Protein AF-A0A954EG03-F1 (afdb_monomer)

Nearest PDB structures (foldseek):
  2dzn-assembly3_F  TM=8.117E-01  e=3.369E+00  Saccharomyces cerevisiae
  2dwz-assembly1_B  TM=6.314E-01  e=3.996E+00  Rattus norvegicus
  6fvt-assembly1_H  TM=1.807E-01  e=1.079E+00  Saccharomyces cerevisiae S288C
  3idd-assembly1_B  TM=3.062E-01  e=5.019E+00  Thermoplasma acidophilum
  2zrm-assembly1_A  TM=2.159E-01  e=9.939E+00  Mycolicibacterium smegmatis MC2 155

pLDDT: mean 91.14, std 9.98, range [44.91, 98.81]

Structure (mmCIF, N/CA/C/O backbone):
data_AF-A0A954EG03-F1
#
_entry.id   AF-A0A954EG03-F1
#
loop_
_atom_site.group_PDB
_atom_site.id
_atom_site.type_symbol
_atom_site.label_atom_id
_atom_site.label_alt_id
_atom_site.label_comp_id
_atom_site.label_asym_id
_atom_site.label_entity_id
_atom_site.label_seq_id
_atom_site.pdbx_PDB_ins_code
_atom_site.Cartn_x
_atom_site.Cartn_y
_atom_site.Cartn_z
_atom_site.occupancy
_atom_site.B_iso_or_equiv
_atom_site.auth_seq_id
_atom_site.auth_comp_id
_atom_site.auth_asym_id
_atom_site.auth_atom_id
_atom_site.pdbx_PDB_model_num
ATOM 1 N N . MET A 1 1 ? -6.008 -29.448 15.956 1.00 49.59 1 MET A N 1
ATOM 2 C CA . MET A 1 1 ? -6.339 -28.066 15.542 1.00 49.59 1 MET A CA 1
ATOM 3 C C . MET A 1 1 ? -5.333 -27.648 14.489 1.00 49.59 1 MET A C 1
ATOM 5 O O . MET A 1 1 ? -4.152 -27.888 14.694 1.00 49.59 1 MET A O 1
ATOM 9 N N . ASN A 1 2 ? -5.797 -27.139 13.348 1.00 63.84 2 ASN A N 1
ATOM 10 C CA . ASN A 1 2 ? -4.951 -26.809 12.201 1.00 63.84 2 ASN A CA 1
ATOM 11 C C . ASN A 1 2 ? -3.993 -25.659 12.578 1.00 63.84 2 ASN A C 1
ATOM 13 O O . ASN A 1 2 ? -4.461 -24.622 13.048 1.00 63.84 2 ASN A O 1
ATOM 17 N N . THR A 1 3 ? -2.676 -25.839 12.423 1.00 67.62 3 THR A N 1
ATOM 18 C CA . THR A 1 3 ? -1.636 -24.864 12.828 1.00 67.62 3 THR A CA 1
ATOM 19 C C . THR A 1 3 ? -1.870 -23.476 12.226 1.00 67.62 3 THR A C 1
ATOM 21 O O . THR A 1 3 ? -1.547 -22.459 12.828 1.00 67.62 3 THR A O 1
ATOM 24 N N . GLU A 1 4 ? -2.497 -23.423 11.056 1.00 65.81 4 GLU A N 1
ATOM 25 C CA . GLU A 1 4 ? -2.846 -22.187 10.362 1.00 65.81 4 GLU A CA 1
ATOM 26 C C . GLU A 1 4 ? -3.969 -21.401 11.055 1.00 65.81 4 GLU A C 1
ATOM 28 O O . GLU A 1 4 ? -3.849 -20.192 11.229 1.00 65.81 4 GLU A O 1
ATOM 33 N N . ALA A 1 5 ? -5.005 -22.080 11.560 1.00 71.44 5 ALA A N 1
ATOM 34 C CA . ALA A 1 5 ? -6.067 -21.443 12.344 1.00 71.44 5 ALA A CA 1
ATOM 35 C C . ALA A 1 5 ? -5.538 -20.909 13.687 1.00 71.44 5 ALA A C 1
ATOM 37 O O . ALA A 1 5 ? -5.972 -19.861 14.159 1.00 71.44 5 ALA A O 1
ATOM 38 N N . GLN A 1 6 ? -4.561 -21.602 14.283 1.00 72.56 6 GLN A N 1
ATOM 39 C CA . GLN A 1 6 ? -3.869 -21.116 15.478 1.00 72.56 6 GLN A CA 1
ATOM 40 C C . GLN A 1 6 ? -3.041 -19.866 15.177 1.00 72.56 6 GLN A C 1
ATOM 42 O O . GLN A 1 6 ? -3.080 -18.919 15.953 1.00 72.56 6 GLN A O 1
ATOM 47 N N . LEU A 1 7 ? -2.333 -19.816 14.048 1.00 78.62 7 LEU A N 1
ATOM 48 C CA . LEU A 1 7 ? -1.570 -18.625 13.678 1.00 78.62 7 LEU A CA 1
ATOM 49 C C . LEU A 1 7 ? -2.474 -17.459 13.265 1.00 78.62 7 LEU A C 1
ATOM 51 O O . LEU A 1 7 ? -2.134 -16.316 13.546 1.00 78.62 7 LEU A O 1
ATOM 55 N N . PHE A 1 8 ? -3.640 -17.710 12.665 1.00 86.06 8 PHE A N 1
ATOM 56 C CA . PHE A 1 8 ? -4.590 -16.640 12.339 1.00 86.06 8 PHE A CA 1
ATOM 57 C C . PHE A 1 8 ? -5.108 -15.909 13.592 1.00 86.06 8 PHE A C 1
ATOM 59 O O . PHE A 1 8 ? -5.416 -14.720 13.530 1.00 86.06 8 PHE A O 1
ATOM 66 N N . SER A 1 9 ? -5.096 -16.569 14.759 1.00 89.06 9 SER A N 1
ATOM 67 C CA . SER A 1 9 ? -5.410 -15.920 16.041 1.00 89.06 9 SER A CA 1
ATOM 68 C C . SER A 1 9 ? -4.457 -14.774 16.406 1.00 89.06 9 SER A C 1
ATOM 70 O O . SER A 1 9 ? -4.802 -13.928 17.229 1.00 89.06 9 SER A O 1
ATOM 72 N N . LEU A 1 10 ? -3.288 -14.678 15.751 1.00 93.00 10 LEU A N 1
ATOM 73 C CA . LEU A 1 10 ? -2.401 -13.521 15.876 1.00 93.00 10 LEU A CA 1
ATOM 74 C C . LEU A 1 10 ? -3.103 -12.220 15.488 1.00 93.00 10 LEU A C 1
ATOM 76 O O . LEU A 1 10 ? -2.768 -11.184 16.053 1.00 93.00 10 LEU A O 1
ATOM 80 N N . PHE A 1 11 ? -4.067 -12.257 14.572 1.00 96.12 11 PHE A N 1
ATOM 81 C CA . PHE A 1 11 ? -4.820 -11.079 14.139 1.00 96.12 11 PHE A CA 1
ATOM 82 C C . PHE A 1 11 ? -6.041 -10.797 15.012 1.00 96.12 11 PHE A C 1
ATOM 84 O O . PHE A 1 11 ? -6.673 -9.757 14.879 1.00 96.12 11 PHE A O 1
ATOM 91 N N . THR A 1 12 ? -6.402 -11.699 15.921 1.00 95.94 12 THR A N 1
ATOM 92 C CA . THR A 1 12 ? -7.582 -11.532 16.767 1.00 95.94 12 THR A CA 1
ATOM 93 C C . THR A 1 12 ? -7.336 -10.448 17.814 1.00 95.94 12 THR A C 1
ATOM 95 O O . THR A 1 12 ? -6.477 -10.590 18.686 1.00 95.94 12 THR A O 1
ATOM 98 N N . LEU A 1 13 ? -8.110 -9.364 17.736 1.00 96.06 13 LEU A N 1
ATOM 99 C CA . LEU A 1 13 ? -8.146 -8.314 18.756 1.00 96.06 13 LEU A CA 1
ATOM 100 C C . LEU A 1 13 ? -9.206 -8.631 19.822 1.00 96.06 13 LEU A C 1
ATOM 102 O O . LEU A 1 13 ? -8.995 -8.399 21.010 1.00 96.06 13 LEU A O 1
ATOM 106 N N . SER A 1 14 ? -10.319 -9.227 19.391 1.00 96.38 14 SER A N 1
ATOM 107 C CA . SER A 1 14 ? -11.410 -9.735 20.226 1.00 96.38 14 SER A CA 1
ATOM 108 C C . SER A 1 14 ? -12.123 -10.894 19.511 1.00 96.38 14 SER A C 1
ATOM 110 O O . SER A 1 14 ? -11.873 -11.107 18.325 1.00 96.38 14 SER A O 1
ATOM 112 N N . PRO A 1 15 ? -13.069 -11.610 20.152 1.00 95.81 15 PRO A N 1
ATOM 113 C CA . PRO A 1 15 ? -13.875 -12.625 19.465 1.00 95.81 15 PRO A CA 1
ATOM 114 C C . PRO A 1 15 ? -14.644 -12.114 18.234 1.00 95.81 15 PRO A C 1
ATOM 116 O O . PRO A 1 15 ? -15.062 -12.925 17.412 1.00 95.81 15 PRO A O 1
ATOM 119 N N . LYS A 1 16 ? -14.852 -10.794 18.121 1.00 97.75 16 LYS A N 1
ATOM 120 C CA . LYS A 1 16 ? -15.580 -10.146 17.025 1.00 97.75 16 LYS A CA 1
ATOM 121 C C . LYS A 1 16 ? -14.691 -9.335 16.085 1.00 97.75 16 LYS A C 1
ATOM 123 O O . LYS A 1 16 ? -15.158 -8.982 15.011 1.00 97.75 16 LYS A O 1
ATOM 128 N N . ILE A 1 17 ? -13.454 -9.006 16.466 1.00 98.38 17 ILE A N 1
ATOM 129 C CA . ILE A 1 17 ? -12.567 -8.143 15.676 1.00 98.38 17 ILE A CA 1
ATOM 130 C C . ILE A 1 17 ? -11.320 -8.907 15.237 1.00 98.38 17 ILE A C 1
ATOM 132 O O . ILE A 1 17 ? -10.505 -9.338 16.060 1.00 98.38 17 ILE A O 1
ATOM 136 N N . THR A 1 18 ? -11.118 -8.952 13.923 1.00 98.31 18 THR A N 1
ATOM 137 C CA . THR A 1 18 ? -9.841 -9.309 13.302 1.00 98.31 18 THR A CA 1
ATOM 138 C C . THR A 1 18 ? -9.102 -8.029 12.924 1.00 98.31 18 THR A C 1
ATOM 140 O O . THR A 1 18 ? -9.522 -7.327 12.011 1.00 98.31 18 THR A O 1
ATOM 143 N N . LEU A 1 19 ? -8.008 -7.718 13.621 1.00 98.44 19 LEU A N 1
ATOM 144 C CA . LEU A 1 19 ? -7.085 -6.631 13.297 1.00 98.44 19 LEU A CA 1
ATOM 145 C C . LEU A 1 19 ? -5.975 -7.158 12.382 1.00 98.44 19 LEU A C 1
ATOM 147 O O . LEU A 1 19 ? -5.008 -7.776 12.840 1.00 98.44 19 LEU A O 1
ATOM 151 N N . PHE A 1 20 ? -6.134 -6.913 11.087 1.00 98.19 20 PHE A N 1
ATOM 152 C CA . PHE A 1 20 ? -5.265 -7.413 10.036 1.00 98.19 20 PHE A CA 1
ATOM 153 C C . PHE A 1 20 ? -4.246 -6.343 9.600 1.00 98.19 20 PHE A C 1
ATOM 155 O O . PHE A 1 20 ? -4.636 -5.331 9.006 1.00 98.19 20 PHE A O 1
ATOM 162 N N . PRO A 1 21 ? -2.944 -6.528 9.894 1.00 97.19 21 PRO A N 1
ATOM 163 C CA . PRO A 1 21 ? -1.901 -5.628 9.427 1.00 97.19 21 PRO A CA 1
ATOM 164 C C . PRO A 1 21 ? -1.605 -5.857 7.940 1.00 97.19 21 PRO A C 1
ATOM 166 O O . PRO A 1 21 ? -1.514 -6.997 7.481 1.00 97.19 21 PRO A O 1
ATOM 169 N N . VAL A 1 22 ? -1.406 -4.775 7.191 1.00 97.06 22 VAL A N 1
ATOM 170 C CA . VAL A 1 22 ? -1.054 -4.817 5.766 1.00 97.06 22 VAL A CA 1
ATOM 171 C C . VAL A 1 22 ? 0.234 -4.054 5.484 1.00 97.06 22 VAL A C 1
ATOM 173 O O . VAL A 1 22 ? 0.589 -3.110 6.195 1.00 97.06 22 VAL A O 1
ATOM 176 N N . VAL A 1 23 ? 0.931 -4.447 4.416 1.00 96.31 23 VAL A N 1
ATOM 177 C CA . VAL A 1 23 ? 1.953 -3.600 3.791 1.00 96.31 23 VAL A CA 1
ATOM 178 C C . VAL A 1 23 ? 1.265 -2.730 2.745 1.00 96.31 23 VAL A C 1
ATOM 180 O O . VAL A 1 23 ? 0.771 -3.243 1.743 1.00 96.31 23 VAL A O 1
ATOM 183 N N . HIS A 1 24 ? 1.196 -1.422 2.987 1.00 96.62 24 HIS A N 1
ATOM 184 C CA . HIS A 1 24 ? 0.583 -0.486 2.047 1.00 96.62 24 HIS A CA 1
ATOM 185 C C . HIS A 1 24 ? 1.338 -0.434 0.715 1.00 96.62 24 HIS A C 1
ATOM 187 O O . HIS A 1 24 ? 2.557 -0.601 0.675 1.00 96.62 24 HIS A O 1
ATOM 193 N N . GLY A 1 25 ? 0.596 -0.184 -0.367 1.00 94.69 25 GLY A N 1
ATOM 194 C CA . GLY A 1 25 ? 1.160 -0.078 -1.714 1.00 94.69 25 GLY A CA 1
ATOM 195 C C . GLY A 1 25 ? 1.758 -1.382 -2.255 1.00 94.69 25 GLY A C 1
ATOM 196 O O . GLY A 1 25 ? 2.662 -1.332 -3.078 1.00 94.69 25 GLY A O 1
ATOM 197 N N . SER A 1 26 ? 1.302 -2.540 -1.766 1.00 95.12 26 SER A N 1
ATOM 198 C CA . SER A 1 26 ? 1.772 -3.853 -2.210 1.00 95.12 26 SER A CA 1
ATOM 199 C C . SER A 1 26 ? 0.669 -4.637 -2.921 1.00 95.12 26 SER A C 1
ATOM 201 O O . SER A 1 26 ? -0.383 -4.948 -2.342 1.00 95.12 26 SER A O 1
ATOM 203 N N . GLY A 1 27 ? 0.954 -5.047 -4.158 1.00 94.62 27 GLY A N 1
ATOM 204 C CA . GLY A 1 27 ? 0.086 -5.939 -4.927 1.00 94.62 27 GLY A CA 1
ATOM 205 C C . GLY A 1 27 ? -0.039 -7.325 -4.283 1.00 94.62 27 GLY A C 1
ATOM 206 O O . GLY A 1 27 ? -1.126 -7.902 -4.243 1.00 94.62 27 GLY A O 1
ATOM 207 N N . ASP A 1 28 ? 1.040 -7.832 -3.679 1.00 95.06 28 ASP A N 1
ATOM 208 C CA . ASP A 1 28 ? 1.037 -9.134 -3.002 1.00 95.06 28 ASP A CA 1
ATOM 209 C C . ASP A 1 28 ? 0.125 -9.136 -1.757 1.00 95.06 28 ASP A C 1
ATOM 211 O O . ASP A 1 28 ? -0.656 -10.072 -1.564 1.00 95.06 28 ASP A O 1
ATOM 215 N N . PHE A 1 29 ? 0.145 -8.068 -0.947 1.00 95.75 29 PHE A N 1
ATOM 216 C CA . PHE A 1 29 ? -0.793 -7.926 0.179 1.00 95.75 29 PHE A CA 1
ATOM 217 C C . PHE A 1 29 ? -2.227 -7.658 -0.271 1.00 95.75 29 PHE A C 1
ATOM 219 O O . PHE A 1 29 ? -3.166 -8.046 0.423 1.00 95.75 29 PHE A O 1
ATOM 226 N N . THR A 1 30 ? -2.411 -7.035 -1.433 1.00 95.38 30 THR A N 1
ATOM 227 C CA . THR A 1 30 ? -3.731 -6.855 -2.040 1.00 95.38 30 THR A CA 1
ATOM 228 C C . THR A 1 30 ? -4.370 -8.207 -2.396 1.00 95.38 30 THR A C 1
ATOM 230 O O . THR A 1 30 ? -5.545 -8.428 -2.086 1.00 95.38 30 THR A O 1
ATOM 233 N N . ILE A 1 31 ? -3.602 -9.143 -2.969 1.00 94.12 31 ILE A N 1
ATOM 234 C CA . ILE A 1 31 ? -4.061 -10.518 -3.240 1.00 94.12 31 ILE A CA 1
ATOM 235 C C . ILE A 1 31 ? -4.362 -11.268 -1.941 1.00 94.12 31 ILE A C 1
ATOM 237 O O . ILE A 1 31 ? -5.429 -11.871 -1.811 1.00 94.12 31 ILE A O 1
ATOM 241 N N . GLU A 1 32 ? -3.447 -11.233 -0.970 1.00 95.12 32 GLU A N 1
ATOM 242 C CA . GLU A 1 32 ? -3.633 -11.947 0.299 1.00 95.12 32 GLU A CA 1
ATOM 243 C C . GLU A 1 32 ? -4.863 -11.431 1.061 1.00 95.12 32 GLU A C 1
ATOM 245 O O . GLU A 1 32 ? -5.654 -12.219 1.582 1.00 95.12 32 GLU A O 1
ATOM 250 N N . LEU A 1 33 ? -5.087 -10.115 1.068 1.00 95.50 33 LEU A N 1
ATOM 251 C CA . LEU A 1 33 ? -6.273 -9.527 1.678 1.00 95.50 33 LEU A CA 1
ATOM 252 C C . LEU A 1 33 ? -7.555 -9.973 0.969 1.00 95.50 33 LEU A C 1
ATOM 254 O O . LEU A 1 33 ? -8.508 -10.381 1.633 1.00 95.50 33 LEU A O 1
ATOM 258 N N . ARG A 1 34 ? -7.571 -9.972 -0.371 1.00 93.44 34 ARG A N 1
ATOM 259 C CA . ARG A 1 34 ? -8.706 -10.497 -1.145 1.00 93.44 34 ARG A CA 1
ATOM 260 C C . ARG A 1 34 ? -8.983 -11.958 -0.788 1.00 93.44 34 ARG A C 1
ATOM 262 O O . ARG A 1 34 ? -10.135 -12.318 -0.561 1.00 93.44 34 ARG A O 1
ATOM 269 N N . ARG A 1 35 ? -7.943 -12.791 -0.678 1.00 92.50 35 ARG A N 1
ATOM 270 C CA . ARG A 1 35 ? -8.068 -14.197 -0.264 1.00 92.50 35 ARG A CA 1
ATOM 271 C C . ARG A 1 35 ? -8.726 -14.323 1.112 1.00 92.50 35 ARG A C 1
ATOM 273 O O . ARG A 1 35 ? -9.609 -15.159 1.281 1.00 92.50 35 ARG A O 1
ATOM 280 N N . ILE A 1 36 ? -8.339 -13.497 2.082 1.00 93.50 36 ILE A N 1
ATOM 281 C CA . ILE A 1 36 ? -8.939 -13.501 3.426 1.00 93.50 36 ILE A CA 1
ATOM 282 C C . ILE A 1 36 ? -10.408 -13.081 3.377 1.00 93.50 36 ILE A C 1
ATOM 284 O O . ILE A 1 36 ? -11.247 -13.772 3.951 1.00 93.50 36 ILE A O 1
ATOM 288 N N . MET A 1 37 ? -10.726 -11.995 2.670 1.00 94.75 37 MET A N 1
ATOM 289 C CA . MET A 1 37 ? -12.095 -11.481 2.553 1.00 94.75 37 MET A CA 1
ATOM 290 C C . MET A 1 37 ? -13.035 -12.434 1.797 1.00 94.75 37 MET A C 1
ATOM 292 O O . MET A 1 37 ? -14.230 -12.438 2.064 1.00 94.75 37 MET A O 1
ATOM 296 N N . LEU A 1 38 ? -12.513 -13.258 0.882 1.00 92.56 38 LEU A N 1
ATOM 297 C CA . LEU A 1 38 ? -13.289 -14.296 0.191 1.00 92.56 38 LEU A CA 1
ATOM 298 C C . 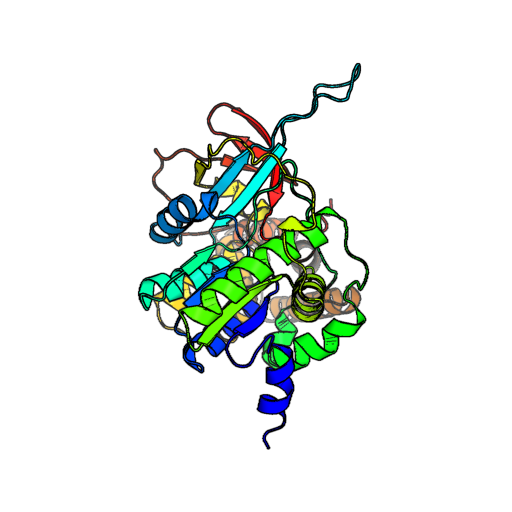LEU A 1 38 ? -13.470 -15.567 1.036 1.00 92.56 38 LEU A C 1
ATOM 300 O O . LEU A 1 38 ? -14.507 -16.225 0.952 1.00 92.56 38 LEU A O 1
ATOM 304 N N . ASN A 1 39 ? -12.470 -15.927 1.844 1.00 91.50 39 ASN A N 1
ATOM 305 C CA . ASN A 1 39 ? -12.488 -17.157 2.643 1.00 91.50 39 ASN A CA 1
ATOM 306 C C . ASN A 1 39 ? -13.169 -16.994 4.010 1.00 91.50 39 ASN A C 1
ATOM 308 O O . ASN A 1 39 ? -13.510 -17.994 4.645 1.00 91.50 39 ASN A O 1
ATOM 312 N N . GLN A 1 40 ? -13.349 -15.763 4.487 1.00 91.38 40 GLN A N 1
ATOM 313 C CA . GLN A 1 40 ? -13.976 -15.451 5.769 1.00 91.38 40 GLN A CA 1
ATOM 314 C C . GLN A 1 40 ? -15.130 -14.474 5.573 1.00 91.38 40 GLN A C 1
ATOM 316 O O . GLN A 1 40 ? -15.090 -13.611 4.704 1.00 91.38 40 GLN A O 1
ATOM 321 N N . LYS A 1 41 ? -16.172 -14.603 6.397 1.00 92.88 41 LYS A N 1
ATOM 322 C CA . LYS A 1 41 ? -17.318 -13.693 6.360 1.00 92.88 41 LYS A CA 1
ATOM 323 C C . LYS A 1 41 ? -17.143 -12.608 7.407 1.00 92.88 41 LYS A C 1
ATOM 325 O O . LYS A 1 41 ? -17.110 -12.923 8.592 1.00 92.88 41 LYS A O 1
ATOM 330 N N . PHE A 1 42 ? -17.107 -11.364 6.952 1.00 97.31 42 PHE A N 1
ATOM 331 C CA . PHE A 1 42 ? -17.150 -10.173 7.791 1.00 97.31 42 PHE A CA 1
ATOM 332 C C . PHE A 1 42 ? -18.460 -9.428 7.530 1.00 97.31 42 PHE A C 1
ATOM 334 O O . PHE A 1 42 ? -18.939 -9.417 6.398 1.00 97.31 42 PHE A O 1
ATOM 341 N N . ASP A 1 43 ? -19.043 -8.822 8.561 1.00 98.12 43 ASP A N 1
ATOM 342 C CA . ASP A 1 43 ? -20.244 -7.984 8.461 1.00 98.12 43 AS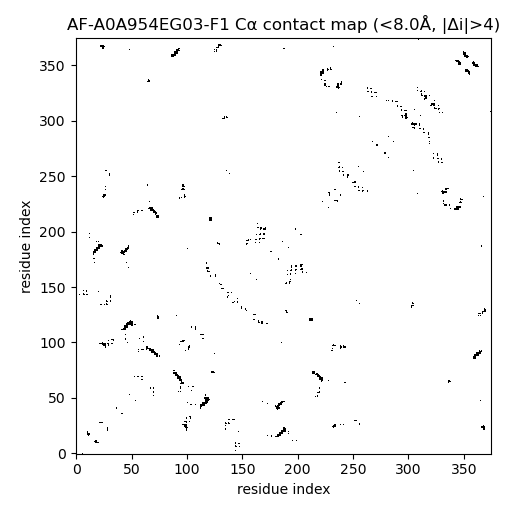P A CA 1
ATOM 343 C C . ASP A 1 43 ? -19.940 -6.481 8.558 1.00 98.12 43 ASP A C 1
ATOM 345 O O . ASP A 1 43 ? -20.832 -5.665 8.337 1.00 98.12 43 ASP A O 1
ATOM 349 N N . ALA A 1 44 ? -18.680 -6.103 8.799 1.00 98.50 44 ALA A N 1
ATOM 350 C CA . ALA A 1 44 ? -18.198 -4.730 8.688 1.00 98.50 44 ALA A CA 1
ATOM 351 C C . ALA A 1 44 ? -16.698 -4.657 8.365 1.00 98.50 44 ALA A C 1
ATOM 353 O O . ALA A 1 44 ? -15.910 -5.516 8.769 1.00 98.50 44 ALA A O 1
ATOM 354 N N . LEU A 1 45 ? -16.303 -3.578 7.686 1.00 98.81 45 LEU A N 1
ATOM 355 C CA . LEU A 1 45 ? -14.915 -3.211 7.413 1.00 98.81 45 LEU A CA 1
ATOM 356 C C . LEU A 1 45 ? -14.557 -1.921 8.163 1.00 98.81 45 LEU A C 1
ATOM 358 O O . LEU A 1 45 ? -15.252 -0.916 8.035 1.00 98.81 45 LEU A O 1
ATOM 362 N N . ALA A 1 46 ? -13.445 -1.927 8.891 1.00 98.81 46 ALA A N 1
ATOM 363 C CA . ALA A 1 46 ? -12.818 -0.743 9.465 1.00 98.81 46 ALA A CA 1
ATOM 364 C C . ALA A 1 46 ? -11.475 -0.458 8.775 1.00 98.81 46 ALA A C 1
ATOM 366 O O . ALA A 1 46 ? -10.662 -1.367 8.598 1.00 98.81 46 ALA A O 1
ATOM 367 N N . VAL A 1 47 ? -11.235 0.799 8.397 1.00 98.81 47 VAL A N 1
ATOM 368 C CA . VAL A 1 47 ? -10.010 1.241 7.711 1.00 98.81 47 VAL A CA 1
ATOM 369 C C . VAL A 1 47 ? -9.304 2.368 8.472 1.00 98.81 47 VAL A C 1
ATOM 371 O O . VAL A 1 47 ? -9.987 3.201 9.077 1.00 98.81 47 VAL A O 1
ATOM 374 N N . PRO A 1 48 ? -7.958 2.434 8.427 1.00 97.88 48 PRO A N 1
ATOM 375 C CA . PRO A 1 48 ? -7.158 3.378 9.206 1.00 97.88 48 PRO A CA 1
ATOM 376 C C . PRO A 1 48 ? -7.095 4.743 8.506 1.00 97.88 48 PRO A C 1
ATOM 378 O O . PRO A 1 48 ? -6.035 5.214 8.114 1.00 97.88 48 PRO A O 1
ATOM 381 N N . LEU A 1 49 ? -8.260 5.337 8.261 1.00 98.31 49 LEU A N 1
ATOM 382 C CA . LEU A 1 49 ? -8.414 6.648 7.640 1.00 98.31 49 LEU A CA 1
ATOM 383 C C . LEU A 1 49 ? -9.449 7.465 8.423 1.00 98.31 49 LEU A C 1
ATOM 385 O O . LEU A 1 49 ? -10.362 6.857 8.994 1.00 98.31 49 LEU A O 1
ATOM 389 N N . PRO A 1 50 ? -9.350 8.806 8.436 1.00 96.56 50 PRO A N 1
ATOM 390 C CA . PRO A 1 50 ? -10.330 9.634 9.120 1.00 96.56 50 PRO A CA 1
ATOM 391 C C . PRO A 1 50 ? -11.680 9.701 8.428 1.00 96.56 50 PRO A C 1
ATOM 393 O O . PRO A 1 50 ? -11.794 9.577 7.209 1.00 96.56 50 PRO A O 1
ATOM 396 N N . GLN A 1 51 ? -12.717 9.968 9.220 1.00 95.69 51 GLN A N 1
ATOM 397 C CA . GLN A 1 51 ? -14.097 10.073 8.743 1.00 95.69 51 GLN A CA 1
ATOM 398 C C . GLN A 1 51 ? -14.277 11.137 7.644 1.00 95.69 51 GLN A C 1
ATOM 400 O O . GLN A 1 51 ? -15.114 10.952 6.760 1.00 95.69 51 GLN A O 1
ATOM 405 N N . SER A 1 52 ? -13.486 12.216 7.659 1.00 95.31 52 SER A N 1
ATOM 406 C CA . SER A 1 52 ? -13.506 13.265 6.625 1.00 95.31 52 SER A CA 1
ATOM 407 C C . SER A 1 52 ? -13.119 12.741 5.233 1.00 95.31 52 SER A C 1
ATOM 409 O O . SER A 1 52 ? -13.628 13.224 4.222 1.00 95.31 52 SER A O 1
ATOM 411 N N . PHE A 1 53 ? -12.286 11.697 5.169 1.00 97.50 53 PHE A N 1
ATOM 412 C CA . PHE A 1 53 ? -11.847 11.071 3.925 1.00 97.50 53 PHE A CA 1
ATOM 413 C C . PHE A 1 53 ? -12.886 10.106 3.353 1.00 97.50 53 PHE A C 1
ATOM 415 O O . PHE A 1 53 ? -12.764 9.736 2.187 1.00 97.50 53 PHE A O 1
ATOM 422 N N . GLN A 1 54 ? -13.913 9.703 4.115 1.00 97.56 54 GLN A N 1
ATOM 423 C CA . GLN A 1 54 ? -14.836 8.654 3.678 1.00 97.56 54 GLN A CA 1
ATOM 424 C C . GLN A 1 54 ? -15.506 8.984 2.345 1.00 97.56 54 GLN A C 1
ATOM 426 O O . GLN A 1 54 ? -15.382 8.218 1.391 1.00 97.56 54 GLN A O 1
ATOM 431 N N . GLN A 1 55 ? -16.210 10.113 2.270 1.00 97.00 55 GLN A N 1
ATOM 432 C CA . GLN A 1 55 ? -16.953 10.462 1.064 1.00 97.00 55 GLN A CA 1
ATOM 433 C C . GLN A 1 55 ? -16.016 10.682 -0.142 1.00 97.00 55 GLN A C 1
ATOM 435 O O . GLN A 1 55 ? -16.267 10.061 -1.176 1.00 97.00 55 GLN A O 1
ATOM 440 N N . PRO A 1 56 ? -14.938 11.489 -0.054 1.00 97.31 56 PRO A N 1
ATOM 441 C CA . PRO A 1 56 ? -14.031 11.685 -1.186 1.00 97.31 56 PRO A CA 1
ATOM 442 C C . PRO A 1 56 ? -13.341 10.394 -1.649 1.00 97.31 56 PRO A C 1
ATOM 444 O O . PRO A 1 56 ? -13.249 10.147 -2.850 1.00 97.31 56 PRO A O 1
ATOM 447 N N . VAL A 1 57 ? -12.915 9.525 -0.722 1.00 98.38 57 VAL A N 1
ATOM 448 C CA . VAL A 1 57 ? -12.323 8.222 -1.068 1.00 98.38 57 VAL A CA 1
ATOM 449 C C . VAL A 1 57 ? -13.355 7.328 -1.750 1.00 98.38 57 VAL A C 1
ATOM 451 O O . VAL A 1 57 ? -13.074 6.800 -2.821 1.00 98.38 57 VAL A O 1
ATOM 454 N N . GLU A 1 58 ? -14.558 7.178 -1.188 1.00 97.94 58 GLU A N 1
ATOM 455 C CA . GLU A 1 58 ? -15.614 6.351 -1.789 1.00 97.94 58 GLU A CA 1
ATOM 456 C C . GLU A 1 58 ? -16.037 6.855 -3.181 1.00 97.94 58 GLU A C 1
ATOM 458 O O . GLU A 1 58 ? -16.319 6.042 -4.062 1.00 97.94 58 GLU A O 1
ATOM 463 N N . GLN A 1 59 ? -16.026 8.171 -3.416 1.00 96.75 59 GLN A N 1
ATOM 464 C CA . GLN A 1 59 ? -16.229 8.754 -4.745 1.00 96.75 59 GLN A CA 1
ATOM 465 C C . GLN A 1 59 ? -15.068 8.421 -5.693 1.00 96.75 59 GLN A C 1
ATOM 467 O O . GLN A 1 59 ? -15.301 7.938 -6.801 1.00 96.75 59 GLN A O 1
ATOM 472 N N . ALA A 1 60 ? -13.820 8.602 -5.256 1.00 96.94 60 ALA A N 1
ATOM 473 C CA . ALA A 1 60 ? -12.638 8.307 -6.065 1.00 96.94 60 ALA A CA 1
ATOM 474 C C . ALA A 1 60 ? -12.540 6.819 -6.454 1.00 96.94 60 ALA A C 1
ATOM 476 O O . ALA A 1 60 ? -12.089 6.499 -7.558 1.00 96.94 60 ALA A O 1
ATOM 477 N N . LEU A 1 61 ? -13.015 5.906 -5.595 1.00 97.00 61 LEU A N 1
ATOM 478 C CA . LEU A 1 61 ? -13.082 4.466 -5.879 1.00 97.00 61 LEU A CA 1
ATOM 479 C C . LEU A 1 61 ? -13.932 4.135 -7.114 1.00 97.00 61 LEU A C 1
ATOM 481 O O . LEU A 1 61 ? -13.641 3.152 -7.795 1.00 97.00 61 LEU A O 1
ATOM 485 N N . GLN A 1 62 ? -14.949 4.943 -7.431 1.00 95.00 62 GLN A N 1
ATOM 486 C CA . GLN A 1 62 ? -15.811 4.734 -8.604 1.00 95.00 62 GLN A CA 1
ATOM 487 C C . GLN A 1 62 ? -15.062 4.963 -9.922 1.00 95.00 62 GLN A C 1
ATOM 489 O O . GLN A 1 62 ? -15.401 4.362 -10.939 1.00 95.00 62 GLN A O 1
ATOM 494 N N . ASN A 1 63 ? -14.012 5.784 -9.884 1.00 94.81 63 ASN A N 1
ATOM 495 C CA . ASN A 1 63 ? -13.172 6.105 -11.033 1.00 94.81 63 ASN A CA 1
ATOM 496 C C . ASN A 1 63 ? -11.991 5.136 -11.195 1.00 94.81 63 ASN A C 1
ATOM 498 O O . ASN A 1 63 ? -11.249 5.233 -12.178 1.00 94.81 63 ASN A O 1
ATOM 502 N N . LEU A 1 64 ? -11.794 4.186 -10.268 1.00 95.56 64 LEU A N 1
ATOM 503 C CA . LEU A 1 64 ? -10.764 3.166 -10.442 1.00 95.56 64 LEU A CA 1
ATOM 504 C C . LEU A 1 64 ? -10.989 2.406 -11.756 1.00 95.56 64 LEU A C 1
ATOM 506 O O . LEU A 1 64 ? -12.112 1.994 -12.066 1.00 95.56 64 LEU A O 1
ATOM 510 N N . PRO A 1 65 ? -9.919 2.150 -12.521 1.00 95.88 65 PRO A N 1
ATOM 511 C CA . PRO A 1 65 ? -8.511 2.205 -12.126 1.00 95.88 65 PRO A CA 1
ATOM 512 C C . PRO A 1 65 ? -7.783 3.512 -12.452 1.00 95.88 65 PRO A C 1
ATOM 514 O O . PRO A 1 65 ? -6.558 3.535 -12.412 1.00 95.88 65 PRO A O 1
ATOM 517 N N . ILE A 1 66 ? -8.471 4.604 -12.777 1.00 96.38 66 ILE A N 1
ATOM 51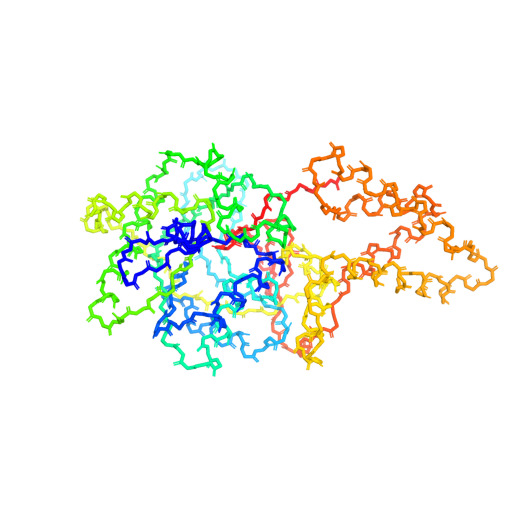8 C CA . ILE A 1 66 ? -7.790 5.888 -12.963 1.00 96.38 66 ILE A CA 1
ATOM 519 C C . ILE A 1 66 ? -7.201 6.325 -11.616 1.00 96.38 66 ILE A C 1
ATOM 521 O O . ILE A 1 66 ? -7.915 6.487 -10.623 1.00 96.38 66 ILE A O 1
ATOM 525 N N . ALA A 1 67 ? -5.880 6.491 -11.594 1.00 96.00 67 ALA A N 1
ATOM 526 C CA . ALA A 1 67 ? -5.133 6.802 -10.388 1.00 96.00 67 ALA A CA 1
ATOM 527 C C . ALA A 1 67 ? -5.409 8.233 -9.908 1.00 96.00 67 ALA A C 1
ATOM 529 O O . ALA A 1 67 ? -5.299 9.203 -10.666 1.00 96.00 67 ALA A O 1
ATOM 530 N N . GLN A 1 68 ? -5.750 8.349 -8.629 1.00 97.25 68 GLN A N 1
ATOM 531 C CA . GLN A 1 68 ? -6.133 9.600 -7.982 1.00 97.25 68 GLN A CA 1
ATOM 532 C C . GLN A 1 68 ? -5.431 9.737 -6.635 1.00 97.25 68 GLN A C 1
ATOM 534 O O . GLN A 1 68 ? -4.917 8.766 -6.077 1.00 97.25 68 GLN A O 1
ATOM 539 N N . ILE A 1 69 ? -5.465 10.948 -6.092 1.00 97.25 69 ILE A N 1
ATOM 540 C CA . ILE A 1 69 ? -5.227 11.187 -4.675 1.00 97.25 69 ILE A CA 1
ATOM 541 C C . ILE A 1 69 ? -6.447 11.856 -4.056 1.00 97.25 69 ILE A C 1
ATOM 543 O O . ILE A 1 69 ? -7.129 12.656 -4.700 1.00 97.25 69 ILE A O 1
ATOM 547 N N . VAL A 1 70 ? -6.679 11.546 -2.788 1.00 97.50 70 VAL A N 1
ATOM 548 C CA . VAL A 1 70 ? -7.545 12.330 -1.910 1.00 97.50 70 VAL A CA 1
ATOM 549 C C . VAL A 1 70 ? -6.641 13.007 -0.897 1.00 97.50 70 VAL A C 1
ATOM 551 O O . VAL A 1 70 ? -5.906 12.310 -0.206 1.00 97.50 70 VAL A O 1
ATOM 554 N N . TYR A 1 71 ? -6.648 14.332 -0.824 1.00 96.12 71 TYR A N 1
ATOM 555 C CA . TYR A 1 71 ? -5.699 15.084 -0.013 1.00 96.12 71 TYR A CA 1
ATOM 556 C C . TYR A 1 71 ? -6.367 16.171 0.819 1.00 96.12 71 TYR A C 1
ATOM 558 O O . TYR A 1 71 ? -7.434 16.673 0.476 1.00 96.12 71 TYR A O 1
ATOM 566 N N . GLN A 1 72 ? -5.706 16.532 1.911 1.00 94.12 72 GLN A N 1
ATOM 567 C CA . GLN A 1 72 ? -6.141 17.552 2.854 1.00 94.12 72 GLN A CA 1
ATOM 568 C C . GLN A 1 72 ? -4.921 18.336 3.323 1.00 94.12 72 GLN A C 1
ATOM 570 O O . GLN A 1 72 ? -3.888 17.746 3.643 1.00 94.12 72 GLN A O 1
ATOM 575 N N . GLN A 1 73 ? -5.031 19.658 3.362 1.00 92.31 73 GLN A N 1
ATOM 576 C CA . GLN A 1 73 ? -3.982 20.515 3.901 1.00 92.31 73 GLN A CA 1
ATOM 577 C C . GLN A 1 73 ? -3.918 20.388 5.436 1.00 92.31 73 GLN A C 1
ATOM 579 O O . GLN A 1 73 ? -4.953 20.347 6.095 1.00 92.31 73 GLN A O 1
ATOM 584 N N . GLU A 1 74 ? -2.709 20.318 5.999 1.00 90.00 74 GLU A N 1
ATOM 585 C CA . GLU A 1 74 ? -2.499 20.377 7.454 1.00 90.00 74 GLU A CA 1
ATOM 586 C C . GLU A 1 74 ? -2.649 21.820 7.963 1.00 90.00 74 GLU A C 1
ATOM 588 O O . GLU A 1 74 ? -2.401 22.782 7.225 1.00 90.00 74 GLU A O 1
ATOM 593 N N . SER A 1 75 ? -3.031 21.989 9.230 1.00 80.31 75 SER A N 1
ATOM 594 C CA . SER A 1 75 ? -3.110 23.320 9.841 1.00 80.31 75 SER A CA 1
ATOM 595 C C . SER A 1 75 ? -1.715 23.955 9.903 1.00 80.31 75 SER A C 1
ATOM 597 O O . SER A 1 75 ? -0.738 23.330 10.312 1.00 80.31 75 SER A O 1
ATOM 599 N N . TYR A 1 76 ? -1.600 25.210 9.464 1.00 64.12 76 TYR A N 1
ATOM 600 C CA . TYR A 1 76 ? -0.316 25.907 9.385 1.00 64.12 76 TYR A CA 1
ATOM 601 C C . TYR A 1 76 ? 0.138 26.384 10.773 1.00 64.12 76 TYR A C 1
ATOM 603 O O . TYR A 1 76 ? -0.406 27.354 11.302 1.00 64.12 76 TYR A O 1
ATOM 611 N N . GLN A 1 77 ? 1.171 25.760 11.344 1.00 54.47 77 GLN A N 1
ATOM 612 C CA . GLN A 1 77 ? 1.851 26.283 12.531 1.00 54.47 77 GLN A CA 1
ATOM 613 C C . GLN A 1 77 ? 3.055 27.139 12.119 1.00 54.47 77 GLN A C 1
ATOM 615 O O . GLN A 1 77 ? 4.151 26.644 11.877 1.00 54.47 77 GLN A O 1
ATOM 620 N N . SER A 1 78 ? 2.852 28.456 12.045 1.00 46.50 78 SER A N 1
ATOM 621 C CA . SER A 1 78 ? 3.917 29.432 11.786 1.00 46.50 78 SER A CA 1
ATOM 622 C C . SER A 1 78 ? 4.856 29.572 12.992 1.00 46.50 78 SER A C 1
ATOM 624 O O . SER A 1 78 ? 4.746 30.541 13.743 1.00 46.50 78 SER A O 1
ATOM 626 N N . PHE A 1 79 ? 5.800 28.652 13.186 1.00 45.72 79 PHE A N 1
ATOM 627 C CA . PHE A 1 79 ? 6.848 28.787 14.208 1.00 45.72 79 PHE A CA 1
ATOM 628 C C . PHE A 1 79 ? 8.259 28.860 13.611 1.00 45.72 79 PHE A C 1
ATOM 630 O O . PHE A 1 79 ? 9.191 28.243 14.115 1.00 45.72 79 PHE A O 1
ATOM 637 N N . SER A 1 80 ? 8.464 29.676 12.578 1.00 44.91 80 SER A N 1
ATOM 638 C CA . SER A 1 80 ? 9.814 30.089 12.184 1.00 44.91 80 SER A CA 1
ATOM 639 C C . SER A 1 80 ? 9.836 31.559 11.758 1.00 44.91 80 SER A C 1
ATOM 641 O O . SER A 1 80 ? 9.594 31.957 10.621 1.00 44.91 80 SER A O 1
ATOM 643 N N . SER A 1 81 ? 10.151 32.420 12.728 1.00 47.44 81 SER A N 1
ATOM 644 C CA . SER A 1 81 ? 10.635 33.769 12.461 1.00 47.44 81 SER A CA 1
ATOM 645 C C . SER A 1 81 ? 12.034 33.677 11.840 1.00 47.44 81 SER A C 1
ATOM 647 O O . SER A 1 81 ? 13.027 33.616 12.561 1.00 47.44 81 SER A O 1
ATOM 649 N N . GLY A 1 82 ? 12.105 33.684 10.507 1.00 47.12 82 GLY A N 1
ATOM 650 C CA . GLY A 1 82 ? 13.320 34.014 9.758 1.00 47.12 82 GLY A CA 1
ATOM 651 C C . GLY A 1 82 ? 14.098 32.836 9.167 1.00 47.12 82 GLY A C 1
ATOM 652 O O . GLY A 1 82 ? 15.132 32.446 9.693 1.00 47.12 82 GLY A O 1
ATOM 653 N N . SER A 1 83 ? 13.642 32.314 8.033 1.00 48.94 83 SER A N 1
ATOM 654 C CA . SER A 1 83 ? 14.413 31.827 6.866 1.00 48.94 83 SER A CA 1
ATOM 655 C C . SER A 1 83 ? 13.411 31.211 5.874 1.00 48.94 83 SER A C 1
ATOM 657 O O . SER A 1 83 ? 12.263 31.033 6.252 1.00 48.94 83 SER A O 1
ATOM 659 N N . GLU A 1 84 ? 13.802 31.066 4.601 1.00 52.44 84 GLU A N 1
ATOM 660 C CA . GLU A 1 84 ? 13.054 30.544 3.430 1.00 52.44 84 GLU A CA 1
ATOM 661 C C . GLU A 1 84 ? 11.598 30.087 3.657 1.00 52.44 84 GLU A C 1
ATOM 663 O O . GLU A 1 84 ? 11.346 29.194 4.453 1.00 52.44 84 GLU A O 1
ATOM 668 N N . ALA A 1 85 ? 10.643 30.665 2.911 1.00 58.19 85 ALA A N 1
ATOM 669 C CA . ALA A 1 85 ? 9.220 30.326 3.010 1.00 58.19 85 ALA A CA 1
ATOM 670 C C . ALA A 1 85 ? 8.993 28.802 2.954 1.00 58.19 85 ALA A C 1
ATOM 672 O O . ALA A 1 85 ? 9.098 28.197 1.885 1.00 58.19 85 ALA A O 1
ATOM 673 N N . GLU A 1 86 ? 8.704 28.195 4.108 1.00 73.31 86 GLU A N 1
ATOM 674 C CA . GLU A 1 86 ? 8.417 26.768 4.215 1.00 73.31 86 GLU A CA 1
ATOM 675 C C . GLU A 1 86 ? 7.170 26.438 3.385 1.00 73.31 86 GLU A C 1
ATOM 677 O O . GLU A 1 86 ? 6.154 27.140 3.434 1.00 73.31 86 GLU A O 1
ATOM 682 N N . LEU A 1 87 ? 7.257 25.379 2.575 1.00 83.75 87 LEU A N 1
ATOM 683 C CA . LEU A 1 87 ? 6.121 24.914 1.786 1.00 83.75 87 LEU A CA 1
ATOM 684 C C . LEU A 1 87 ? 4.987 24.473 2.728 1.00 83.75 87 LEU A C 1
ATOM 686 O O . LEU A 1 87 ? 5.255 23.791 3.719 1.00 83.75 87 LEU A O 1
ATOM 690 N N . PRO A 1 88 ? 3.715 24.782 2.416 1.00 91.19 88 PRO A N 1
ATOM 691 C CA . PRO A 1 88 ? 2.593 24.236 3.170 1.00 91.19 88 PRO A CA 1
ATOM 692 C C . PRO A 1 88 ? 2.598 22.703 3.098 1.00 91.19 88 PRO A C 1
ATOM 694 O O . PRO A 1 88 ? 3.014 22.121 2.095 1.00 91.19 88 PRO A O 1
ATOM 697 N N . THR A 1 89 ? 2.108 22.037 4.144 1.00 93.06 89 THR A N 1
ATOM 698 C CA . THR A 1 89 ? 2.033 20.569 4.179 1.00 93.06 89 THR A CA 1
ATOM 699 C C . THR A 1 89 ? 0.616 20.080 3.896 1.00 93.06 89 THR A C 1
ATOM 701 O O . THR A 1 89 ? -0.364 20.685 4.326 1.00 93.06 89 THR A O 1
ATOM 704 N N . ALA A 1 90 ? 0.504 18.971 3.170 1.00 94.44 90 ALA A N 1
ATOM 705 C CA . ALA A 1 90 ? -0.741 18.248 2.967 1.00 94.44 90 ALA A CA 1
ATOM 706 C C . ALA A 1 90 ? -0.563 16.753 3.250 1.00 94.44 90 ALA A C 1
ATOM 708 O O . ALA A 1 90 ? 0.484 16.163 2.978 1.00 94.44 90 ALA A O 1
ATOM 709 N N . THR A 1 91 ? -1.616 16.115 3.742 1.00 95.75 91 THR A N 1
ATOM 710 C CA . THR A 1 91 ? -1.708 14.656 3.797 1.00 95.75 91 THR A CA 1
ATOM 711 C C . THR A 1 91 ? -2.490 14.138 2.603 1.00 95.75 91 THR A C 1
ATOM 713 O O . THR A 1 91 ? -3.370 14.831 2.093 1.00 95.75 91 THR A O 1
ATOM 716 N N . TYR A 1 92 ? -2.198 12.922 2.147 1.00 97.19 92 TYR A N 1
ATOM 717 C CA . TYR A 1 92 ? -2.965 12.300 1.072 1.00 97.19 92 TYR A CA 1
ATOM 718 C C . TYR A 1 92 ? -3.168 10.797 1.259 1.00 97.19 92 TYR A C 1
ATOM 720 O O . TYR A 1 92 ? -2.390 10.106 1.916 1.00 97.19 92 TYR A O 1
ATOM 728 N N . VAL A 1 93 ? -4.225 10.290 0.633 1.00 98.25 93 VAL A N 1
ATOM 729 C CA . VAL A 1 93 ? -4.537 8.873 0.469 1.00 98.25 93 VAL A CA 1
ATOM 730 C C . VAL A 1 93 ? -4.348 8.525 -1.010 1.00 98.25 93 VAL A C 1
ATOM 732 O O . VAL A 1 93 ? -5.045 9.102 -1.853 1.00 98.25 93 VAL A O 1
ATOM 735 N N . PRO A 1 94 ? -3.420 7.614 -1.358 1.00 97.56 94 PRO A N 1
ATOM 736 C CA . PRO A 1 94 ? -3.278 7.139 -2.729 1.00 97.56 94 PRO A CA 1
ATOM 737 C C . PRO A 1 94 ? -4.478 6.266 -3.106 1.00 97.56 94 PRO A C 1
ATOM 739 O O . PRO A 1 94 ? -4.798 5.314 -2.394 1.00 97.56 94 PRO A O 1
ATOM 742 N N . ILE A 1 95 ? -5.131 6.572 -4.228 1.00 98.06 95 ILE A N 1
ATOM 743 C CA . ILE A 1 95 ? -6.240 5.787 -4.782 1.00 98.06 95 ILE A CA 1
ATOM 744 C C . ILE A 1 95 ? -5.721 5.031 -6.006 1.00 98.06 95 ILE A C 1
ATOM 746 O O . ILE A 1 95 ? -5.729 5.544 -7.128 1.00 98.06 95 ILE A O 1
ATOM 750 N N . GLU A 1 96 ? -5.232 3.813 -5.777 1.00 96.56 96 GLU A N 1
ATOM 751 C CA . GLU A 1 96 ? -4.612 2.972 -6.804 1.00 96.56 96 GLU A CA 1
ATOM 752 C C . GLU A 1 96 ? -4.866 1.465 -6.561 1.00 96.56 96 GLU A C 1
ATOM 754 O O . GLU A 1 96 ? -5.094 1.068 -5.413 1.00 96.56 96 GLU A O 1
ATOM 759 N N . PRO A 1 97 ? -4.892 0.622 -7.617 1.00 95.00 97 PRO A N 1
ATOM 760 C CA . PRO A 1 97 ? -5.264 -0.795 -7.514 1.00 95.00 97 PRO A CA 1
ATOM 761 C C . PRO A 1 97 ? -4.444 -1.654 -6.540 1.00 95.00 97 PRO A C 1
ATOM 763 O O . PRO A 1 97 ? -5.006 -2.579 -5.953 1.00 95.00 97 PRO A O 1
ATOM 766 N N . CYS A 1 98 ? -3.152 -1.377 -6.352 1.00 95.94 98 CYS A N 1
ATOM 767 C CA . CYS A 1 98 ? -2.261 -2.186 -5.515 1.00 95.94 98 CYS A CA 1
ATOM 768 C C . CYS A 1 98 ? -2.190 -1.714 -4.057 1.00 95.94 98 CYS A C 1
ATOM 770 O O . CYS A 1 98 ? -1.379 -2.225 -3.286 1.00 95.94 98 CYS A O 1
ATOM 772 N N . GLN A 1 99 ? -3.050 -0.782 -3.644 1.00 97.62 99 GLN A N 1
ATOM 773 C CA . GLN A 1 99 ? -3.152 -0.350 -2.256 1.00 97.62 99 GLN A CA 1
ATOM 774 C C . GLN A 1 99 ? -4.164 -1.235 -1.497 1.00 97.62 99 GLN A C 1
ATOM 776 O O . GLN A 1 99 ? -5.367 -1.150 -1.775 1.00 97.62 99 GLN A O 1
ATOM 781 N N . PRO A 1 100 ? -3.747 -2.035 -0.490 1.00 98.00 100 PRO A N 1
ATOM 782 C CA . PRO A 1 100 ? -4.649 -2.968 0.190 1.00 98.00 100 PRO A CA 1
ATOM 783 C C . PRO A 1 100 ? -5.893 -2.323 0.810 1.00 98.00 100 PRO A C 1
ATOM 785 O O . PRO A 1 100 ? -6.988 -2.865 0.679 1.00 98.00 100 PRO A O 1
ATOM 788 N N . VAL A 1 101 ? -5.766 -1.144 1.432 1.00 98.56 101 VAL A N 1
ATOM 789 C CA . VAL A 1 101 ? -6.920 -0.435 2.027 1.00 98.56 101 VAL A CA 1
ATOM 790 C C . VAL A 1 101 ? -7.942 -0.040 0.959 1.00 98.56 101 VAL A C 1
ATOM 792 O O . VAL A 1 101 ? -9.143 -0.210 1.153 1.00 98.56 101 VAL A O 1
ATOM 795 N N . ILE A 1 102 ? -7.470 0.426 -0.197 1.00 98.38 102 ILE A N 1
ATOM 796 C CA . ILE A 1 102 ? -8.308 0.810 -1.339 1.00 98.38 102 ILE A CA 1
ATOM 797 C C . ILE A 1 102 ? -8.982 -0.416 -1.949 1.00 98.38 102 ILE A C 1
ATOM 799 O O . ILE A 1 102 ? -10.178 -0.375 -2.237 1.00 98.38 102 ILE A O 1
ATOM 803 N N . THR A 1 103 ? -8.266 -1.537 -2.068 1.00 97.12 103 THR A N 1
ATOM 804 C CA . THR A 1 103 ? -8.870 -2.799 -2.512 1.00 97.12 103 THR A CA 1
ATOM 805 C C . THR A 1 103 ? -9.941 -3.294 -1.545 1.00 97.12 103 THR A C 1
ATOM 807 O O . THR A 1 103 ? -11.010 -3.707 -1.993 1.00 97.12 103 THR A O 1
ATOM 810 N N . ALA A 1 104 ? -9.707 -3.219 -0.235 1.00 98.44 104 ALA A N 1
ATOM 811 C CA . ALA A 1 104 ? -10.693 -3.627 0.761 1.00 98.44 104 ALA A CA 1
ATOM 812 C C . ALA A 1 104 ? -11.955 -2.765 0.709 1.00 98.44 104 ALA A C 1
ATOM 814 O O . ALA A 1 104 ? -13.062 -3.296 0.741 1.00 98.44 104 ALA A O 1
ATOM 815 N N . LEU A 1 105 ? -11.800 -1.444 0.579 1.00 98.69 105 LEU A N 1
ATOM 816 C CA . LEU A 1 105 ? -12.932 -0.533 0.416 1.00 98.69 105 LEU A CA 1
ATOM 817 C C . LEU A 1 105 ? -13.698 -0.817 -0.880 1.00 98.69 105 LEU A C 1
ATOM 819 O O . LEU A 1 105 ? -14.926 -0.859 -0.862 1.00 98.69 105 LEU A O 1
ATOM 823 N N . ARG A 1 106 ? -12.992 -1.070 -1.990 1.00 96.88 106 ARG A N 1
ATOM 824 C CA . ARG A 1 106 ? -13.610 -1.455 -3.266 1.00 96.88 106 ARG A CA 1
ATOM 825 C C . ARG A 1 106 ? -14.417 -2.748 -3.132 1.00 96.88 106 ARG A C 1
ATOM 827 O O . ARG A 1 106 ? -15.551 -2.792 -3.599 1.00 96.88 106 ARG A O 1
ATOM 834 N N . PHE A 1 107 ? -13.865 -3.762 -2.464 1.00 96.31 107 PHE A N 1
ATOM 835 C CA . PHE A 1 107 ? -14.564 -5.014 -2.165 1.00 96.31 107 PHE A CA 1
ATOM 836 C C . PHE A 1 107 ? -15.793 -4.768 -1.281 1.00 96.31 107 PHE A C 1
ATOM 838 O O . PHE A 1 107 ? -16.890 -5.207 -1.606 1.00 96.31 107 PHE A O 1
ATOM 845 N N . ALA A 1 108 ? -15.643 -4.005 -0.196 1.00 97.81 108 ALA A N 1
ATOM 846 C CA . ALA A 1 108 ? -16.736 -3.695 0.720 1.00 97.81 108 ALA A CA 1
ATOM 847 C C . ALA A 1 108 ? -17.879 -2.919 0.048 1.00 97.81 108 ALA A C 1
ATOM 849 O O . ALA A 1 108 ? -19.039 -3.142 0.379 1.00 97.81 108 ALA A O 1
ATOM 850 N N . LEU A 1 109 ? -17.583 -2.034 -0.909 1.00 96.56 109 LEU A N 1
ATOM 851 C CA . LEU A 1 109 ? -18.613 -1.369 -1.710 1.00 96.56 109 LEU A CA 1
ATOM 852 C C . LEU A 1 109 ? -19.372 -2.355 -2.608 1.00 96.56 109 LEU A C 1
ATOM 854 O O . LEU A 1 109 ? -20.594 -2.263 -2.695 1.00 96.56 109 LEU A O 1
ATOM 858 N N . GLN A 1 110 ? -18.664 -3.292 -3.246 1.00 94.31 110 GLN A N 1
ATOM 859 C CA . GLN A 1 110 ? -19.258 -4.312 -4.121 1.00 94.31 110 GLN A CA 1
ATOM 860 C C . GLN A 1 110 ? -20.130 -5.307 -3.347 1.00 94.31 110 GLN A C 1
ATOM 862 O O . GLN A 1 110 ? -21.218 -5.644 -3.800 1.00 94.31 110 GLN A O 1
ATOM 867 N N . GLU A 1 111 ? -19.688 -5.712 -2.156 1.00 95.19 111 GLU A N 1
ATOM 868 C CA . GLU A 1 111 ? -20.405 -6.639 -1.270 1.00 95.19 111 GLU A CA 1
ATOM 869 C C . GLU A 1 111 ? -21.382 -5.932 -0.312 1.00 95.19 111 GLU A C 1
ATOM 871 O O . GLU A 1 111 ? -21.949 -6.555 0.584 1.00 95.19 111 GLU A O 1
ATOM 876 N N . HIS A 1 112 ? -21.575 -4.617 -0.466 1.00 96.31 112 HIS A N 1
ATOM 877 C CA . HIS A 1 112 ? -22.423 -3.787 0.398 1.00 96.31 112 HIS A CA 1
ATOM 878 C C . HIS A 1 112 ? -22.103 -3.885 1.905 1.00 96.31 112 HIS A C 1
ATOM 880 O O . HIS A 1 112 ? -22.970 -3.654 2.750 1.00 96.31 112 HIS A O 1
ATOM 886 N N . LEU A 1 113 ? -20.847 -4.164 2.259 1.00 97.19 113 LEU A N 1
ATOM 887 C CA . LEU A 1 113 ? -20.389 -4.192 3.644 1.00 97.19 113 LEU A CA 1
ATOM 888 C C . LEU A 1 113 ? -20.336 -2.768 4.219 1.00 97.19 113 LEU A C 1
ATOM 890 O O . LEU A 1 113 ? -19.762 -1.880 3.579 1.00 97.19 113 LEU A O 1
ATOM 894 N N . PRO A 1 114 ? -20.877 -2.523 5.426 1.00 98.31 114 PRO A N 1
ATOM 895 C CA . PRO A 1 114 ? -20.648 -1.298 6.187 1.00 98.31 114 PRO A CA 1
ATOM 896 C C . PRO A 1 114 ? -19.153 -0.974 6.312 1.00 98.31 114 PRO A C 1
ATOM 898 O O . PRO A 1 114 ? -18.366 -1.818 6.743 1.00 98.31 114 PRO A O 1
ATOM 901 N N . ARG A 1 115 ? -18.760 0.252 5.943 1.00 98.38 115 ARG A N 1
ATOM 902 C CA . ARG A 1 115 ? -17.366 0.727 5.994 1.00 98.38 115 ARG A CA 1
ATOM 903 C C . ARG A 1 115 ? -17.241 1.820 7.043 1.00 98.38 115 ARG A C 1
ATOM 905 O O . ARG A 1 115 ? -18.045 2.750 7.062 1.00 98.38 115 ARG A O 1
ATOM 912 N N . TYR A 1 116 ? -16.227 1.706 7.888 1.00 98.75 116 TYR A N 1
ATOM 913 C CA . TYR A 1 116 ? -15.952 2.622 8.984 1.00 98.75 116 TYR A CA 1
ATOM 914 C C . TYR A 1 116 ? -14.536 3.171 8.848 1.00 98.75 116 TYR A C 1
ATOM 916 O O . TYR A 1 116 ? -13.565 2.419 8.809 1.00 98.75 116 TYR A O 1
ATOM 924 N N . PHE A 1 117 ? -14.432 4.490 8.788 1.00 98.62 117 PHE A N 1
ATOM 925 C CA . PHE A 1 117 ? -13.176 5.228 8.787 1.00 98.62 117 PHE A CA 1
ATOM 926 C C . PHE A 1 117 ? -12.871 5.559 10.249 1.00 98.62 117 PHE A C 1
ATOM 928 O O . PHE A 1 117 ? -13.601 6.329 10.875 1.00 98.62 117 PHE A O 1
ATOM 935 N N . ILE A 1 118 ? -11.918 4.833 10.843 1.00 98.31 118 ILE A N 1
ATOM 936 C CA . ILE A 1 118 ? -11.798 4.732 12.308 1.00 98.31 118 ILE A CA 1
ATOM 937 C C . ILE A 1 118 ? -10.685 5.585 12.916 1.00 98.31 118 ILE A C 1
ATOM 939 O O . ILE A 1 118 ? -10.597 5.669 14.138 1.00 98.31 118 ILE A O 1
ATOM 943 N N . ASP A 1 119 ? -9.838 6.189 12.094 1.00 97.38 119 ASP A N 1
ATOM 944 C CA . ASP A 1 119 ? -8.706 6.985 12.564 1.00 97.38 119 ASP A CA 1
ATOM 945 C C . ASP A 1 119 ? -9.176 8.386 12.995 1.00 97.38 119 ASP A C 1
ATOM 947 O O . ASP A 1 119 ? -9.936 9.012 12.252 1.00 97.38 119 ASP A O 1
ATOM 951 N N . PRO A 1 120 ? -8.808 8.905 14.179 1.00 95.12 120 PRO A N 1
ATOM 952 C CA . PRO A 1 120 ? -9.135 10.284 14.521 1.00 95.12 120 PRO A CA 1
ATOM 953 C C . PRO A 1 120 ? -8.330 11.278 13.673 1.00 95.12 120 PRO A C 1
ATOM 955 O O . PRO A 1 120 ? -7.250 10.977 13.160 1.00 95.12 120 PRO A O 1
ATOM 958 N N . GLU A 1 121 ? -8.867 12.487 13.539 1.00 92.44 121 GLU A N 1
ATOM 959 C CA . GLU A 1 121 ? -8.130 13.595 12.936 1.00 92.44 121 GLU A CA 1
ATOM 960 C C . GLU A 1 121 ? -7.014 14.086 13.855 1.00 92.44 121 GLU A C 1
ATOM 962 O O . GLU A 1 121 ? -7.120 14.003 15.078 1.00 92.44 121 GLU A O 1
ATOM 967 N N . VAL A 1 122 ? -5.960 14.619 13.243 1.00 91.69 122 VAL A N 1
ATOM 968 C CA . VAL A 1 122 ? -4.809 15.219 13.924 1.00 91.69 122 VAL A CA 1
ATOM 969 C C . VAL A 1 122 ? -4.386 16.475 13.177 1.00 91.69 122 VAL A C 1
ATOM 971 O O . VAL A 1 122 ? -4.541 16.543 11.956 1.00 91.69 122 VAL A O 1
ATOM 974 N N . GLU A 1 123 ? -3.846 17.455 13.896 1.00 88.69 123 GLU A N 1
ATOM 975 C CA . GLU A 1 123 ? -3.474 18.746 13.309 1.00 88.69 123 GLU A CA 1
ATOM 976 C C . GLU A 1 123 ? -2.329 18.617 12.283 1.00 88.69 123 GLU A C 1
ATOM 978 O O . GLU A 1 123 ? -2.406 19.153 11.175 1.00 88.69 123 GLU A O 1
ATOM 983 N N . SER A 1 124 ? -1.283 17.866 12.646 1.00 90.94 124 SER A N 1
ATOM 984 C CA . SER A 1 124 ? -0.104 17.579 11.820 1.00 90.94 124 SER A CA 1
ATOM 985 C C . SER A 1 124 ? 0.191 16.090 11.870 1.00 90.94 124 SER A C 1
ATOM 987 O O . SER A 1 124 ? 0.564 15.564 12.913 1.00 90.94 124 SER A O 1
ATOM 989 N N . PHE A 1 125 ? 0.004 15.384 10.760 1.00 93.62 125 PHE A N 1
ATOM 990 C CA . PHE A 1 125 ? 0.077 13.930 10.738 1.00 93.62 125 PHE A CA 1
ATOM 991 C C . PHE A 1 125 ? 1.524 13.439 10.838 1.00 93.62 125 PHE A C 1
ATOM 993 O O . PHE A 1 125 ? 2.393 13.845 10.059 1.00 93.62 125 PHE A O 1
ATOM 1000 N N . GLU A 1 126 ? 1.784 12.528 11.771 1.00 94.38 126 GLU A N 1
ATOM 1001 C CA . GLU A 1 126 ? 3.039 11.795 11.889 1.00 94.38 126 GLU A CA 1
ATOM 1002 C C . GLU A 1 126 ? 2.990 10.524 11.031 1.00 94.38 126 GLU A C 1
ATOM 1004 O O . GLU A 1 126 ? 2.153 9.637 11.215 1.00 94.38 126 GLU A O 1
ATOM 1009 N N . VAL A 1 127 ? 3.925 10.412 10.084 1.00 93.25 127 VAL A N 1
ATOM 1010 C CA . VAL A 1 127 ? 4.066 9.210 9.256 1.00 93.25 127 VAL A CA 1
ATOM 1011 C C . VAL A 1 127 ? 4.840 8.152 10.037 1.00 93.25 127 VAL A C 1
ATOM 1013 O O . VAL A 1 127 ? 6.019 8.330 10.346 1.00 93.25 127 VAL A O 1
ATOM 1016 N N . HIS A 1 128 ? 4.207 7.006 10.284 1.00 90.94 128 HIS A N 1
ATOM 1017 C CA . HIS A 1 128 ? 4.868 5.836 10.856 1.00 90.94 128 HIS A CA 1
ATOM 1018 C C . HIS A 1 128 ? 5.138 4.798 9.770 1.00 90.94 128 HIS A C 1
ATOM 1020 O O . HIS A 1 128 ? 4.224 4.317 9.103 1.00 90.94 128 HIS A O 1
ATOM 1026 N N . SER A 1 129 ? 6.406 4.428 9.604 1.00 85.38 129 SER A N 1
ATOM 1027 C CA . SER A 1 129 ? 6.826 3.363 8.695 1.00 85.38 129 SER A CA 1
ATOM 1028 C C . SER A 1 129 ? 7.674 2.337 9.436 1.00 85.38 129 SER A C 1
ATOM 1030 O O . SER A 1 129 ? 8.270 2.622 10.476 1.00 85.38 129 SER A O 1
ATOM 1032 N N . ALA A 1 130 ? 7.708 1.120 8.905 1.00 86.94 130 ALA A N 1
ATOM 1033 C CA . ALA A 1 130 ? 8.530 0.037 9.417 1.00 86.94 130 ALA A CA 1
ATOM 1034 C C . ALA A 1 130 ? 9.361 -0.547 8.273 1.00 86.94 130 ALA A C 1
ATOM 1036 O O . ALA A 1 130 ? 8.908 -0.607 7.129 1.00 86.94 130 ALA A O 1
ATOM 1037 N N . VAL A 1 131 ? 10.576 -0.997 8.589 1.00 87.25 131 VAL A N 1
ATOM 1038 C CA . VAL A 1 131 ? 11.364 -1.824 7.671 1.00 87.25 131 VAL A CA 1
ATOM 1039 C C . VAL A 1 131 ? 10.848 -3.250 7.806 1.00 87.25 131 VAL A C 1
ATOM 1041 O O . VAL A 1 131 ? 10.985 -3.869 8.861 1.00 87.25 131 VAL A O 1
ATOM 1044 N N . LEU A 1 132 ? 10.210 -3.745 6.752 1.00 89.88 132 LEU A N 1
ATOM 1045 C CA . LEU A 1 132 ? 9.500 -5.021 6.755 1.00 89.88 132 LEU A CA 1
ATOM 1046 C C . LEU A 1 132 ? 10.210 -6.020 5.835 1.00 89.88 132 LEU A C 1
ATOM 1048 O O . LEU A 1 132 ? 10.932 -5.608 4.924 1.00 89.88 132 LEU A O 1
ATOM 1052 N N . PRO A 1 133 ? 10.010 -7.335 6.033 1.00 90.38 133 PRO A N 1
ATOM 1053 C CA . PRO A 1 133 ? 10.374 -8.311 5.017 1.00 90.38 133 PRO A CA 1
ATOM 1054 C C . PRO A 1 133 ? 9.702 -7.980 3.678 1.00 90.38 133 PRO A C 1
ATOM 1056 O O . PRO A 1 133 ? 8.620 -7.392 3.645 1.00 90.38 133 PRO A O 1
ATOM 1059 N N . ASP A 1 134 ? 10.332 -8.393 2.579 1.00 91.12 134 ASP A N 1
ATOM 1060 C CA . ASP A 1 134 ? 9.791 -8.191 1.235 1.00 91.12 134 ASP A CA 1
ATOM 1061 C C . ASP A 1 134 ? 8.360 -8.767 1.127 1.00 91.12 134 ASP A C 1
ATOM 1063 O O . ASP A 1 134 ? 8.170 -9.953 1.440 1.00 91.12 134 ASP A O 1
ATOM 1067 N N . PRO A 1 135 ? 7.360 -7.970 0.697 1.00 92.12 135 PRO A N 1
ATOM 1068 C CA . PRO A 1 135 ? 5.964 -8.397 0.620 1.00 92.12 135 PRO A CA 1
ATOM 1069 C C . PRO A 1 135 ? 5.732 -9.670 -0.189 1.00 92.12 135 PRO A C 1
ATOM 1071 O O . PRO A 1 135 ? 4.833 -10.439 0.151 1.00 92.12 135 PRO A O 1
ATOM 1074 N N . TYR A 1 136 ? 6.586 -9.964 -1.174 1.00 92.12 136 TYR A N 1
ATOM 1075 C CA . TYR A 1 136 ? 6.514 -11.200 -1.952 1.00 92.12 136 TYR A CA 1
ATOM 1076 C C . TYR A 1 136 ? 6.532 -12.462 -1.077 1.00 92.12 136 TYR A C 1
ATOM 1078 O O . TYR A 1 136 ? 5.917 -13.477 -1.415 1.00 92.12 136 TYR A O 1
ATOM 1086 N N . ALA A 1 137 ? 7.177 -12.411 0.094 1.00 93.50 137 ALA A N 1
ATOM 1087 C CA . ALA A 1 137 ? 7.217 -13.533 1.027 1.00 93.50 137 ALA A CA 1
ATOM 1088 C C . ALA A 1 137 ? 5.820 -13.972 1.507 1.00 93.50 137 ALA A C 1
ATOM 1090 O O . ALA A 1 137 ? 5.643 -15.145 1.849 1.00 93.50 137 ALA A O 1
ATOM 1091 N N . VAL A 1 138 ? 4.817 -13.081 1.501 1.00 93.44 138 VAL A N 1
ATOM 1092 C CA . VAL A 1 138 ? 3.448 -13.413 1.932 1.00 93.44 138 VAL A CA 1
ATOM 1093 C C . VAL A 1 138 ? 2.821 -14.496 1.054 1.00 93.44 138 VAL A C 1
ATOM 1095 O O . VAL A 1 138 ? 2.089 -15.341 1.562 1.00 93.44 138 VAL A O 1
ATOM 1098 N N . LYS A 1 139 ? 3.189 -14.567 -0.232 1.00 88.62 139 LYS A N 1
ATOM 1099 C CA . LYS A 1 139 ? 2.700 -15.601 -1.157 1.00 88.62 139 LYS A CA 1
ATOM 1100 C C . LYS A 1 139 ? 3.142 -17.007 -0.767 1.00 88.62 139 LYS A C 1
ATOM 1102 O O . LYS A 1 139 ? 2.407 -17.964 -0.984 1.00 88.62 139 LYS A O 1
ATOM 1107 N N . GLN A 1 140 ? 4.337 -17.125 -0.190 1.00 88.44 140 GLN A N 1
ATOM 1108 C CA . GLN A 1 140 ? 4.925 -18.406 0.209 1.00 88.44 140 GLN A CA 1
ATOM 1109 C C . GLN A 1 140 ? 4.571 -18.780 1.651 1.00 88.44 140 GLN A C 1
ATOM 1111 O O . GLN A 1 140 ? 4.385 -19.951 1.972 1.00 88.44 140 GLN A O 1
ATOM 1116 N N . LEU A 1 141 ? 4.503 -17.787 2.540 1.00 89.88 141 LEU A N 1
ATOM 1117 C CA . LEU A 1 141 ? 4.334 -18.004 3.977 1.00 89.88 141 LEU A CA 1
ATOM 1118 C C . LEU A 1 141 ? 2.866 -17.955 4.432 1.00 89.88 141 LEU A C 1
ATOM 1120 O O . LEU A 1 141 ? 2.544 -18.531 5.479 1.00 89.88 141 LEU A O 1
ATOM 1124 N N . ALA A 1 142 ? 1.999 -17.311 3.643 1.00 89.94 142 ALA A N 1
ATOM 1125 C CA . ALA A 1 142 ? 0.719 -16.734 4.056 1.00 89.94 142 ALA A CA 1
ATOM 1126 C C . ALA A 1 142 ? 0.880 -15.637 5.125 1.00 89.94 142 ALA A C 1
ATOM 1128 O O . ALA A 1 142 ? 1.897 -15.547 5.830 1.00 89.94 142 ALA A O 1
ATOM 1129 N N . SER A 1 143 ? -0.145 -14.797 5.270 1.00 93.94 143 SER A N 1
ATOM 1130 C CA . SER A 1 143 ? -0.132 -13.670 6.209 1.00 93.94 143 SER A CA 1
ATOM 1131 C C . SER A 1 143 ? 0.197 -14.042 7.662 1.00 93.94 143 SER A C 1
ATOM 1133 O O . SER A 1 143 ? 0.984 -13.306 8.266 1.00 93.94 143 SER A O 1
ATOM 1135 N N . PRO A 1 144 ? -0.268 -15.164 8.261 1.00 93.81 144 PRO A N 1
ATOM 1136 C CA . PRO A 1 144 ? 0.007 -15.424 9.674 1.00 93.81 144 PRO A CA 1
ATOM 1137 C C . PRO A 1 144 ? 1.489 -15.684 9.969 1.00 93.81 144 PRO A C 1
ATOM 1139 O O . PRO A 1 144 ? 2.019 -15.210 10.974 1.00 93.81 144 PRO A O 1
ATOM 1142 N N . ARG A 1 145 ? 2.191 -16.410 9.087 1.00 94.12 145 ARG A N 1
ATOM 1143 C CA . ARG A 1 145 ? 3.630 -16.672 9.254 1.00 94.12 145 ARG A CA 1
ATOM 1144 C C . ARG A 1 145 ? 4.465 -15.439 8.925 1.00 94.12 145 ARG A C 1
ATOM 1146 O O . ARG A 1 145 ? 5.440 -15.186 9.627 1.00 94.12 145 ARG A O 1
ATOM 1153 N N . PHE A 1 146 ? 4.069 -14.664 7.912 1.00 95.00 146 PHE A N 1
ATOM 1154 C CA . PHE A 1 146 ? 4.698 -13.374 7.619 1.00 95.00 146 PHE A CA 1
ATOM 1155 C C . PHE A 1 146 ? 4.610 -12.442 8.836 1.00 95.00 146 PHE A C 1
ATOM 1157 O O . PHE A 1 146 ? 5.616 -11.881 9.272 1.00 95.00 146 PHE A O 1
ATOM 1164 N N . ALA A 1 147 ? 3.426 -12.338 9.445 1.00 94.75 147 ALA A N 1
ATOM 1165 C CA . ALA A 1 147 ? 3.210 -11.531 10.637 1.00 94.75 147 ALA A CA 1
ATOM 1166 C C . ALA A 1 147 ? 4.046 -12.024 11.827 1.00 94.75 147 ALA A C 1
ATOM 1168 O O . ALA A 1 147 ? 4.741 -11.225 12.450 1.00 94.75 147 ALA A O 1
ATOM 1169 N N . ALA A 1 148 ? 4.052 -13.334 12.098 1.00 93.69 148 ALA A N 1
ATOM 1170 C CA . ALA A 1 148 ? 4.859 -13.923 13.167 1.00 93.69 148 ALA A CA 1
ATOM 1171 C C . ALA A 1 148 ? 6.363 -13.636 13.004 1.00 93.69 148 ALA A C 1
ATOM 1173 O O . ALA A 1 148 ? 7.034 -13.315 13.983 1.00 93.69 148 ALA A O 1
ATOM 1174 N N . ALA A 1 149 ? 6.883 -13.709 11.774 1.00 92.62 149 ALA A N 1
ATOM 1175 C CA . ALA A 1 149 ? 8.280 -13.402 11.468 1.00 92.62 149 ALA A CA 1
ATOM 1176 C C . ALA A 1 149 ? 8.609 -11.902 11.576 1.00 92.62 149 ALA A C 1
ATOM 1178 O O . ALA A 1 149 ? 9.757 -11.542 11.825 1.00 92.62 149 ALA A O 1
ATOM 1179 N N . THR A 1 150 ? 7.607 -11.037 11.403 1.00 92.75 150 THR A N 1
ATOM 1180 C CA . THR A 1 150 ? 7.761 -9.577 11.437 1.00 92.75 150 THR A CA 1
ATOM 1181 C C . THR A 1 150 ? 7.679 -9.011 12.855 1.00 92.75 150 THR A C 1
ATOM 1183 O O . THR A 1 150 ? 8.317 -8.002 13.132 1.00 92.75 150 THR A O 1
ATOM 1186 N N . LEU A 1 151 ? 6.950 -9.660 13.775 1.00 92.19 151 LEU A N 1
ATOM 1187 C CA . LEU A 1 151 ? 6.752 -9.188 15.157 1.00 92.19 151 LEU A CA 1
ATOM 1188 C C . LEU A 1 151 ? 8.036 -8.711 15.870 1.00 92.19 151 LEU A C 1
ATOM 1190 O O . LEU A 1 151 ? 7.983 -7.640 16.471 1.00 92.19 151 LEU A O 1
ATOM 1194 N N . PRO A 1 152 ? 9.188 -9.414 15.796 1.00 91.69 152 PRO A N 1
ATOM 1195 C CA . PRO A 1 152 ? 10.418 -8.971 16.462 1.00 91.69 152 PRO A CA 1
ATOM 1196 C C . PRO A 1 152 ? 11.022 -7.673 15.904 1.00 91.69 152 PRO A C 1
ATOM 1198 O O . PRO A 1 152 ? 11.905 -7.101 16.535 1.00 91.69 152 PRO A O 1
ATOM 1201 N N . LEU A 1 153 ? 10.594 -7.238 14.715 1.00 89.69 153 LEU A N 1
ATOM 1202 C CA . LEU A 1 153 ? 11.079 -6.032 14.037 1.00 89.69 153 LEU A CA 1
ATOM 1203 C C . LEU A 1 153 ? 10.233 -4.793 14.364 1.00 89.69 153 LEU A C 1
ATOM 1205 O O . LEU A 1 153 ? 10.640 -3.676 14.048 1.00 89.69 153 LEU A O 1
ATOM 1209 N N . LEU A 1 154 ? 9.047 -4.977 14.949 1.00 91.19 154 LEU A N 1
ATOM 1210 C CA . LEU A 1 154 ? 8.110 -3.888 15.207 1.00 91.19 154 LEU A CA 1
ATOM 1211 C C . LEU A 1 154 ? 8.473 -3.140 16.492 1.00 91.19 154 LEU A C 1
ATOM 1213 O O . LEU A 1 154 ? 8.864 -3.741 17.493 1.00 91.19 154 LEU A O 1
ATOM 1217 N N . SER A 1 155 ? 8.306 -1.815 16.468 1.00 86.06 155 SER A N 1
ATOM 1218 C CA . SER A 1 155 ? 8.533 -0.979 17.647 1.00 86.06 155 SER A CA 1
ATOM 1219 C C . SER A 1 155 ? 7.555 -1.336 18.769 1.00 86.06 155 SER A C 1
ATOM 1221 O O . SER A 1 155 ? 6.367 -1.558 18.535 1.00 86.06 155 SER A O 1
ATOM 1223 N N . SER A 1 156 ? 8.053 -1.326 20.003 1.00 87.12 156 SER A N 1
ATOM 1224 C CA . SER A 1 156 ? 7.244 -1.351 21.227 1.00 87.12 156 SER A CA 1
ATOM 1225 C C . SER A 1 156 ? 7.142 0.025 21.896 1.00 87.12 156 SER A C 1
ATOM 1227 O O . SER A 1 156 ? 6.599 0.133 22.991 1.00 87.12 156 SER A O 1
ATOM 1229 N N . SER A 1 157 ? 7.714 1.059 21.273 1.00 90.00 157 SER A N 1
ATOM 1230 C CA . SER A 1 157 ? 7.640 2.453 21.708 1.00 90.00 157 SER A CA 1
ATOM 1231 C C . SER A 1 157 ? 6.836 3.255 20.691 1.00 90.00 157 SER A C 1
ATOM 1233 O O . SER A 1 157 ? 7.088 3.163 19.486 1.00 90.00 157 SER A O 1
ATOM 1235 N N . PHE A 1 158 ? 5.865 4.024 21.177 1.00 94.00 158 PHE A N 1
ATOM 1236 C CA . PHE A 1 158 ? 4.887 4.729 20.350 1.00 94.00 158 PHE A CA 1
ATOM 1237 C C . PHE A 1 158 ? 4.931 6.223 20.662 1.00 94.00 158 PHE A C 1
ATOM 1239 O O . PHE A 1 158 ? 4.952 6.589 21.841 1.00 94.00 158 PHE A O 1
ATOM 1246 N N . SER A 1 159 ? 4.931 7.071 19.628 1.00 94.75 159 SER A N 1
ATOM 1247 C CA . SER A 1 159 ? 4.855 8.525 19.812 1.00 94.75 159 SER A CA 1
ATOM 1248 C C . SER A 1 159 ? 3.537 8.918 20.496 1.00 94.75 159 SER A C 1
ATOM 1250 O O . SER A 1 159 ? 2.565 8.156 20.437 1.00 94.75 159 SER A O 1
ATOM 1252 N N . PRO A 1 160 ? 3.468 10.095 21.145 1.00 94.88 160 PRO A N 1
ATOM 1253 C CA . PRO A 1 160 ? 2.226 10.579 21.743 1.00 94.88 160 PRO A CA 1
ATOM 1254 C C . PRO A 1 160 ? 1.060 10.607 20.747 1.00 94.88 160 PRO A C 1
ATOM 1256 O O . PRO A 1 160 ? -0.035 10.155 21.083 1.00 94.88 160 PRO A O 1
ATOM 1259 N N . GLN A 1 161 ? 1.304 11.040 19.505 1.00 94.56 161 GLN A N 1
ATOM 1260 C CA . GLN A 1 161 ? 0.264 11.070 18.480 1.00 94.56 161 GLN A CA 1
ATOM 1261 C C . GLN A 1 161 ? -0.174 9.662 18.051 1.00 94.56 161 GLN A C 1
ATOM 1263 O O . GLN A 1 161 ? -1.370 9.416 17.894 1.00 94.56 161 GLN A O 1
ATOM 1268 N N . LEU A 1 162 ? 0.748 8.702 17.916 1.00 95.75 162 LEU A N 1
ATOM 1269 C CA . LEU A 1 162 ? 0.370 7.318 17.619 1.00 95.75 162 LEU A CA 1
ATOM 1270 C C . LEU A 1 162 ? -0.494 6.710 18.731 1.00 95.75 162 LEU A C 1
ATOM 1272 O O . LEU A 1 162 ? -1.437 5.974 18.446 1.00 95.75 162 LEU A O 1
ATOM 1276 N N . GLN A 1 163 ? -0.203 7.022 19.997 1.00 96.31 163 GLN A N 1
ATOM 1277 C CA . GLN A 1 163 ? -1.021 6.577 21.128 1.00 96.31 163 GLN A CA 1
ATOM 1278 C C . GLN A 1 163 ? -2.420 7.206 21.095 1.00 96.31 163 GLN A C 1
ATOM 1280 O O . GLN A 1 163 ? -3.403 6.484 21.270 1.00 96.31 163 GLN A O 1
ATOM 1285 N N . TYR A 1 164 ? -2.512 8.508 20.799 1.00 96.38 164 TYR A N 1
ATOM 1286 C CA . TYR A 1 164 ? -3.777 9.215 20.580 1.00 96.38 164 TYR A CA 1
ATOM 1287 C C . TYR A 1 164 ? -4.605 8.547 19.472 1.00 96.38 164 TYR A C 1
ATOM 1289 O O . TYR A 1 164 ? -5.742 8.125 19.700 1.00 96.38 164 TYR A O 1
ATOM 1297 N N . ARG A 1 165 ? -4.008 8.357 18.287 1.00 96.88 165 ARG A N 1
ATOM 1298 C CA . ARG A 1 165 ? -4.672 7.736 17.133 1.00 96.88 165 ARG A CA 1
ATOM 1299 C C . ARG A 1 165 ? -5.112 6.305 17.424 1.00 96.88 165 ARG A C 1
ATOM 1301 O O . ARG A 1 165 ? -6.257 5.942 17.156 1.00 96.88 165 ARG A O 1
ATOM 1308 N N . ALA A 1 166 ? -4.244 5.503 18.042 1.00 97.88 166 ALA A N 1
ATOM 1309 C CA . ALA A 1 166 ? -4.568 4.141 18.456 1.00 97.88 166 ALA A CA 1
ATOM 1310 C C . ALA A 1 166 ? -5.746 4.099 19.443 1.00 97.88 166 ALA A C 1
ATOM 1312 O O . ALA A 1 166 ? -6.629 3.255 19.285 1.00 97.88 166 ALA A O 1
ATOM 1313 N N . ALA A 1 167 ? -5.805 5.012 20.416 1.00 97.88 167 ALA A N 1
ATOM 1314 C CA . ALA A 1 167 ? -6.923 5.100 21.354 1.00 97.88 167 ALA A CA 1
ATOM 1315 C C . ALA A 1 167 ? -8.245 5.460 20.649 1.00 97.88 167 ALA A C 1
ATOM 1317 O O . ALA A 1 167 ? -9.266 4.819 20.901 1.00 97.88 167 ALA A O 1
ATOM 1318 N N . GLY A 1 168 ? -8.224 6.407 19.705 1.00 97.25 168 GLY A N 1
ATOM 1319 C CA . GLY A 1 168 ? -9.403 6.776 18.909 1.00 97.25 168 GLY A CA 1
ATOM 1320 C C . GLY A 1 168 ? -9.911 5.634 18.025 1.00 97.25 168 GLY A C 1
ATOM 1321 O O . GLY A 1 168 ? -11.105 5.319 18.033 1.00 97.25 168 GLY A O 1
ATOM 1322 N N . MET A 1 169 ? -8.995 4.940 17.342 1.00 98.44 169 MET A N 1
ATOM 1323 C CA . MET A 1 169 ? -9.312 3.738 16.565 1.00 98.44 169 MET A CA 1
ATOM 1324 C C . MET A 1 169 ? -9.941 2.645 17.436 1.00 98.44 169 MET A C 1
ATOM 1326 O O . MET A 1 169 ? -10.944 2.040 17.052 1.00 98.44 169 MET A O 1
ATOM 1330 N N . VAL A 1 170 ? -9.396 2.409 18.633 1.00 98.38 170 VAL A N 1
ATOM 1331 C CA . VAL A 1 170 ? -9.920 1.423 19.591 1.00 98.38 170 VAL A CA 1
ATOM 1332 C C . VAL A 1 170 ? -11.316 1.788 20.086 1.00 98.38 170 VAL A C 1
ATOM 1334 O O . VAL A 1 170 ? -12.188 0.915 20.121 1.00 98.38 170 VAL A O 1
ATOM 1337 N N . ASP A 1 171 ? -11.561 3.052 20.429 1.00 97.56 171 ASP A N 1
ATOM 1338 C CA . ASP A 1 171 ? -12.887 3.519 20.843 1.00 97.56 171 ASP A CA 1
ATOM 1339 C C . ASP A 1 171 ? -13.925 3.265 19.746 1.00 97.56 171 ASP A C 1
ATOM 1341 O O . ASP A 1 171 ? -15.025 2.765 20.018 1.00 97.56 171 ASP A O 1
ATOM 1345 N N . ARG A 1 172 ? -13.561 3.530 18.486 1.00 97.88 172 ARG A N 1
ATOM 1346 C CA . ARG A 1 172 ? -14.442 3.276 17.346 1.00 97.88 172 ARG A CA 1
ATOM 1347 C C . ARG A 1 172 ? -14.691 1.785 17.129 1.00 97.88 172 ARG A C 1
ATOM 1349 O O . ARG A 1 172 ? -15.843 1.387 16.947 1.00 97.88 172 ARG A O 1
ATOM 1356 N N . LEU A 1 173 ? -13.657 0.951 17.228 1.00 98.44 173 LEU A N 1
ATOM 1357 C CA . LEU A 1 173 ? -13.785 -0.506 17.132 1.00 98.44 173 LEU A CA 1
ATOM 1358 C C . LEU A 1 173 ? -14.708 -1.076 18.221 1.00 98.44 173 LEU A C 1
ATOM 1360 O O . LEU A 1 173 ? -15.595 -1.872 17.918 1.00 98.44 173 LEU A O 1
ATOM 1364 N N . ARG A 1 174 ? -14.590 -0.608 19.468 1.00 97.38 174 ARG A N 1
ATOM 1365 C CA . ARG A 1 174 ? -15.473 -1.015 20.579 1.00 97.38 174 ARG A CA 1
ATOM 1366 C C . ARG A 1 174 ? -16.929 -0.611 20.365 1.00 97.38 174 ARG A C 1
ATOM 1368 O O . ARG A 1 174 ? -17.843 -1.314 20.796 1.00 97.38 174 ARG A O 1
ATOM 1375 N N . GLN A 1 175 ? -17.180 0.528 19.719 1.00 97.19 175 GLN A N 1
ATOM 1376 C CA . GLN A 1 175 ? -18.538 0.906 19.319 1.00 97.19 175 GLN A CA 1
ATOM 1377 C C . GLN A 1 175 ? -19.080 -0.050 18.254 1.00 97.19 175 GLN A C 1
ATOM 1379 O O . GLN A 1 175 ? -20.226 -0.490 18.361 1.00 97.19 175 GLN A O 1
ATOM 1384 N N . MET A 1 176 ? -18.256 -0.404 17.266 1.00 98.12 176 MET A N 1
ATOM 1385 C CA . MET A 1 176 ? -18.631 -1.341 16.209 1.00 98.12 176 MET A CA 1
ATOM 1386 C C . MET A 1 176 ? -18.954 -2.734 16.763 1.00 98.12 176 MET A C 1
ATOM 1388 O O . MET A 1 176 ? -19.937 -3.329 16.333 1.00 98.12 176 MET A O 1
ATOM 1392 N N . GLU A 1 177 ? -18.226 -3.238 17.766 1.00 97.19 177 GLU A N 1
ATOM 1393 C CA . GLU A 1 177 ? -18.508 -4.547 18.393 1.00 97.19 177 GLU A CA 1
ATOM 1394 C C . GLU A 1 177 ? -19.908 -4.671 19.002 1.00 97.19 177 GLU A C 1
ATOM 1396 O O . GLU A 1 177 ? -20.414 -5.784 19.189 1.00 97.19 177 GLU A O 1
ATOM 1401 N N . LYS A 1 178 ? -20.540 -3.542 19.341 1.00 97.50 178 LYS A N 1
ATOM 1402 C CA . LYS A 1 178 ? -21.919 -3.515 19.845 1.00 97.50 178 LYS A CA 1
ATOM 1403 C C . LYS A 1 178 ? -22.941 -3.740 18.729 1.00 97.50 178 LYS A C 1
ATOM 1405 O O . LYS A 1 178 ? -24.047 -4.181 19.018 1.00 97.50 178 LYS A O 1
ATOM 1410 N N . GLN A 1 179 ? -22.581 -3.420 17.487 1.00 97.44 179 GLN A N 1
ATOM 1411 C CA . GLN A 1 179 ? -23.472 -3.419 16.322 1.00 97.44 179 GLN A CA 1
ATOM 1412 C C . GLN A 1 179 ? -23.205 -4.586 15.366 1.00 97.44 179 GLN A C 1
ATOM 1414 O O . GLN A 1 179 ? -24.117 -5.013 14.667 1.00 97.44 179 GLN A O 1
ATOM 1419 N N . HIS A 1 180 ? -21.982 -5.112 15.377 1.00 98.31 180 HIS A N 1
ATOM 1420 C CA . HIS A 1 180 ? -21.494 -6.115 14.435 1.00 98.31 180 HIS A CA 1
ATOM 1421 C C . HIS A 1 180 ? -21.060 -7.396 15.152 1.00 98.31 180 HIS A C 1
ATOM 1423 O O . HIS A 1 180 ? -20.765 -7.406 16.356 1.00 98.31 180 HIS A O 1
ATOM 1429 N N . ALA A 1 181 ? -21.053 -8.504 14.420 1.00 97.69 181 ALA A N 1
ATOM 1430 C CA . ALA A 1 181 ? -20.648 -9.820 14.896 1.00 97.69 181 ALA A CA 1
ATOM 1431 C C . ALA A 1 181 ? -19.258 -10.229 14.389 1.00 97.69 181 ALA A C 1
ATOM 1433 O O . ALA A 1 181 ? -18.594 -11.008 15.073 1.00 97.69 181 ALA A O 1
ATOM 1434 N N . SER A 1 182 ? -18.806 -9.717 13.238 1.00 97.81 182 SER A N 1
ATOM 1435 C CA . SER A 1 182 ? -17.510 -10.056 12.645 1.00 97.81 182 SER A CA 1
ATOM 1436 C C . SER A 1 182 ? -16.904 -8.894 11.850 1.00 97.81 182 SER A C 1
ATOM 1438 O O . SER A 1 182 ? -17.191 -8.668 10.677 1.00 97.81 182 SER A O 1
ATOM 1440 N N . ILE A 1 183 ? -15.998 -8.169 12.493 1.00 98.62 183 ILE A N 1
ATOM 1441 C CA . ILE A 1 183 ? -15.358 -6.968 11.965 1.00 98.62 183 ILE A CA 1
ATOM 1442 C C . ILE A 1 183 ? -13.970 -7.320 11.428 1.00 98.62 183 ILE A C 1
ATOM 1444 O O . ILE A 1 183 ? -13.130 -7.855 12.161 1.00 98.62 183 ILE A O 1
ATOM 1448 N N . LEU A 1 184 ? -13.700 -6.934 10.182 1.00 98.69 184 LEU A N 1
ATOM 1449 C CA . LEU A 1 184 ? -12.340 -6.833 9.660 1.00 98.69 184 LEU A CA 1
ATOM 1450 C C . LEU A 1 184 ? -11.839 -5.403 9.860 1.00 98.69 184 LEU A C 1
ATOM 1452 O O . LEU A 1 184 ? -12.388 -4.472 9.282 1.00 98.69 184 LEU A O 1
ATOM 1456 N N . ALA A 1 185 ? -10.793 -5.224 10.657 1.00 98.75 185 ALA A N 1
ATOM 1457 C CA . ALA A 1 185 ? -10.122 -3.948 10.858 1.00 98.75 185 ALA A CA 1
ATOM 1458 C C . ALA A 1 185 ? -8.735 -3.988 10.219 1.00 98.75 185 ALA A C 1
ATOM 1460 O O . ALA A 1 185 ? -7.938 -4.872 10.528 1.00 98.75 185 ALA A O 1
ATOM 1461 N N . LEU A 1 186 ? -8.437 -3.037 9.338 1.00 98.69 186 LEU A N 1
ATOM 1462 C CA . LEU A 1 186 ? -7.126 -2.914 8.708 1.00 98.69 186 LEU A CA 1
ATOM 1463 C C . LEU A 1 186 ? -6.243 -1.927 9.468 1.00 98.69 186 LEU A C 1
ATOM 1465 O O . LEU A 1 186 ? -6.722 -0.924 9.990 1.00 98.69 186 LEU A O 1
ATOM 1469 N N . CYS A 1 187 ? -4.942 -2.195 9.485 1.00 97.62 187 CYS A N 1
ATOM 1470 C CA . CYS A 1 187 ? -3.927 -1.270 9.985 1.00 97.62 187 CYS A CA 1
ATOM 1471 C C . CYS A 1 187 ? -2.607 -1.464 9.236 1.00 97.62 187 CYS A C 1
ATOM 1473 O O . CYS A 1 187 ? -2.411 -2.482 8.569 1.00 97.62 187 CYS A O 1
ATOM 1475 N N . SER A 1 188 ? -1.685 -0.512 9.353 1.00 95.94 188 SER A N 1
ATOM 1476 C CA . SER A 1 188 ? -0.309 -0.730 8.908 1.00 95.94 188 SER A CA 1
ATOM 1477 C C . SER A 1 188 ? 0.431 -1.664 9.877 1.00 95.94 188 SER A C 1
ATOM 1479 O O . SER A 1 188 ? 0.150 -1.690 11.078 1.00 95.94 188 SER A O 1
ATOM 1481 N N . TYR A 1 189 ? 1.442 -2.398 9.398 1.00 95.56 189 TYR A N 1
ATOM 1482 C CA . TYR A 1 189 ? 2.354 -3.121 10.302 1.00 95.56 189 TYR A CA 1
ATOM 1483 C C . TYR A 1 189 ? 3.050 -2.195 11.311 1.00 95.56 189 TYR A C 1
ATOM 1485 O O . TYR A 1 189 ? 3.331 -2.625 12.429 1.00 95.56 189 TYR A O 1
ATOM 1493 N N . ALA A 1 190 ? 3.310 -0.938 10.936 1.00 93.88 190 ALA A N 1
ATOM 1494 C CA . ALA A 1 190 ? 3.959 0.047 11.798 1.00 93.88 190 ALA A CA 1
ATOM 1495 C C . ALA A 1 190 ? 3.084 0.452 12.999 1.00 93.88 190 ALA A C 1
ATOM 1497 O O . ALA A 1 190 ? 3.606 0.709 14.081 1.00 93.88 190 ALA A O 1
ATOM 1498 N N . GLU A 1 191 ? 1.761 0.459 12.834 1.00 95.62 191 GLU A N 1
ATOM 1499 C CA . GLU A 1 191 ? 0.802 0.865 13.871 1.00 95.62 191 GLU A CA 1
ATOM 1500 C C . GLU A 1 191 ? 0.176 -0.336 14.600 1.00 95.62 191 GLU A C 1
ATOM 1502 O O . GLU A 1 191 ? -0.450 -0.178 15.651 1.00 95.62 191 GLU A O 1
ATOM 1507 N N . TRP A 1 192 ? 0.359 -1.555 14.076 1.00 96.56 192 TRP A N 1
ATOM 1508 C CA . TRP A 1 192 ? -0.305 -2.767 14.560 1.00 96.56 192 TRP A CA 1
ATOM 1509 C C . TRP A 1 192 ? -0.129 -2.992 16.066 1.00 96.56 192 TRP A C 1
ATOM 1511 O O . TRP A 1 192 ? -1.103 -3.239 16.782 1.00 96.56 192 TRP A O 1
ATOM 1521 N N . MET A 1 193 ? 1.103 -2.866 16.568 1.00 96.25 193 MET A N 1
ATOM 1522 C CA . MET A 1 193 ? 1.396 -3.074 17.989 1.00 96.25 193 MET A CA 1
ATOM 1523 C C . MET A 1 193 ? 0.796 -1.982 18.880 1.00 96.25 193 MET A C 1
ATOM 1525 O O . MET A 1 193 ? 0.353 -2.294 19.986 1.00 96.25 193 MET A O 1
ATOM 1529 N N . ALA A 1 194 ? 0.709 -0.741 18.392 1.00 97.06 194 ALA A N 1
ATOM 1530 C CA . ALA A 1 194 ? 0.109 0.368 19.128 1.00 97.06 194 ALA A CA 1
ATOM 1531 C C . ALA A 1 194 ? -1.398 0.161 19.315 1.00 97.06 194 ALA A C 1
ATOM 1533 O O . ALA A 1 194 ? -1.898 0.251 20.434 1.00 97.06 194 ALA A O 1
ATOM 1534 N N . ILE A 1 195 ? -2.113 -0.212 18.248 1.00 97.94 195 ILE A N 1
ATOM 1535 C CA . ILE A 1 195 ? -3.562 -0.477 18.299 1.00 97.94 195 ILE A CA 1
ATOM 1536 C C . ILE A 1 195 ? -3.860 -1.666 19.220 1.00 97.94 195 ILE A C 1
ATOM 1538 O O . ILE A 1 195 ? -4.778 -1.610 20.042 1.00 97.94 195 ILE A O 1
ATOM 1542 N N . ARG A 1 196 ? -3.056 -2.737 19.142 1.00 97.12 196 ARG A N 1
ATOM 1543 C CA . ARG A 1 196 ? -3.194 -3.891 20.045 1.00 97.12 196 ARG A CA 1
ATOM 1544 C C . ARG A 1 196 ? -2.985 -3.511 21.505 1.00 97.12 196 ARG A C 1
ATOM 1546 O O . ARG A 1 196 ? -3.797 -3.900 22.345 1.00 97.12 196 ARG A O 1
ATOM 1553 N N . ALA A 1 197 ? -1.919 -2.770 21.803 1.00 96.69 197 ALA A N 1
ATOM 1554 C CA . ALA A 1 197 ? -1.623 -2.320 23.158 1.00 96.69 197 ALA A CA 1
ATOM 1555 C C . ALA A 1 197 ? -2.742 -1.417 23.696 1.00 96.69 197 ALA A C 1
ATOM 1557 O O . ALA A 1 197 ? -3.235 -1.657 24.798 1.00 96.69 197 ALA A O 1
ATOM 1558 N N . ALA A 1 198 ? -3.211 -0.460 22.889 1.00 97.44 198 ALA A N 1
ATOM 1559 C CA . ALA A 1 198 ? -4.307 0.435 23.245 1.00 97.44 198 ALA A CA 1
ATO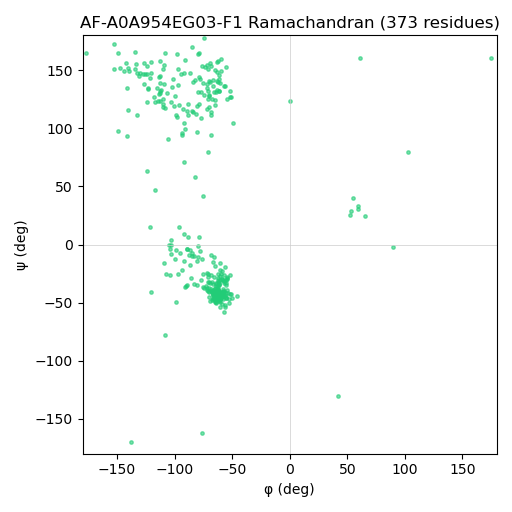M 1560 C C . ALA A 1 198 ? -5.599 -0.334 23.563 1.00 97.44 198 ALA A C 1
ATOM 1562 O O . ALA A 1 198 ? -6.258 -0.062 24.569 1.00 97.44 198 ALA A O 1
ATOM 1563 N N . TYR A 1 199 ? -5.927 -1.356 22.766 1.00 97.44 199 TYR A N 1
ATOM 1564 C CA . TYR A 1 199 ? -7.112 -2.181 22.993 1.00 97.44 199 TYR A CA 1
ATOM 1565 C C . TYR A 1 199 ? -7.023 -2.980 24.299 1.00 97.44 199 TYR A C 1
ATOM 1567 O O . TYR A 1 199 ? -7.983 -3.005 25.074 1.00 97.44 199 TYR A O 1
ATOM 1575 N N . GLN A 1 200 ? -5.869 -3.608 24.557 1.00 95.75 200 GLN A N 1
ATOM 1576 C CA . GLN A 1 200 ? -5.611 -4.409 25.761 1.00 95.75 200 GLN A CA 1
ATOM 1577 C C . GLN A 1 200 ? -5.628 -3.562 27.035 1.00 95.75 200 GLN A C 1
ATOM 1579 O O . GLN A 1 200 ? -6.197 -3.969 28.045 1.00 95.75 200 GLN A O 1
ATOM 1584 N N . GLN A 1 201 ? -5.033 -2.372 26.977 1.00 95.69 201 GLN A N 1
ATOM 1585 C CA . GLN A 1 201 ? -4.980 -1.430 28.093 1.00 95.69 201 GLN A CA 1
ATOM 1586 C C . GLN A 1 201 ? -6.294 -0.668 28.290 1.00 95.69 201 GLN A C 1
ATOM 1588 O O . GLN A 1 201 ? -6.440 0.051 29.272 1.00 95.69 201 GLN A O 1
ATOM 1593 N N . SER A 1 202 ? -7.269 -0.846 27.392 1.00 93.69 202 SER A N 1
ATOM 1594 C CA . SER A 1 202 ? -8.518 -0.085 27.402 1.00 93.69 202 SER A CA 1
ATOM 1595 C C . SER A 1 202 ? -8.296 1.425 27.385 1.00 93.69 202 SER A C 1
ATOM 1597 O O . SER A 1 202 ? -9.005 2.158 28.077 1.00 93.69 202 SER A O 1
ATOM 1599 N N . LEU A 1 203 ? -7.316 1.871 26.592 1.00 93.56 203 LEU A N 1
ATOM 1600 C CA . LEU A 1 203 ? -7.117 3.290 26.335 1.00 93.56 203 LEU A CA 1
ATOM 1601 C C . LEU A 1 203 ? -8.361 3.856 25.652 1.00 93.56 203 LEU A C 1
ATOM 1603 O O . LEU A 1 203 ? -9.018 3.172 24.866 1.00 93.56 203 LEU A O 1
ATOM 1607 N N . SER A 1 204 ? -8.660 5.107 25.973 1.00 93.56 204 SER A N 1
ATOM 1608 C CA . SER A 1 204 ? -9.731 5.872 25.347 1.00 93.56 204 SER A CA 1
ATOM 1609 C C . SER A 1 204 ? -9.187 7.226 24.933 1.00 93.56 204 SER A C 1
ATOM 1611 O O . SER A 1 204 ? -8.352 7.799 25.634 1.00 93.56 204 SER A O 1
ATOM 1613 N N . LEU A 1 205 ? -9.682 7.749 23.814 1.00 92.12 205 LEU A N 1
ATOM 1614 C CA . LEU A 1 205 ? -9.304 9.053 23.284 1.00 92.12 205 LEU A CA 1
ATOM 1615 C C . LEU A 1 205 ? -9.503 10.170 24.317 1.00 92.12 205 LEU A C 1
ATOM 1617 O O . LEU A 1 205 ? -8.720 11.110 24.360 1.00 92.12 205 LEU A O 1
ATOM 1621 N N . SER A 1 206 ? -10.484 10.025 25.218 1.00 91.12 206 SER A N 1
ATOM 1622 C CA . SER A 1 206 ? -10.755 10.992 26.291 1.00 91.12 206 SER A CA 1
ATOM 1623 C C . SER A 1 206 ? -9.635 11.112 27.333 1.00 91.12 206 SER A C 1
ATOM 1625 O O . SER A 1 206 ? -9.710 11.967 28.209 1.00 91.12 206 SER A O 1
ATOM 1627 N N . GLN A 1 207 ? -8.647 10.213 27.316 1.00 90.00 207 GLN A N 1
ATOM 1628 C CA . GLN A 1 207 ? -7.468 10.271 28.189 1.00 90.00 207 GLN A CA 1
ATOM 1629 C C . GLN A 1 207 ? -6.381 11.202 27.637 1.00 90.00 207 GLN A C 1
ATOM 1631 O O . GLN A 1 207 ? -5.412 11.491 28.337 1.00 90.00 207 GLN A O 1
ATOM 1636 N N . PHE A 1 208 ? -6.532 11.653 26.394 1.00 90.62 208 PHE A N 1
ATOM 1637 C CA . PHE A 1 208 ? -5.596 12.526 25.708 1.00 90.62 208 PHE A CA 1
ATOM 1638 C C . PHE A 1 208 ? -6.183 13.936 25.571 1.00 90.62 208 PHE A C 1
ATOM 1640 O O . PHE A 1 208 ? -7.379 14.150 25.771 1.00 90.62 208 PHE A O 1
ATOM 1647 N N . GLY A 1 209 ? -5.324 14.909 25.258 1.00 80.81 209 GLY A N 1
ATOM 1648 C CA . GLY A 1 209 ? -5.771 16.261 24.928 1.00 80.81 209 GLY A CA 1
ATOM 1649 C C . GLY A 1 209 ? -6.625 16.281 23.659 1.00 80.81 209 GLY A C 1
ATOM 1650 O O . GLY A 1 209 ? -6.538 15.379 22.826 1.00 80.81 209 GLY A O 1
ATOM 1651 N N . GLU A 1 210 ? -7.452 17.314 23.517 1.00 76.31 210 GLU A N 1
ATOM 1652 C CA . GLU A 1 210 ? -8.177 17.552 22.270 1.00 76.31 210 GLU A CA 1
ATOM 1653 C C . GLU A 1 210 ? -7.196 18.017 21.185 1.00 76.31 210 GLU A C 1
ATOM 1655 O O . GLU A 1 210 ? -6.469 18.993 21.367 1.00 76.31 210 GLU A O 1
ATOM 1660 N N . GLU A 1 211 ? -7.183 17.309 20.059 1.00 78.69 211 GLU A N 1
ATOM 1661 C CA . GLU A 1 211 ? -6.551 17.758 18.819 1.00 78.69 211 GLU A CA 1
ATOM 1662 C C . GLU A 1 211 ? -7.542 18.648 18.069 1.00 78.69 211 GLU A C 1
ATOM 1664 O O . GLU A 1 211 ? -8.741 18.351 18.015 1.00 78.69 211 GLU A O 1
ATOM 1669 N N . THR A 1 212 ? -7.054 19.735 17.473 1.00 73.62 212 THR A N 1
ATOM 1670 C CA . THR A 1 212 ? -7.895 20.547 16.589 1.00 73.62 212 THR A CA 1
ATOM 1671 C C . THR A 1 212 ? -7.865 19.906 15.205 1.00 73.62 212 THR A C 1
ATOM 1673 O O . THR A 1 212 ? -6.800 19.886 14.584 1.00 73.62 212 THR A O 1
ATOM 1676 N N . PRO A 1 213 ? -8.988 19.363 14.699 1.00 74.56 213 PRO A N 1
ATOM 1677 C CA . PRO A 1 213 ? -8.998 18.792 13.365 1.00 74.56 213 PRO A CA 1
ATOM 1678 C C . PRO A 1 213 ? -8.663 19.885 12.335 1.00 74.56 213 PRO A C 1
ATOM 1680 O O . PRO A 1 213 ? -9.107 21.027 12.498 1.00 74.56 213 PRO A O 1
ATOM 1683 N N . PRO A 1 214 ? -7.909 19.556 11.274 1.00 76.38 214 PRO A N 1
ATOM 1684 C CA . PRO A 1 214 ? -7.681 20.482 10.173 1.00 76.38 214 PRO A CA 1
ATOM 1685 C C . PRO A 1 214 ? -9.010 20.885 9.525 1.00 76.38 214 PRO A C 1
ATOM 1687 O O . PRO A 1 214 ? -10.020 20.181 9.648 1.00 76.38 214 PRO A O 1
ATOM 1690 N N . GLU A 1 215 ? -9.021 22.014 8.809 1.00 69.50 215 GLU A N 1
ATOM 1691 C CA . GLU A 1 215 ? -10.191 22.400 8.019 1.00 69.50 215 GLU A CA 1
ATOM 1692 C C . GLU A 1 215 ? -10.605 21.228 7.113 1.00 69.50 215 GLU A C 1
ATOM 1694 O O . GLU A 1 215 ? -9.778 20.588 6.455 1.00 69.50 215 GLU A O 1
ATOM 1699 N N . ALA A 1 216 ? -11.901 20.906 7.106 1.00 66.12 216 ALA A N 1
ATOM 1700 C CA . ALA A 1 216 ? -12.448 19.750 6.396 1.00 66.12 216 ALA A CA 1
ATOM 1701 C C . ALA A 1 216 ? -12.537 19.976 4.871 1.00 66.12 216 ALA A C 1
ATOM 1703 O O . ALA A 1 216 ? -13.526 19.610 4.239 1.00 66.12 216 ALA A O 1
ATOM 1704 N N . ASP A 1 217 ? -11.515 20.586 4.272 1.00 86.44 217 ASP A N 1
ATOM 1705 C CA . ASP A 1 217 ? -11.372 20.742 2.826 1.00 86.44 217 ASP A CA 1
ATOM 1706 C C . ASP A 1 217 ? -10.563 19.571 2.254 1.00 86.44 217 ASP A C 1
ATOM 1708 O O . ASP A 1 217 ? -9.387 19.680 1.896 1.00 86.44 217 ASP A O 1
ATOM 1712 N N . VAL A 1 218 ? -11.206 18.402 2.244 1.00 93.81 218 VAL A N 1
ATOM 1713 C CA . VAL A 1 218 ? -10.657 17.185 1.643 1.00 93.81 218 VAL A CA 1
ATOM 1714 C C . VAL A 1 218 ? -10.986 17.188 0.152 1.00 93.81 218 VAL A C 1
ATOM 1716 O O . VAL A 1 218 ? -12.147 17.105 -0.252 1.00 93.81 218 VAL A O 1
ATOM 1719 N N . ARG A 1 219 ? -9.951 17.260 -0.683 1.00 93.62 219 ARG A N 1
ATOM 1720 C CA . ARG A 1 219 ? -10.062 17.398 -2.139 1.00 93.62 219 ARG A CA 1
ATOM 1721 C C . ARG A 1 219 ? -9.629 16.121 -2.845 1.00 93.62 219 ARG A C 1
ATOM 1723 O O . ARG A 1 219 ? -8.766 15.390 -2.370 1.00 93.62 219 ARG A O 1
ATOM 1730 N N . THR A 1 220 ? -10.206 15.871 -4.017 1.00 95.06 220 THR A N 1
ATOM 1731 C CA . THR A 1 220 ? -9.813 14.762 -4.900 1.00 95.06 220 THR A CA 1
ATOM 1732 C C . THR A 1 220 ? -9.197 15.322 -6.172 1.00 95.06 220 THR A C 1
ATOM 1734 O O . THR A 1 220 ? -9.708 16.295 -6.728 1.00 95.06 220 THR A O 1
ATOM 1737 N N . ALA A 1 221 ? -8.119 14.708 -6.652 1.00 95.19 221 ALA A N 1
ATOM 1738 C CA . ALA A 1 221 ? -7.512 15.063 -7.929 1.00 95.19 221 ALA A CA 1
ATOM 1739 C C . ALA A 1 221 ? -6.959 13.833 -8.650 1.00 95.19 221 ALA A C 1
ATOM 1741 O O . ALA A 1 221 ? -6.486 12.880 -8.024 1.00 95.19 221 ALA A O 1
ATOM 1742 N N . LEU A 1 222 ? -6.965 13.883 -9.983 1.00 96.25 222 LEU A N 1
ATOM 1743 C CA . LEU A 1 222 ? -6.226 12.923 -10.794 1.00 96.25 222 LEU A CA 1
ATOM 1744 C C . LEU A 1 222 ? -4.717 13.143 -10.628 1.00 96.25 222 LEU A C 1
ATOM 1746 O O . LEU A 1 222 ? -4.261 14.266 -10.418 1.00 96.25 222 LEU A O 1
ATOM 1750 N N . VAL A 1 223 ? -3.919 12.097 -10.824 1.00 96.06 223 VAL A N 1
ATOM 1751 C CA . VAL A 1 223 ? -2.456 12.227 -10.888 1.00 96.06 223 VAL A CA 1
ATOM 1752 C C . VAL A 1 223 ? -1.998 12.298 -12.344 1.00 96.06 223 VAL A C 1
ATOM 1754 O O . VAL A 1 223 ? -2.473 11.557 -13.206 1.00 96.06 223 VAL A O 1
ATOM 1757 N N . THR A 1 224 ? -1.062 13.198 -12.659 1.00 94.50 224 THR A N 1
ATOM 1758 C CA . THR A 1 224 ? -0.442 13.210 -13.994 1.00 94.50 224 THR A CA 1
ATOM 1759 C C . THR A 1 224 ? 0.330 11.911 -14.243 1.00 94.50 224 THR A C 1
ATOM 1761 O O . THR A 1 224 ? 1.139 11.498 -13.412 1.00 94.50 224 THR A O 1
ATOM 1764 N N . GLU A 1 225 ? 0.135 11.297 -15.413 1.00 92.00 225 GLU A N 1
ATOM 1765 C CA . GLU A 1 225 ? 0.696 9.981 -15.780 1.00 92.00 225 GLU A CA 1
ATOM 1766 C C . GLU A 1 225 ? 2.209 9.890 -15.560 1.00 92.00 225 GLU A C 1
ATOM 1768 O O . GLU A 1 225 ? 2.725 8.928 -14.997 1.00 92.00 225 GLU A O 1
ATOM 1773 N N . ARG A 1 226 ? 2.933 10.950 -15.934 1.00 91.44 226 ARG A N 1
ATOM 1774 C CA . ARG A 1 226 ? 4.391 11.015 -15.786 1.00 91.44 226 ARG A CA 1
ATOM 1775 C C . ARG A 1 226 ? 4.842 11.000 -14.326 1.00 91.44 226 ARG A C 1
ATOM 1777 O O . ARG A 1 226 ? 6.007 10.708 -14.080 1.00 91.44 226 ARG A O 1
ATOM 1784 N N . SER A 1 227 ? 3.964 11.307 -13.377 1.00 95.06 227 SER A N 1
ATOM 1785 C CA . SER A 1 227 ? 4.277 11.374 -11.947 1.00 95.06 227 SER A CA 1
ATOM 1786 C C . SER A 1 227 ? 3.757 10.195 -11.121 1.00 95.06 227 SER A C 1
ATOM 1788 O O . SER A 1 227 ? 4.015 10.152 -9.924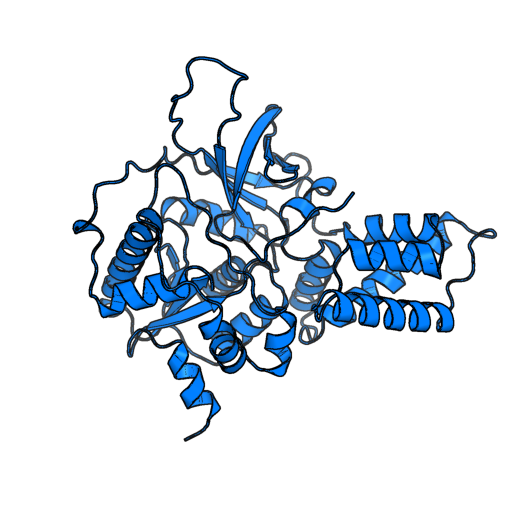 1.00 95.06 227 SER A O 1
ATOM 1790 N N . LEU A 1 228 ? 3.073 9.218 -11.732 1.00 95.44 228 LEU A N 1
ATOM 1791 C CA . LEU A 1 228 ? 2.444 8.101 -11.008 1.00 95.44 228 LEU A CA 1
ATOM 1792 C C . LEU A 1 228 ? 3.415 7.316 -10.120 1.00 95.44 228 LEU A C 1
ATOM 1794 O O . LEU A 1 228 ? 3.045 6.905 -9.025 1.00 95.44 228 LEU A O 1
ATOM 1798 N N . ILE A 1 229 ? 4.667 7.173 -10.560 1.00 93.75 229 ILE A N 1
ATOM 1799 C CA . ILE A 1 229 ? 5.718 6.466 -9.817 1.00 93.75 229 ILE A CA 1
ATOM 1800 C C . ILE A 1 229 ? 6.036 7.085 -8.445 1.00 93.75 229 ILE A C 1
ATOM 1802 O O . ILE A 1 229 ? 6.582 6.406 -7.588 1.00 93.75 229 ILE A O 1
ATOM 1806 N N . PHE A 1 230 ? 5.713 8.362 -8.229 1.00 94.12 230 PHE A N 1
ATOM 1807 C CA . PHE A 1 230 ? 5.935 9.034 -6.945 1.00 94.12 230 PHE A CA 1
ATOM 1808 C C . PHE A 1 230 ? 4.791 8.812 -5.944 1.00 94.12 230 PHE A C 1
ATOM 1810 O O . PHE A 1 230 ? 4.899 9.230 -4.797 1.00 94.12 230 PHE A O 1
ATOM 1817 N N . MET A 1 231 ? 3.692 8.184 -6.372 1.00 93.94 231 MET A N 1
ATOM 1818 C CA . MET A 1 231 ? 2.497 7.950 -5.554 1.00 93.94 231 MET A CA 1
ATOM 1819 C C . MET A 1 231 ? 2.162 6.461 -5.417 1.00 93.94 231 MET A C 1
ATOM 1821 O O . MET A 1 231 ? 1.779 6.023 -4.335 1.00 93.94 231 MET A O 1
ATOM 1825 N N . MET A 1 232 ? 2.291 5.686 -6.497 1.00 94.56 232 MET A N 1
ATOM 1826 C CA . MET A 1 232 ? 1.996 4.253 -6.487 1.00 94.56 232 MET A CA 1
ATOM 1827 C C . MET A 1 232 ? 3.040 3.485 -5.674 1.00 94.56 232 MET A C 1
ATOM 1829 O O . MET A 1 232 ? 4.231 3.783 -5.752 1.00 94.56 232 MET A O 1
ATOM 1833 N N . GLY A 1 233 ? 2.595 2.480 -4.913 1.00 91.31 233 GLY A N 1
ATOM 1834 C CA . GLY A 1 233 ? 3.516 1.614 -4.172 1.00 91.31 233 GLY A CA 1
ATOM 1835 C C . GLY A 1 233 ? 4.212 0.569 -5.046 1.00 91.31 233 GLY A C 1
ATOM 1836 O O . GLY A 1 233 ? 5.364 0.222 -4.797 1.00 91.31 233 GLY A O 1
ATOM 1837 N N . GLU A 1 234 ? 3.540 0.125 -6.109 1.00 93.69 234 GLU A N 1
ATOM 1838 C CA . GLU A 1 234 ? 4.111 -0.721 -7.156 1.00 93.69 234 GLU A CA 1
ATOM 1839 C C . GLU A 1 234 ? 4.535 0.120 -8.368 1.00 93.69 234 GLU A C 1
ATOM 1841 O O . GLU A 1 234 ? 4.079 1.251 -8.563 1.00 93.69 234 GLU A O 1
ATOM 1846 N N . LEU A 1 235 ? 5.362 -0.451 -9.251 1.00 94.62 235 LEU A N 1
ATOM 1847 C CA . LEU A 1 235 ? 5.623 0.170 -10.554 1.00 94.62 235 LEU A CA 1
ATOM 1848 C C . LEU A 1 235 ? 4.295 0.396 -11.294 1.00 94.62 235 LEU A C 1
ATOM 1850 O O . LEU A 1 235 ? 3.496 -0.543 -11.344 1.00 94.62 235 LEU A O 1
ATOM 1854 N N . PRO A 1 236 ? 4.067 1.562 -11.933 1.00 96.31 236 PRO A N 1
ATOM 1855 C CA . PRO A 1 236 ? 2.828 1.813 -12.666 1.00 96.31 236 PRO A CA 1
ATOM 1856 C C . PRO A 1 236 ? 2.483 0.696 -13.656 1.00 96.31 236 PRO A C 1
ATOM 1858 O O . PRO A 1 236 ? 1.351 0.218 -13.670 1.00 96.31 236 PRO A O 1
ATOM 1861 N N . HIS A 1 237 ? 3.476 0.184 -14.389 1.00 96.44 237 HIS A N 1
ATOM 1862 C CA . HIS A 1 237 ? 3.275 -0.949 -15.291 1.00 96.44 237 HIS A CA 1
ATOM 1863 C C . HIS A 1 237 ? 2.775 -2.198 -14.557 1.00 96.44 237 HIS A C 1
ATOM 1865 O O . HIS A 1 237 ? 1.824 -2.838 -14.994 1.00 96.44 237 HIS A O 1
ATOM 1871 N N . LEU A 1 238 ? 3.386 -2.540 -13.422 1.00 95.06 238 LEU A N 1
ATOM 1872 C CA . LEU A 1 238 ? 2.995 -3.713 -12.647 1.00 95.06 238 LEU A CA 1
ATOM 1873 C C . LEU A 1 238 ? 1.588 -3.543 -12.057 1.00 95.06 238 LEU A C 1
ATOM 1875 O O . LEU A 1 238 ? 0.770 -4.452 -12.160 1.00 95.06 238 LEU A O 1
ATOM 1879 N N . CYS A 1 239 ? 1.278 -2.363 -11.516 1.00 95.69 239 CYS A N 1
ATOM 1880 C CA . CYS A 1 239 ? -0.060 -2.020 -11.037 1.00 95.69 239 CYS A CA 1
ATOM 1881 C C . CYS A 1 239 ? -1.119 -2.149 -12.149 1.00 95.69 239 CYS A C 1
ATOM 1883 O O . CYS A 1 239 ? -2.210 -2.676 -11.920 1.00 95.69 239 CYS A O 1
ATOM 1885 N N . ALA A 1 240 ? -0.779 -1.768 -13.387 1.00 96.00 240 ALA A N 1
ATOM 1886 C CA . ALA A 1 240 ? -1.651 -1.987 -14.536 1.00 96.00 240 ALA A CA 1
ATOM 1887 C C . ALA A 1 240 ? -1.928 -3.475 -14.789 1.00 96.00 240 ALA A C 1
ATOM 1889 O O . ALA A 1 240 ? -3.085 -3.835 -14.996 1.00 96.00 240 ALA A O 1
ATOM 1890 N N . GLN A 1 241 ? -0.902 -4.333 -14.728 1.00 95.50 241 GLN A N 1
ATOM 1891 C CA . GLN A 1 241 ? -1.064 -5.783 -14.910 1.00 95.50 241 GLN A CA 1
ATOM 1892 C C . GLN A 1 241 ? -2.015 -6.384 -13.863 1.00 95.50 241 GLN A C 1
ATOM 1894 O O . GLN A 1 241 ? -2.882 -7.182 -14.214 1.00 95.50 241 GLN A O 1
ATOM 1899 N N . TYR A 1 242 ? -1.925 -5.949 -12.599 1.00 94.81 242 TYR A N 1
ATOM 1900 C CA . TYR A 1 242 ? -2.865 -6.362 -11.546 1.00 94.81 242 TYR A CA 1
ATOM 1901 C C . TYR A 1 242 ? -4.321 -6.005 -11.873 1.00 94.81 242 TYR A C 1
ATOM 1903 O O . TYR A 1 242 ? -5.220 -6.829 -11.692 1.00 94.81 242 TYR A O 1
ATOM 1911 N N . GLU A 1 243 ? -4.585 -4.796 -12.370 1.00 95.25 243 GLU A N 1
ATOM 1912 C CA . GLU A 1 243 ? -5.950 -4.408 -12.737 1.00 95.25 243 GLU A CA 1
ATOM 1913 C C . GLU A 1 243 ? -6.438 -5.091 -14.024 1.00 95.25 243 GLU A C 1
ATOM 1915 O O . GLU A 1 243 ? -7.625 -5.416 -14.104 1.00 95.25 243 GLU A O 1
ATOM 1920 N N . ILE A 1 244 ? -5.569 -5.317 -15.017 1.00 94.88 244 ILE A N 1
ATOM 1921 C CA . ILE A 1 244 ? -5.917 -6.052 -16.245 1.00 94.88 244 ILE A CA 1
ATOM 1922 C C . ILE A 1 244 ? -6.360 -7.469 -15.880 1.00 94.88 244 ILE A C 1
ATOM 1924 O O . ILE A 1 244 ? -7.498 -7.832 -16.176 1.00 94.88 244 ILE A O 1
ATOM 1928 N N . ALA A 1 245 ? -5.542 -8.206 -15.125 1.00 93.25 245 ALA A N 1
ATOM 1929 C CA . ALA A 1 245 ? -5.882 -9.555 -14.679 1.00 93.25 245 ALA A CA 1
ATOM 1930 C C . ALA A 1 245 ? -7.203 -9.586 -13.890 1.00 93.25 245 ALA A C 1
ATOM 1932 O O . ALA A 1 245 ? -8.049 -10.450 -14.116 1.00 93.25 245 ALA A O 1
ATOM 1933 N N . ARG A 1 246 ? -7.448 -8.588 -13.025 1.00 91.81 246 ARG A N 1
ATOM 1934 C CA . ARG A 1 246 ? -8.723 -8.451 -12.298 1.00 91.81 246 ARG A CA 1
ATOM 1935 C C . ARG A 1 246 ? -9.922 -8.262 -13.236 1.00 91.81 246 ARG A C 1
ATOM 1937 O O . ARG A 1 246 ? -10.997 -8.788 -12.958 1.00 91.81 246 ARG A O 1
ATOM 1944 N N . ARG A 1 247 ? -9.781 -7.464 -14.299 1.00 91.81 247 ARG A N 1
ATOM 1945 C CA . ARG A 1 247 ? -10.854 -7.203 -15.279 1.00 91.81 247 ARG A CA 1
ATOM 1946 C C . ARG A 1 247 ? -11.125 -8.410 -16.167 1.00 91.81 247 ARG A C 1
ATOM 1948 O O . ARG A 1 247 ? -12.280 -8.663 -16.492 1.00 91.81 247 ARG A O 1
ATOM 1955 N N . GLU A 1 248 ? -10.073 -9.125 -16.540 1.00 93.12 248 GLU A N 1
ATOM 1956 C CA . GLU A 1 248 ? -10.127 -10.285 -17.431 1.00 93.12 248 GLU A CA 1
ATOM 1957 C C . GLU A 1 248 ? -10.405 -11.600 -16.685 1.00 93.12 248 GLU A C 1
ATOM 1959 O O . GLU A 1 248 ? -10.640 -12.626 -17.318 1.00 93.12 248 GLU A O 1
ATOM 1964 N N . LEU A 1 249 ? -10.471 -11.552 -15.347 1.00 88.25 249 LEU A N 1
ATOM 1965 C CA . LEU A 1 249 ? -10.661 -12.709 -14.464 1.00 88.25 249 LEU A CA 1
ATOM 1966 C C . LEU A 1 249 ? -9.546 -13.758 -14.626 1.00 88.25 249 LEU A C 1
ATOM 1968 O O . LEU A 1 249 ? -9.781 -14.961 -14.496 1.00 88.25 249 LEU A O 1
ATOM 1972 N N . GLU A 1 250 ? -8.330 -13.293 -14.908 1.00 87.69 250 GLU A N 1
ATOM 1973 C CA . GLU A 1 250 ? -7.135 -14.129 -14.993 1.00 87.69 250 GLU A CA 1
ATOM 1974 C C . GLU A 1 250 ? -6.566 -14.449 -13.603 1.00 87.69 250 GLU A C 1
ATOM 1976 O O . GLU A 1 250 ? -6.891 -13.810 -12.600 1.00 87.69 250 GLU A O 1
ATOM 1981 N N . GLN A 1 251 ? -5.688 -15.455 -13.537 1.00 83.62 251 GLN A N 1
ATOM 1982 C CA . GLN A 1 251 ? -4.962 -15.772 -12.308 1.00 83.62 251 GLN A CA 1
ATOM 1983 C C . GLN A 1 251 ? -3.941 -14.672 -12.000 1.00 83.62 251 GLN A C 1
ATOM 1985 O O . GLN A 1 251 ? -2.995 -14.470 -12.758 1.00 83.62 251 GLN A O 1
ATOM 1990 N N . ASP A 1 252 ? -4.094 -14.005 -10.857 1.00 83.12 252 ASP A N 1
ATOM 1991 C CA . ASP A 1 252 ? -3.215 -12.916 -10.422 1.00 83.12 252 ASP A CA 1
ATOM 1992 C C . ASP A 1 252 ? -2.131 -13.354 -9.413 1.00 83.12 252 ASP A C 1
ATOM 1994 O O . ASP A 1 252 ? -1.209 -12.591 -9.107 1.00 83.12 252 ASP A O 1
ATOM 1998 N N . ASP A 1 253 ? -2.158 -14.618 -8.971 1.00 82.38 253 ASP A N 1
ATOM 1999 C CA . ASP A 1 253 ? -1.302 -15.181 -7.914 1.00 82.38 253 ASP A CA 1
ATOM 2000 C C . ASP A 1 253 ? 0.207 -14.954 -8.108 1.00 82.38 253 ASP A C 1
ATOM 2002 O O . ASP A 1 253 ? 0.944 -14.915 -7.128 1.00 82.38 253 ASP A O 1
ATOM 2006 N N . ASN A 1 254 ? 0.706 -14.790 -9.337 1.00 85.00 254 ASN A N 1
ATOM 2007 C CA . ASN A 1 254 ? 2.140 -14.638 -9.625 1.00 85.00 254 ASN A CA 1
ATOM 2008 C C . ASN A 1 254 ? 2.500 -13.333 -10.350 1.00 85.00 254 ASN A C 1
ATOM 2010 O O . ASN A 1 254 ? 3.631 -13.193 -10.818 1.00 85.00 254 ASN A O 1
ATOM 2014 N N . LEU A 1 255 ? 1.600 -12.342 -10.388 1.00 86.50 255 LEU A N 1
ATOM 2015 C CA . LEU A 1 255 ? 1.826 -11.108 -11.153 1.00 86.50 255 LEU A CA 1
ATOM 2016 C C . LEU A 1 255 ? 3.044 -10.297 -10.715 1.00 86.50 255 LEU A C 1
ATOM 2018 O O . LEU A 1 255 ? 3.692 -9.708 -11.572 1.00 86.50 255 LEU A O 1
ATOM 2022 N N . SER A 1 256 ? 3.442 -10.328 -9.440 1.00 84.81 256 SER A N 1
ATOM 2023 C CA . SER A 1 256 ? 4.703 -9.706 -9.005 1.00 84.81 256 SER A CA 1
ATOM 2024 C C . SER A 1 256 ? 5.934 -10.251 -9.740 1.00 84.81 256 SER A C 1
ATOM 2026 O O . SER A 1 256 ? 6.901 -9.519 -9.911 1.00 84.81 256 SER A O 1
ATOM 2028 N N . ILE A 1 257 ? 5.899 -11.489 -10.249 1.00 86.56 257 ILE A N 1
ATOM 2029 C CA . ILE A 1 257 ? 6.958 -12.071 -11.089 1.00 86.56 257 ILE A CA 1
ATOM 2030 C C . ILE A 1 257 ? 6.607 -11.996 -12.573 1.00 86.56 257 ILE A C 1
ATOM 2032 O O . ILE A 1 257 ? 7.441 -11.596 -13.390 1.00 86.56 257 ILE A O 1
ATOM 2036 N N . ASP A 1 258 ? 5.405 -12.420 -12.946 1.00 88.00 258 ASP A N 1
ATOM 2037 C CA . ASP A 1 258 ? 5.017 -12.516 -14.352 1.00 88.00 258 ASP A CA 1
ATOM 2038 C C . ASP A 1 258 ? 4.849 -11.134 -14.989 1.00 88.00 258 ASP A C 1
ATOM 2040 O O . ASP A 1 258 ? 5.279 -10.938 -16.125 1.00 88.00 258 ASP A O 1
ATOM 2044 N N . GLY A 1 259 ? 4.408 -10.137 -14.222 1.00 90.69 259 GLY A N 1
ATOM 2045 C CA . GLY A 1 259 ? 4.397 -8.734 -14.631 1.00 90.69 259 GLY A CA 1
ATOM 2046 C C . GLY A 1 259 ? 5.796 -8.178 -14.912 1.00 90.69 259 GLY A C 1
ATOM 2047 O O . GLY A 1 259 ? 5.963 -7.386 -15.833 1.00 90.69 259 GLY A O 1
ATOM 2048 N N . MET A 1 260 ? 6.845 -8.645 -14.221 1.00 90.50 260 MET A N 1
ATOM 2049 C CA . MET A 1 260 ? 8.226 -8.270 -14.572 1.00 90.50 260 MET A CA 1
ATOM 2050 C C . MET A 1 260 ? 8.679 -8.895 -15.891 1.00 90.50 260 MET A C 1
ATOM 2052 O O . MET A 1 260 ? 9.401 -8.271 -16.670 1.00 90.50 260 MET A O 1
ATOM 2056 N N . LYS A 1 261 ? 8.280 -10.142 -16.162 1.00 92.00 261 LYS A N 1
ATOM 2057 C CA . LYS A 1 261 ? 8.569 -10.774 -17.456 1.00 92.00 261 LYS A CA 1
ATOM 2058 C C . LYS A 1 261 ? 7.840 -10.030 -18.569 1.00 92.00 261 LYS A C 1
ATOM 2060 O O . LYS A 1 261 ? 8.451 -9.764 -19.601 1.00 92.00 261 LYS A O 1
ATOM 2065 N N . GLN A 1 262 ? 6.585 -9.661 -18.331 1.00 94.19 262 GLN A N 1
ATOM 2066 C CA . GLN A 1 262 ? 5.775 -8.889 -19.261 1.00 94.19 262 GLN A CA 1
ATOM 2067 C C . GLN A 1 262 ? 6.404 -7.520 -19.548 1.00 94.19 262 GLN A C 1
ATOM 2069 O O . GLN A 1 262 ? 6.647 -7.206 -20.712 1.00 94.19 262 GLN A O 1
ATOM 2074 N N . LEU A 1 263 ? 6.830 -6.793 -18.508 1.00 96.12 263 LEU A N 1
ATOM 2075 C CA . LEU A 1 263 ? 7.598 -5.551 -18.630 1.00 96.12 263 LEU A CA 1
ATOM 2076 C C . LEU A 1 263 ? 8.807 -5.708 -19.566 1.00 96.12 263 LEU A C 1
ATOM 2078 O O . LEU A 1 263 ? 9.035 -4.872 -20.440 1.00 96.12 263 LEU A O 1
ATOM 2082 N N . LEU A 1 264 ? 9.589 -6.783 -19.418 1.00 95.31 264 LEU A N 1
ATOM 2083 C CA . LEU A 1 264 ? 10.769 -7.024 -20.258 1.00 95.31 264 LEU A CA 1
ATOM 2084 C C . LEU A 1 264 ? 10.417 -7.339 -21.712 1.00 95.31 264 LEU A C 1
ATOM 2086 O O . LEU A 1 264 ? 11.144 -6.928 -22.622 1.00 95.31 264 LEU A O 1
ATOM 2090 N N . LEU A 1 265 ? 9.342 -8.096 -21.937 1.00 95.19 265 LEU A N 1
ATOM 2091 C CA . LEU A 1 265 ? 8.872 -8.428 -23.279 1.00 95.19 265 LEU A CA 1
ATOM 2092 C C . LEU A 1 265 ? 8.360 -7.177 -23.997 1.00 95.19 265 LEU A C 1
ATOM 2094 O O . LEU A 1 265 ? 8.795 -6.915 -25.117 1.00 95.19 265 LEU A O 1
ATOM 2098 N N . GLU A 1 266 ? 7.549 -6.360 -23.328 1.00 96.06 266 GLU A N 1
ATOM 2099 C CA . GLU A 1 266 ? 7.056 -5.092 -23.873 1.00 96.06 266 GLU A CA 1
ATOM 2100 C C . GLU A 1 266 ? 8.195 -4.104 -24.130 1.00 96.06 266 GLU A C 1
ATOM 2102 O O . GLU A 1 266 ? 8.299 -3.542 -25.220 1.00 96.06 266 GLU A O 1
ATOM 2107 N N . THR A 1 267 ? 9.133 -3.973 -23.186 1.00 96.38 267 THR A N 1
ATOM 2108 C CA . THR A 1 267 ? 10.344 -3.156 -23.366 1.00 96.38 267 THR A CA 1
ATOM 2109 C C . THR A 1 267 ? 11.118 -3.579 -24.613 1.00 96.38 267 THR A C 1
ATOM 2111 O O . THR A 1 267 ? 11.549 -2.743 -25.410 1.00 96.38 267 THR A O 1
ATOM 2114 N N . ARG A 1 268 ? 11.306 -4.889 -24.808 1.00 94.50 268 ARG A N 1
ATOM 2115 C CA . ARG A 1 268 ? 12.005 -5.433 -25.975 1.00 94.50 268 ARG A CA 1
ATOM 2116 C C . ARG A 1 268 ? 11.288 -5.090 -27.272 1.00 94.50 268 ARG A C 1
ATOM 2118 O O . ARG A 1 268 ? 11.953 -4.766 -28.259 1.00 94.50 268 ARG A O 1
ATOM 2125 N N . ASP A 1 269 ? 9.971 -5.202 -27.286 1.00 93.56 269 ASP A N 1
ATOM 2126 C CA . ASP A 1 269 ? 9.179 -4.977 -28.485 1.00 93.56 269 ASP A CA 1
ATOM 2127 C C . ASP A 1 269 ? 9.152 -3.473 -28.831 1.00 93.56 269 ASP A C 1
ATOM 2129 O O . ASP A 1 269 ? 9.401 -3.111 -29.987 1.00 93.56 269 ASP A O 1
ATOM 2133 N N . HIS A 1 270 ? 9.049 -2.588 -27.829 1.00 92.38 270 HIS A N 1
ATOM 2134 C CA . HIS A 1 270 ? 9.250 -1.141 -27.985 1.00 92.38 270 HIS A CA 1
ATOM 2135 C C . HIS A 1 270 ? 10.647 -0.803 -28.521 1.00 92.38 270 HIS A C 1
ATOM 2137 O O . HIS A 1 270 ? 10.759 -0.135 -29.553 1.00 92.38 270 HIS A O 1
ATOM 2143 N N . TYR A 1 271 ? 11.707 -1.329 -27.900 1.00 92.38 271 TYR A N 1
ATOM 2144 C CA . TYR A 1 271 ? 13.096 -1.117 -28.322 1.00 92.38 271 TYR A CA 1
ATOM 2145 C C . TYR A 1 271 ? 13.326 -1.507 -29.792 1.00 92.38 271 TYR A C 1
ATOM 2147 O O . TYR A 1 271 ? 13.910 -0.747 -30.568 1.00 92.38 271 TYR A O 1
ATOM 2155 N N . ARG A 1 272 ? 12.817 -2.675 -30.211 1.00 90.12 272 ARG A N 1
ATOM 2156 C CA . ARG A 1 272 ? 12.923 -3.151 -31.601 1.00 90.12 272 ARG A CA 1
ATOM 2157 C C . ARG A 1 272 ? 12.159 -2.260 -32.576 1.00 90.12 272 ARG A C 1
ATOM 2159 O O . ARG A 1 272 ? 12.673 -1.967 -33.657 1.00 90.12 272 ARG A O 1
ATOM 2166 N N . SER A 1 273 ? 10.952 -1.833 -32.204 1.00 88.81 273 SER A N 1
ATOM 2167 C CA . SER A 1 273 ? 10.104 -1.006 -33.068 1.00 88.81 273 SER A CA 1
ATOM 2168 C C . SER A 1 273 ? 10.730 0.361 -33.374 1.00 88.81 273 SER A C 1
ATOM 2170 O O . SER A 1 273 ? 10.668 0.820 -34.517 1.00 88.81 273 SER A O 1
ATOM 2172 N N . GLN A 1 274 ? 11.398 0.975 -32.390 1.00 84.00 274 GLN A N 1
ATOM 2173 C CA . GLN A 1 274 ? 11.992 2.304 -32.537 1.00 84.00 274 GLN A CA 1
ATOM 2174 C C . GLN A 1 274 ? 13.375 2.278 -33.206 1.00 84.00 274 GLN A C 1
ATOM 2176 O O . GLN A 1 274 ? 13.693 3.178 -33.979 1.00 84.00 274 GLN A O 1
ATOM 2181 N N . GLN A 1 275 ? 14.191 1.242 -32.974 1.00 72.81 275 GLN A N 1
ATOM 2182 C CA . GLN A 1 275 ? 15.580 1.205 -33.463 1.00 72.81 275 GLN A CA 1
ATOM 2183 C C . GLN A 1 275 ? 15.812 0.470 -34.795 1.00 72.81 275 GLN A C 1
ATOM 2185 O O . GLN A 1 275 ? 16.918 0.537 -35.343 1.00 72.81 275 GLN A O 1
ATOM 2190 N N . ARG A 1 276 ? 14.792 -0.204 -35.352 1.00 69.25 276 ARG A N 1
ATOM 2191 C CA . ARG A 1 276 ? 14.845 -0.904 -36.656 1.00 69.25 276 ARG A CA 1
ATOM 2192 C C . ARG A 1 276 ? 16.169 -1.685 -36.842 1.00 69.25 276 ARG A C 1
ATOM 2194 O O . ARG A 1 276 ? 16.555 -2.440 -35.949 1.00 69.25 276 ARG A O 1
ATOM 2201 N N . SER A 1 277 ? 16.871 -1.535 -37.976 1.00 62.31 277 SER A N 1
ATOM 2202 C CA . SER A 1 277 ? 18.015 -2.388 -38.363 1.00 62.31 277 SER A CA 1
ATOM 2203 C C . SER A 1 277 ? 19.280 -2.239 -37.506 1.00 62.31 277 SER A C 1
ATOM 2205 O O . SER A 1 277 ? 20.204 -3.026 -37.683 1.00 62.31 277 SER A O 1
ATOM 2207 N N . HIS A 1 278 ? 19.350 -1.247 -36.613 1.00 67.75 278 HIS A N 1
ATOM 2208 C CA . HIS A 1 278 ? 20.523 -0.981 -35.765 1.00 67.75 278 HIS A CA 1
ATOM 2209 C C . HIS A 1 278 ? 20.346 -1.454 -34.314 1.00 67.75 278 HIS A C 1
ATOM 2211 O O . HIS A 1 278 ? 21.267 -1.322 -33.508 1.00 67.75 278 HIS A O 1
ATOM 2217 N N . SER A 1 279 ? 19.184 -2.022 -33.975 1.00 70.25 279 SER A N 1
ATOM 2218 C CA . SER A 1 279 ? 18.939 -2.583 -32.646 1.00 70.25 279 SER A CA 1
ATOM 2219 C C . SER A 1 279 ? 19.831 -3.799 -32.380 1.00 70.25 279 SER A C 1
ATOM 2221 O O . SER A 1 279 ? 19.913 -4.729 -33.186 1.00 70.25 279 SER A O 1
ATOM 2223 N N . ARG A 1 280 ? 20.492 -3.831 -31.216 1.00 81.62 280 ARG A N 1
ATOM 2224 C CA . ARG A 1 280 ? 21.197 -5.041 -30.775 1.00 81.62 280 ARG A CA 1
ATOM 2225 C C . ARG A 1 280 ? 20.166 -6.138 -30.490 1.00 81.62 280 ARG A C 1
ATOM 2227 O O . ARG A 1 280 ? 19.153 -5.873 -29.843 1.00 81.62 280 ARG A O 1
ATOM 2234 N N . PRO A 1 281 ? 20.393 -7.388 -30.921 1.00 85.62 281 PRO A N 1
ATOM 2235 C CA . PRO A 1 281 ? 19.410 -8.441 -30.725 1.00 85.62 281 PRO A CA 1
ATOM 2236 C C . PRO A 1 281 ? 19.272 -8.794 -29.239 1.00 85.62 281 PRO A C 1
ATOM 2238 O O . PRO A 1 281 ? 20.169 -9.372 -28.629 1.00 85.62 281 PRO A O 1
ATOM 2241 N N . VAL A 1 282 ? 18.102 -8.514 -28.667 1.00 91.62 282 VAL A N 1
ATOM 2242 C CA . VAL A 1 282 ? 17.707 -8.986 -27.333 1.00 91.62 282 VAL A CA 1
ATOM 2243 C C . VAL A 1 282 ? 17.217 -10.428 -27.464 1.00 91.62 282 VAL A C 1
ATOM 2245 O O . VAL A 1 282 ? 16.082 -10.682 -27.880 1.00 91.62 282 VAL A O 1
ATOM 2248 N N . THR A 1 283 ? 18.108 -11.381 -27.194 1.00 92.06 283 THR A N 1
ATOM 2249 C CA . THR A 1 283 ? 17.845 -12.823 -27.335 1.00 92.06 283 THR A CA 1
ATOM 2250 C C . THR A 1 283 ? 17.315 -13.440 -26.033 1.00 92.06 283 THR A C 1
ATOM 2252 O O . THR A 1 283 ? 17.595 -12.916 -24.953 1.00 92.06 283 THR A O 1
ATOM 2255 N N . PRO A 1 284 ? 16.632 -14.602 -26.081 1.00 93.94 284 PRO A N 1
ATOM 2256 C CA . PRO A 1 284 ? 16.239 -15.337 -24.873 1.00 93.94 284 PRO A CA 1
ATOM 2257 C C . PRO A 1 284 ? 17.415 -15.668 -23.942 1.00 93.94 284 PRO A C 1
ATOM 2259 O O . PRO A 1 284 ? 17.267 -15.651 -22.722 1.00 93.94 284 PRO A O 1
ATOM 2262 N N . LYS A 1 285 ? 18.610 -15.912 -24.502 1.00 95.25 285 LYS A N 1
ATOM 2263 C CA . LYS A 1 285 ? 19.836 -16.121 -23.719 1.00 95.25 285 LYS A CA 1
ATOM 2264 C C . LYS A 1 285 ? 20.199 -14.876 -22.905 1.00 95.25 285 LYS A C 1
ATOM 2266 O O . LYS A 1 285 ? 20.506 -15.010 -21.725 1.00 95.25 285 LYS A O 1
ATOM 2271 N N . LEU A 1 286 ? 20.146 -13.686 -23.512 1.00 95.44 286 LEU A N 1
ATOM 2272 C CA . LEU A 1 286 ? 20.424 -12.432 -22.805 1.00 95.44 286 LEU A CA 1
ATOM 2273 C C . LEU A 1 286 ? 19.357 -12.128 -21.749 1.00 95.44 286 LEU A C 1
ATOM 2275 O O . LEU A 1 286 ? 19.718 -11.762 -20.639 1.00 95.44 286 LEU A O 1
ATOM 2279 N N . LEU A 1 287 ? 18.074 -12.368 -22.042 1.00 95.19 287 LEU A N 1
ATOM 2280 C CA . LEU A 1 287 ? 16.995 -12.233 -21.053 1.00 95.19 287 LEU A CA 1
ATOM 2281 C C . LEU A 1 287 ? 17.212 -13.155 -19.842 1.00 95.19 287 LEU A C 1
ATOM 2283 O O . LEU A 1 287 ? 17.058 -12.724 -18.704 1.00 95.19 287 LEU A O 1
ATOM 2287 N N . LYS A 1 288 ? 17.643 -14.405 -20.061 1.00 95.62 288 LYS A N 1
ATOM 2288 C CA . LYS A 1 288 ? 17.994 -15.328 -18.969 1.00 95.62 288 LYS A CA 1
ATOM 2289 C C . LYS A 1 288 ? 19.172 -14.816 -18.135 1.00 95.62 288 LYS A C 1
ATOM 2291 O O . LYS A 1 288 ? 19.128 -14.899 -16.911 1.00 95.62 288 LYS A O 1
ATOM 2296 N N . ILE A 1 289 ? 20.225 -14.309 -18.783 1.00 96.94 289 ILE A N 1
ATOM 2297 C CA . ILE A 1 289 ? 21.386 -13.727 -18.089 1.00 96.94 289 ILE A CA 1
ATOM 2298 C C . ILE A 1 289 ? 20.952 -12.511 -17.265 1.00 96.94 289 ILE A C 1
ATOM 2300 O O . ILE A 1 289 ? 21.301 -12.430 -16.091 1.00 96.94 289 ILE A O 1
ATOM 2304 N N . TYR A 1 290 ? 20.144 -11.626 -17.850 1.00 97.06 290 TYR A N 1
ATOM 2305 C CA . TYR A 1 290 ? 19.570 -10.466 -17.177 1.00 97.06 290 TYR A CA 1
ATOM 2306 C C . TYR A 1 290 ? 18.772 -10.867 -15.932 1.00 97.06 290 TYR A C 1
ATOM 2308 O O . TYR A 1 290 ? 19.070 -10.384 -14.848 1.00 97.06 290 TYR A O 1
ATOM 2316 N N . LEU A 1 291 ? 17.826 -11.804 -16.049 1.00 95.62 291 LEU A N 1
ATOM 2317 C CA . LEU A 1 291 ? 17.006 -12.248 -14.915 1.00 95.62 291 LEU A CA 1
ATOM 2318 C C . LEU A 1 291 ? 17.846 -12.891 -13.804 1.00 95.62 291 LEU A C 1
ATOM 2320 O O . LEU A 1 291 ? 17.611 -12.635 -12.626 1.00 95.62 291 LEU A O 1
ATOM 2324 N N . ASN A 1 292 ? 18.856 -13.690 -14.163 1.00 96.06 292 ASN A N 1
ATOM 2325 C CA . ASN A 1 292 ? 19.791 -14.247 -13.184 1.00 96.06 292 ASN A CA 1
ATOM 2326 C C . ASN A 1 292 ? 20.571 -13.147 -12.459 1.00 96.06 292 ASN A C 1
ATOM 2328 O O . ASN A 1 292 ? 20.798 -13.248 -11.254 1.00 96.06 292 ASN A O 1
ATOM 2332 N N . TYR A 1 293 ? 20.987 -12.116 -13.194 1.00 96.81 293 TYR A N 1
ATOM 2333 C CA . TYR A 1 293 ? 21.738 -11.003 -12.643 1.00 96.81 293 TYR A CA 1
ATOM 2334 C C . TYR A 1 293 ? 20.878 -10.139 -11.716 1.00 96.81 293 TYR A C 1
ATOM 2336 O O . TYR A 1 293 ? 21.263 -9.937 -10.569 1.00 96.81 293 TYR A O 1
ATOM 2344 N N . VAL A 1 294 ? 19.678 -9.752 -12.158 1.00 95.94 294 VAL A N 1
ATOM 2345 C CA . VAL A 1 294 ? 18.672 -9.050 -11.346 1.00 95.94 294 VAL 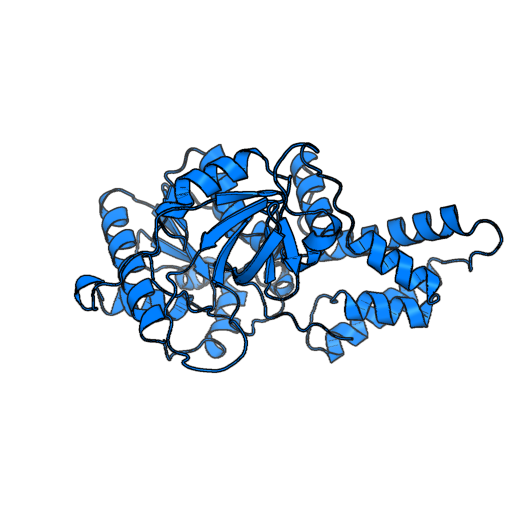A CA 1
ATOM 2346 C C . VAL A 1 294 ? 18.390 -9.811 -10.056 1.00 95.94 294 VAL A C 1
ATOM 2348 O O . VAL A 1 294 ? 18.517 -9.242 -8.979 1.00 95.94 294 VAL A O 1
ATOM 2351 N N . ARG A 1 295 ? 18.110 -11.119 -10.140 1.00 94.81 295 ARG A N 1
ATOM 2352 C CA . ARG A 1 295 ? 17.886 -11.963 -8.957 1.00 94.81 295 ARG A CA 1
ATOM 2353 C C . ARG A 1 295 ? 19.062 -11.899 -7.980 1.00 94.81 295 ARG A C 1
ATOM 2355 O O . ARG A 1 295 ? 18.856 -11.795 -6.777 1.00 94.81 295 ARG A O 1
ATOM 2362 N N . ASN A 1 296 ? 20.295 -11.996 -8.480 1.00 95.31 296 ASN A N 1
ATOM 2363 C CA . ASN A 1 296 ? 21.481 -11.953 -7.626 1.00 95.31 296 ASN A CA 1
ATOM 2364 C C . ASN A 1 296 ? 21.660 -10.575 -6.969 1.00 95.31 296 ASN A C 1
ATOM 2366 O O . ASN A 1 296 ? 21.996 -10.526 -5.789 1.00 95.31 296 ASN A O 1
ATOM 2370 N N . LEU A 1 297 ? 21.406 -9.481 -7.697 1.00 94.19 297 LEU A N 1
ATOM 2371 C CA . LEU A 1 297 ? 21.438 -8.124 -7.144 1.00 94.19 297 LEU A CA 1
ATOM 2372 C C . LEU A 1 297 ? 20.377 -7.938 -6.053 1.00 94.19 297 LEU A C 1
ATOM 2374 O O . LEU A 1 297 ? 20.718 -7.501 -4.958 1.00 94.19 297 LEU A O 1
ATOM 2378 N N . SER A 1 298 ? 19.132 -8.363 -6.292 1.00 92.25 298 SER A N 1
ATOM 2379 C CA . SER A 1 298 ? 18.067 -8.306 -5.281 1.00 92.25 298 SER A CA 1
ATOM 2380 C C . SER A 1 298 ? 18.454 -9.045 -3.999 1.00 92.25 298 SER A C 1
ATOM 2382 O O . SER A 1 298 ? 18.289 -8.507 -2.908 1.00 92.25 298 SER A O 1
ATOM 2384 N N . LEU A 1 299 ? 19.052 -10.238 -4.116 1.00 92.06 299 LEU A N 1
ATOM 2385 C CA . LEU A 1 299 ? 19.514 -11.007 -2.956 1.00 92.06 299 LEU A CA 1
ATOM 2386 C C . LEU A 1 299 ? 20.643 -10.307 -2.185 1.00 92.06 299 LEU A C 1
ATOM 2388 O O . LEU A 1 299 ? 20.653 -10.357 -0.955 1.00 92.06 299 LEU A O 1
ATOM 2392 N N . ILE A 1 300 ? 21.575 -9.641 -2.880 1.00 91.94 300 ILE A N 1
ATOM 2393 C CA . ILE A 1 300 ? 22.630 -8.831 -2.243 1.00 91.94 300 ILE A CA 1
ATOM 2394 C C . ILE A 1 300 ? 22.005 -7.673 -1.455 1.00 91.94 300 ILE A C 1
ATOM 2396 O O . ILE A 1 300 ? 22.421 -7.399 -0.329 1.00 91.94 300 ILE A O 1
ATOM 2400 N N . GLU A 1 301 ? 20.960 -7.051 -2.002 1.00 86.88 301 GLU A N 1
ATOM 2401 C CA . GLU A 1 301 ? 20.190 -5.991 -1.343 1.00 86.88 301 GLU A CA 1
ATOM 2402 C C . GLU A 1 301 ? 19.173 -6.505 -0.306 1.00 86.88 301 GLU A C 1
ATOM 2404 O O . GLU A 1 301 ? 18.417 -5.717 0.259 1.00 86.88 301 GLU A O 1
ATOM 2409 N N . ARG A 1 302 ? 19.169 -7.814 -0.006 1.00 87.44 302 ARG A N 1
ATOM 2410 C CA . ARG A 1 302 ? 18.244 -8.4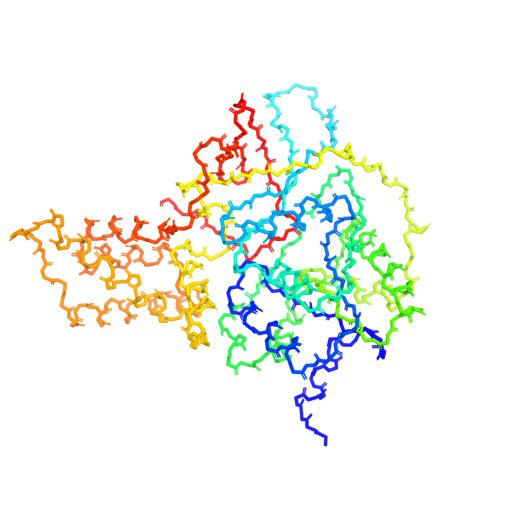73 0.938 1.00 87.44 302 ARG A CA 1
ATOM 2411 C C . ARG A 1 302 ? 16.762 -8.326 0.560 1.00 87.44 302 ARG A C 1
ATOM 2413 O O . ARG A 1 302 ? 15.900 -8.332 1.436 1.00 87.44 302 ARG A O 1
ATOM 2420 N N . ARG A 1 303 ? 16.468 -8.238 -0.737 1.00 87.88 303 ARG A N 1
ATOM 2421 C CA . ARG A 1 303 ? 15.114 -8.223 -1.308 1.00 87.88 303 ARG A CA 1
ATOM 2422 C C . ARG A 1 303 ? 14.814 -9.531 -2.041 1.00 87.88 303 ARG A C 1
ATOM 2424 O O . ARG A 1 303 ? 15.719 -10.214 -2.524 1.00 87.88 303 ARG A O 1
ATOM 2431 N N . LEU A 1 304 ? 13.533 -9.877 -2.133 1.00 89.88 304 LEU A N 1
ATOM 2432 C CA . LEU A 1 304 ? 13.044 -11.001 -2.940 1.00 89.88 304 LEU A CA 1
ATOM 2433 C C . LEU A 1 304 ? 12.547 -10.532 -4.311 1.00 89.88 304 LEU A C 1
ATOM 2435 O O . LEU A 1 304 ? 12.594 -11.299 -5.273 1.00 89.88 304 LEU A O 1
ATOM 2439 N N . THR A 1 305 ? 12.130 -9.272 -4.403 1.00 89.38 305 THR A N 1
ATOM 2440 C CA . THR A 1 305 ? 11.735 -8.588 -5.633 1.00 89.38 305 THR A CA 1
ATOM 2441 C C . THR A 1 305 ? 12.735 -7.479 -5.982 1.00 89.38 305 THR A C 1
ATOM 2443 O O . THR A 1 305 ? 13.334 -6.865 -5.092 1.00 89.38 305 THR A O 1
ATOM 2446 N N . PRO A 1 306 ? 13.005 -7.233 -7.274 1.00 90.56 306 PRO A N 1
ATOM 2447 C CA . PRO A 1 306 ? 13.873 -6.141 -7.689 1.00 90.56 306 PRO A CA 1
ATOM 2448 C C . PRO A 1 306 ? 13.143 -4.799 -7.652 1.00 90.56 306 PRO A C 1
ATOM 2450 O O . PRO A 1 306 ? 11.974 -4.704 -8.015 1.00 90.56 306 PRO A O 1
ATOM 2453 N N . ASP A 1 307 ? 13.868 -3.745 -7.287 1.00 89.75 307 ASP A N 1
ATOM 2454 C CA . ASP A 1 307 ? 13.401 -2.372 -7.467 1.00 89.75 307 ASP A CA 1
ATOM 2455 C C . ASP A 1 307 ? 13.712 -1.848 -8.882 1.00 89.75 307 ASP A C 1
ATOM 2457 O O . ASP A 1 307 ? 14.449 -2.464 -9.664 1.00 89.75 307 ASP A O 1
ATOM 2461 N N . LEU A 1 308 ? 13.148 -0.685 -9.234 1.00 92.38 308 LEU A N 1
ATOM 2462 C CA . LEU A 1 308 ? 13.365 -0.081 -10.552 1.00 92.38 308 LEU A CA 1
ATOM 2463 C C . LEU A 1 308 ? 14.847 0.180 -10.830 1.00 92.38 308 LEU A C 1
ATOM 2465 O O . LEU A 1 308 ? 15.313 -0.043 -11.946 1.00 92.38 308 LEU A O 1
ATOM 2469 N N . TYR A 1 309 ? 15.586 0.641 -9.819 1.00 92.81 309 TYR A N 1
ATOM 2470 C CA . TYR A 1 309 ? 17.009 0.931 -9.948 1.00 92.81 309 TYR A CA 1
ATOM 2471 C C . TYR A 1 309 ? 17.793 -0.323 -10.348 1.00 92.81 309 TYR A C 1
ATOM 2473 O O . TYR A 1 309 ? 18.579 -0.285 -11.296 1.00 92.81 309 TYR A O 1
ATOM 2481 N N . THR A 1 310 ? 17.528 -1.450 -9.686 1.00 93.94 310 THR A 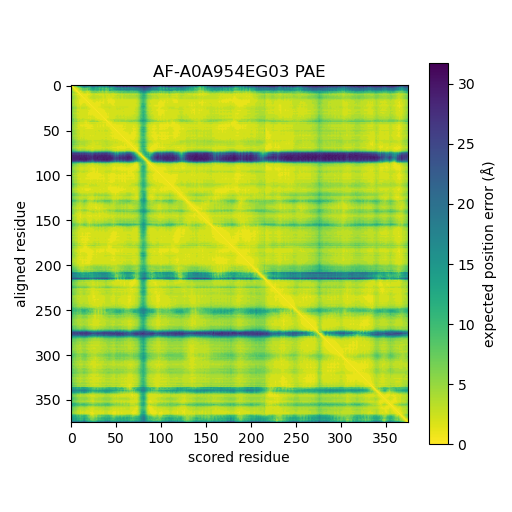N 1
ATOM 2482 C CA . THR A 1 310 ? 18.118 -2.755 -9.996 1.00 93.94 310 THR A CA 1
ATOM 2483 C C . THR A 1 310 ? 17.772 -3.182 -11.417 1.00 93.94 310 THR A C 1
ATOM 2485 O O . THR A 1 310 ? 18.659 -3.591 -12.172 1.00 93.94 310 THR A O 1
ATOM 2488 N N . LEU A 1 311 ? 16.500 -3.054 -11.813 1.00 95.69 311 LEU A N 1
ATOM 2489 C CA . LEU A 1 311 ? 16.042 -3.426 -13.152 1.00 95.69 311 LEU A CA 1
ATOM 2490 C C . LEU A 1 311 ? 16.739 -2.609 -14.250 1.00 95.69 311 LEU A C 1
ATOM 2492 O O . LEU A 1 311 ? 17.200 -3.190 -15.237 1.00 95.69 311 LEU A O 1
ATOM 2496 N N . VAL A 1 312 ? 16.840 -1.289 -14.074 1.00 96.56 312 VAL A N 1
ATOM 2497 C CA . VAL A 1 312 ? 17.461 -0.359 -15.034 1.00 96.56 312 VAL A CA 1
ATOM 2498 C C . VAL A 1 312 ? 18.976 -0.551 -15.081 1.00 96.56 312 VAL A C 1
ATOM 2500 O O . VAL A 1 312 ? 19.540 -0.681 -16.167 1.00 96.56 312 VAL A O 1
ATOM 2503 N N . THR A 1 313 ? 19.635 -0.661 -13.927 1.00 95.38 313 THR A N 1
ATOM 2504 C CA . THR A 1 313 ? 21.091 -0.864 -13.839 1.00 95.38 313 THR A CA 1
ATOM 2505 C C . THR A 1 313 ? 21.505 -2.181 -14.490 1.00 95.38 313 THR A C 1
ATOM 2507 O O . THR A 1 313 ? 22.435 -2.227 -15.298 1.00 95.38 313 THR A O 1
ATOM 2510 N N . ALA A 1 314 ? 20.778 -3.266 -14.212 1.00 96.62 314 ALA A N 1
ATOM 2511 C CA . ALA A 1 314 ? 21.015 -4.543 -14.875 1.00 96.62 314 ALA A CA 1
ATOM 2512 C C . ALA A 1 314 ? 20.780 -4.451 -16.390 1.00 96.62 314 ALA A C 1
ATOM 2514 O O . ALA A 1 314 ? 21.494 -5.081 -17.172 1.00 96.62 314 ALA A O 1
ATOM 2515 N N . ALA A 1 315 ? 19.797 -3.658 -16.823 1.00 97.12 315 ALA A N 1
ATOM 2516 C CA . ALA A 1 315 ? 19.441 -3.537 -18.230 1.00 97.12 315 ALA A CA 1
ATOM 2517 C C . ALA A 1 315 ? 20.528 -2.785 -19.001 1.00 97.12 315 ALA A C 1
ATOM 2519 O O . ALA A 1 315 ? 20.908 -3.199 -20.100 1.00 97.12 315 ALA A O 1
ATOM 2520 N N . GLN A 1 316 ? 21.081 -1.746 -18.377 1.00 95.75 316 GLN A N 1
ATOM 2521 C CA . GLN A 1 316 ? 22.205 -0.974 -18.887 1.00 95.75 316 GLN A CA 1
ATOM 2522 C C . GLN A 1 316 ? 23.438 -1.858 -19.104 1.00 95.75 316 GLN A C 1
ATOM 2524 O O . GLN A 1 316 ? 24.064 -1.808 -20.161 1.00 95.75 316 GLN A O 1
ATOM 2529 N N . GLN A 1 317 ? 23.751 -2.717 -18.130 1.00 95.44 317 GLN A N 1
ATOM 2530 C CA . GLN A 1 317 ? 24.944 -3.565 -18.159 1.00 95.44 317 GLN A CA 1
ATOM 2531 C C . GLN A 1 317 ? 24.828 -4.758 -19.118 1.00 95.44 317 GLN A C 1
ATOM 2533 O O . GLN A 1 317 ? 25.814 -5.136 -19.749 1.00 95.44 317 GLN A O 1
ATOM 2538 N N . ILE A 1 318 ? 23.645 -5.371 -19.229 1.00 96.12 318 ILE A N 1
ATOM 2539 C CA . ILE A 1 318 ? 23.453 -6.587 -20.036 1.00 96.12 318 ILE A CA 1
ATOM 2540 C C . ILE A 1 318 ? 23.083 -6.277 -21.491 1.00 96.12 318 ILE A C 1
ATOM 2542 O O . ILE A 1 318 ? 23.482 -7.021 -22.391 1.00 96.12 318 ILE A O 1
ATOM 2546 N N . PHE A 1 319 ? 22.320 -5.209 -21.738 1.00 94.62 319 PHE A N 1
ATOM 2547 C CA . PHE A 1 319 ? 21.825 -4.871 -23.073 1.00 94.62 319 PHE A CA 1
ATOM 2548 C C . PHE A 1 319 ? 22.531 -3.631 -23.641 1.00 94.62 319 PHE A C 1
ATOM 2550 O O . PHE A 1 319 ? 23.393 -3.754 -24.521 1.00 94.62 319 PHE A O 1
ATOM 2557 N N . SER A 1 320 ? 22.132 -2.444 -23.178 1.00 93.00 320 SER A N 1
ATOM 2558 C CA . SER A 1 320 ? 22.670 -1.132 -23.558 1.00 93.00 320 SER A CA 1
ATOM 2559 C C . SER A 1 320 ? 21.994 -0.017 -22.753 1.00 93.00 320 SER A C 1
ATOM 2561 O O . SER A 1 320 ? 20.899 -0.211 -22.221 1.00 93.00 320 SER A O 1
ATOM 2563 N N . ASP A 1 321 ? 22.585 1.183 -22.761 1.00 93.88 321 ASP A N 1
ATOM 2564 C CA . ASP A 1 321 ? 21.964 2.392 -22.195 1.00 93.88 321 ASP A CA 1
ATOM 2565 C C . ASP A 1 321 ? 20.583 2.666 -22.803 1.00 93.88 321 ASP A C 1
ATOM 2567 O O . ASP A 1 321 ? 19.623 2.968 -22.102 1.00 93.88 321 ASP A O 1
ATOM 2571 N N . GLN A 1 322 ? 20.452 2.498 -24.120 1.00 93.12 322 GLN A N 1
ATOM 2572 C CA . GLN A 1 322 ? 19.194 2.743 -24.824 1.00 93.12 322 GLN A CA 1
ATOM 2573 C C . GLN A 1 322 ? 18.096 1.764 -24.396 1.00 93.12 322 GLN A C 1
ATOM 2575 O O . GLN A 1 322 ? 16.959 2.176 -24.189 1.00 93.12 322 GLN A O 1
ATOM 2580 N N . PHE A 1 323 ? 18.418 0.477 -24.225 1.00 95.06 323 PHE A N 1
ATOM 2581 C CA . PHE A 1 323 ? 17.443 -0.489 -23.719 1.00 95.06 323 PHE A CA 1
ATOM 2582 C C . PHE A 1 323 ? 17.037 -0.163 -22.274 1.00 95.06 323 PHE A C 1
ATOM 2584 O O . PHE A 1 323 ? 15.864 -0.282 -21.929 1.00 95.06 323 PHE A O 1
ATOM 2591 N N . ALA A 1 324 ? 17.980 0.292 -21.442 1.00 96.50 324 ALA A N 1
ATOM 2592 C CA . ALA A 1 324 ? 17.697 0.712 -20.072 1.00 96.50 324 ALA A CA 1
ATOM 2593 C C . ALA A 1 324 ? 16.725 1.906 -20.011 1.00 96.50 324 ALA A C 1
ATOM 2595 O O . ALA A 1 324 ? 15.810 1.898 -19.189 1.00 96.50 324 ALA A O 1
ATOM 2596 N N . VAL A 1 325 ? 16.863 2.881 -20.921 1.00 95.38 325 VAL A N 1
ATOM 2597 C CA . VAL A 1 325 ? 15.909 3.998 -21.061 1.00 95.38 325 VAL A CA 1
ATOM 2598 C C . VAL A 1 325 ? 14.511 3.483 -21.406 1.00 95.38 325 VAL A C 1
ATOM 2600 O O . VAL A 1 325 ? 13.559 3.819 -20.707 1.00 95.38 325 VAL A O 1
ATOM 2603 N N . HIS A 1 326 ? 14.378 2.605 -22.406 1.00 95.94 326 HIS A N 1
ATOM 2604 C CA . HIS A 1 326 ? 13.071 2.027 -22.744 1.00 95.94 326 HIS A CA 1
ATOM 2605 C C . HIS A 1 326 ? 12.467 1.212 -21.603 1.00 95.94 326 HIS A C 1
ATOM 2607 O O . HIS A 1 326 ? 11.247 1.208 -21.443 1.00 95.94 326 HIS A O 1
ATOM 2613 N N . LEU A 1 327 ? 13.293 0.527 -20.807 1.00 97.25 327 LEU A N 1
ATOM 2614 C CA . LEU A 1 327 ? 12.816 -0.201 -19.636 1.00 97.25 327 LEU A CA 1
ATOM 2615 C C . LEU A 1 327 ? 12.245 0.761 -18.591 1.00 97.25 327 LEU A C 1
ATOM 2617 O O . LEU A 1 327 ? 11.154 0.526 -18.079 1.00 97.25 327 LEU A O 1
ATOM 2621 N N . ALA A 1 328 ? 12.949 1.860 -18.311 1.00 96.12 328 ALA A N 1
ATOM 2622 C CA . ALA A 1 328 ? 12.485 2.887 -17.384 1.00 96.12 328 ALA A CA 1
ATOM 2623 C C . ALA A 1 328 ? 11.196 3.571 -17.874 1.00 96.12 328 ALA A C 1
ATOM 2625 O O . ALA A 1 328 ? 10.297 3.837 -17.077 1.00 96.12 328 ALA A O 1
ATOM 2626 N N . GLU A 1 329 ? 11.083 3.833 -19.179 1.00 95.31 329 GLU A N 1
ATOM 2627 C CA . GLU A 1 329 ? 9.865 4.366 -19.796 1.00 95.31 329 GLU A CA 1
ATOM 2628 C C . GLU A 1 329 ? 8.704 3.378 -19.684 1.00 95.31 329 GLU A C 1
ATOM 2630 O O . GLU A 1 329 ? 7.632 3.753 -19.215 1.00 95.31 329 GLU A O 1
ATOM 2635 N N . THR A 1 330 ? 8.926 2.114 -20.058 1.00 96.69 330 THR A N 1
ATOM 2636 C CA . THR A 1 330 ? 7.895 1.066 -20.034 1.00 96.69 330 THR A CA 1
ATOM 2637 C C . THR A 1 330 ? 7.421 0.803 -18.606 1.00 96.69 330 THR A C 1
ATOM 2639 O O . THR A 1 330 ? 6.221 0.723 -18.373 1.00 96.69 330 THR A O 1
ATOM 2642 N N . ALA A 1 331 ? 8.323 0.787 -17.618 1.00 96.12 331 ALA A N 1
ATOM 2643 C CA . ALA A 1 331 ? 7.972 0.598 -16.207 1.00 96.12 331 ALA A CA 1
ATOM 2644 C C . ALA A 1 331 ? 7.024 1.682 -15.658 1.00 96.12 331 ALA A C 1
ATOM 2646 O O . ALA A 1 331 ? 6.260 1.424 -14.727 1.00 96.12 331 ALA A O 1
ATOM 2647 N N . ARG A 1 332 ? 7.060 2.891 -16.234 1.00 95.00 332 ARG A N 1
ATOM 2648 C CA . ARG A 1 332 ? 6.210 4.031 -15.855 1.00 95.00 332 ARG A CA 1
ATOM 2649 C C . ARG A 1 332 ? 4.884 4.077 -16.614 1.00 95.00 332 ARG A C 1
ATOM 2651 O O . ARG A 1 332 ? 4.078 4.962 -16.338 1.00 95.00 332 ARG A O 1
ATOM 2658 N N . GLN A 1 333 ? 4.660 3.177 -17.569 1.00 95.00 333 GLN A N 1
ATOM 2659 C CA . GLN A 1 333 ? 3.426 3.160 -18.347 1.00 95.00 333 GLN A CA 1
ATOM 2660 C C . GLN A 1 333 ? 2.257 2.680 -17.492 1.00 95.00 333 GLN A C 1
ATOM 2662 O O . GLN A 1 333 ? 2.350 1.681 -16.788 1.00 95.00 333 GLN A O 1
ATOM 2667 N N . TYR A 1 334 ? 1.141 3.392 -17.594 1.00 96.12 334 TYR A N 1
ATOM 2668 C CA . TYR A 1 334 ? -0.123 3.030 -16.974 1.00 96.12 334 TYR A CA 1
ATOM 2669 C C . TYR A 1 334 ? -1.240 3.353 -17.969 1.00 96.12 334 TYR A C 1
ATOM 2671 O O . TYR A 1 334 ? -1.400 4.520 -18.329 1.00 96.12 334 TYR A O 1
ATOM 2679 N N . PRO A 1 335 ? -1.991 2.357 -18.468 1.00 94.75 335 PRO A N 1
ATOM 2680 C CA . PRO A 1 335 ? -2.894 2.553 -19.600 1.00 94.75 335 PRO A CA 1
ATOM 2681 C C . PRO A 1 335 ? -4.221 3.217 -19.207 1.00 94.75 335 PRO A C 1
ATOM 2683 O O . PRO A 1 335 ? -4.999 3.605 -20.077 1.00 94.75 335 PRO A O 1
ATOM 2686 N N . PHE A 1 336 ? -4.514 3.336 -17.910 1.00 94.19 336 PHE A N 1
ATOM 2687 C CA . PHE A 1 336 ? -5.794 3.840 -17.426 1.00 94.19 336 PHE A CA 1
ATOM 2688 C C . PHE A 1 336 ? -5.731 5.344 -17.164 1.00 94.19 336 PHE A C 1
ATOM 2690 O O . PHE A 1 336 ? -5.332 5.801 -16.092 1.00 94.19 336 PHE A O 1
ATOM 2697 N N . ILE A 1 337 ? -6.136 6.106 -18.175 1.00 87.50 337 ILE A N 1
ATOM 2698 C CA . ILE A 1 337 ? -6.054 7.564 -18.193 1.00 87.50 337 ILE A CA 1
ATOM 2699 C C . ILE A 1 337 ? -7.457 8.157 -18.018 1.00 87.50 337 ILE A C 1
ATOM 2701 O O . ILE A 1 337 ? -8.398 7.756 -18.703 1.00 87.50 337 ILE A O 1
ATOM 2705 N N . GLY A 1 338 ? -7.596 9.108 -17.090 1.00 82.25 338 GLY A N 1
ATOM 2706 C CA . GLY A 1 338 ? -8.832 9.873 -16.900 1.00 82.25 338 GLY A CA 1
ATOM 2707 C C . GLY A 1 338 ? -9.060 10.918 -17.987 1.00 82.25 338 GLY A C 1
ATOM 2708 O O . GLY A 1 338 ? -8.221 11.117 -18.869 1.00 82.25 338 GLY A O 1
ATOM 2709 N N . ARG A 1 339 ? -10.186 11.630 -17.921 1.00 82.31 339 ARG A N 1
ATOM 2710 C CA . ARG A 1 339 ? -10.515 12.653 -18.924 1.00 82.31 339 ARG A CA 1
ATOM 2711 C C . ARG A 1 339 ? -9.503 13.807 -18.869 1.00 82.31 339 ARG A C 1
ATOM 2713 O O . ARG A 1 339 ? -8.861 14.058 -17.846 1.00 82.31 339 ARG A O 1
ATOM 2720 N N . THR A 1 340 ? -9.267 14.464 -20.001 1.00 76.38 340 THR A N 1
ATOM 2721 C CA . THR A 1 340 ? -8.207 15.485 -20.128 1.00 76.38 340 THR A CA 1
ATOM 2722 C C . THR A 1 340 ? -8.541 16.786 -19.390 1.00 76.38 340 THR A C 1
ATOM 2724 O O . THR A 1 340 ? -7.636 17.516 -19.006 1.00 76.38 340 THR A O 1
ATOM 2727 N N . ASP A 1 341 ? -9.825 17.057 -19.183 1.00 81.12 341 ASP A N 1
ATOM 2728 C CA . ASP A 1 341 ? -10.402 18.256 -18.571 1.00 81.12 341 ASP A CA 1
ATOM 2729 C C . ASP A 1 341 ? -10.464 18.219 -17.033 1.00 81.12 341 ASP A C 1
ATOM 2731 O O . ASP A 1 341 ? -10.729 19.242 -16.405 1.00 81.12 341 ASP A O 1
ATOM 2735 N N . GLU A 1 342 ? -10.186 17.071 -16.414 1.00 84.06 342 GLU A N 1
ATOM 2736 C CA . GLU A 1 342 ? -10.192 16.930 -14.956 1.00 84.06 342 GLU A CA 1
ATOM 2737 C C . GLU A 1 342 ? -8.920 17.520 -14.311 1.00 84.06 342 GLU A C 1
ATOM 2739 O O . GLU A 1 342 ? -7.818 17.381 -14.860 1.00 84.06 342 GLU A O 1
ATOM 2744 N N . PRO A 1 343 ? -9.035 18.158 -13.128 1.00 86.44 343 PRO A N 1
ATOM 2745 C CA . PRO A 1 343 ? -7.895 18.732 -12.422 1.00 86.44 343 PRO A CA 1
ATOM 2746 C C . PRO A 1 343 ? -6.869 17.653 -12.059 1.00 86.44 343 PRO A C 1
ATOM 2748 O O . PRO A 1 343 ? -7.205 16.599 -11.511 1.00 86.44 343 PRO A O 1
ATOM 2751 N N . ARG A 1 344 ? -5.594 17.938 -12.347 1.00 94.06 344 ARG A N 1
ATOM 2752 C CA . ARG A 1 344 ? -4.475 17.013 -12.147 1.00 94.06 344 ARG A CA 1
ATOM 2753 C C . ARG A 1 344 ? -3.398 17.591 -11.247 1.00 94.06 344 ARG A C 1
ATOM 2755 O O . ARG A 1 344 ? -2.926 18.703 -11.471 1.00 94.06 344 ARG A O 1
ATOM 2762 N N . VAL A 1 345 ? -2.939 16.783 -10.302 1.00 96.44 345 VAL A N 1
ATOM 2763 C CA . VAL A 1 345 ? -1.735 17.064 -9.522 1.00 96.44 345 VAL A CA 1
ATOM 2764 C C . VAL A 1 345 ? -0.506 16.433 -10.175 1.00 96.44 345 VAL A C 1
ATOM 2766 O O . VAL A 1 345 ? -0.566 15.369 -10.801 1.00 96.44 345 VAL A O 1
ATOM 2769 N N . THR A 1 346 ? 0.641 17.089 -10.030 1.00 97.44 346 THR A N 1
ATOM 2770 C CA . THR A 1 346 ? 1.946 16.493 -10.340 1.00 97.44 346 THR A CA 1
ATOM 2771 C C . THR A 1 346 ? 2.597 16.048 -9.041 1.00 97.44 346 THR A C 1
ATOM 2773 O O . THR A 1 346 ? 2.862 16.892 -8.191 1.00 97.44 346 THR A O 1
ATOM 2776 N N . MET A 1 347 ? 2.867 14.753 -8.900 1.00 96.88 347 MET A N 1
ATOM 2777 C CA . MET A 1 347 ? 3.574 14.209 -7.739 1.00 96.88 347 MET A CA 1
ATOM 2778 C C . MET A 1 347 ? 5.094 14.267 -7.951 1.00 96.88 347 MET A C 1
ATOM 2780 O O . MET A 1 347 ? 5.587 14.142 -9.076 1.00 96.88 347 MET A O 1
ATOM 2784 N N . GLY A 1 348 ? 5.832 14.456 -6.867 1.00 94.81 348 GLY A N 1
ATOM 2785 C CA . GLY A 1 348 ? 7.286 14.380 -6.793 1.00 94.81 348 GLY A CA 1
ATOM 2786 C C . GLY A 1 348 ? 7.712 13.653 -5.520 1.00 94.81 348 GLY A C 1
ATOM 2787 O O . GLY A 1 348 ? 6.884 13.071 -4.824 1.00 94.81 348 GLY A O 1
ATOM 2788 N N . ILE A 1 349 ? 9.007 13.686 -5.210 1.00 92.44 349 ILE A N 1
ATOM 2789 C CA . ILE A 1 349 ? 9.527 13.123 -3.957 1.00 92.44 349 ILE A CA 1
ATOM 2790 C C . ILE A 1 349 ? 9.014 13.990 -2.806 1.00 92.44 349 ILE A C 1
ATOM 2792 O O . ILE A 1 349 ? 9.387 15.157 -2.718 1.00 92.44 349 ILE A O 1
ATOM 2796 N N . ASP A 1 350 ? 8.127 13.426 -1.984 1.00 91.62 350 ASP A N 1
ATOM 2797 C CA . ASP A 1 350 ? 7.504 14.070 -0.818 1.00 91.62 350 ASP A CA 1
ATOM 2798 C C . ASP A 1 350 ? 6.847 15.428 -1.122 1.00 91.62 350 ASP A C 1
ATOM 2800 O O . ASP A 1 350 ? 6.697 16.281 -0.247 1.00 91.62 350 ASP A O 1
ATOM 2804 N N . GLN A 1 351 ? 6.437 15.641 -2.375 1.00 95.69 351 GLN A N 1
ATOM 2805 C CA . GLN A 1 351 ? 5.835 16.887 -2.836 1.00 95.69 351 GLN A CA 1
ATOM 2806 C C . GLN A 1 351 ? 4.687 16.631 -3.809 1.00 95.69 351 GLN A C 1
ATOM 2808 O O . GLN A 1 351 ? 4.711 15.686 -4.601 1.00 95.69 351 GLN A O 1
ATOM 2813 N N . MET A 1 352 ? 3.728 17.554 -3.835 1.00 96.38 352 MET A N 1
ATOM 2814 C CA . MET A 1 352 ? 2.760 17.659 -4.923 1.00 96.38 352 MET A CA 1
ATOM 2815 C C . MET A 1 352 ? 2.626 19.099 -5.396 1.00 96.38 352 MET A C 1
ATOM 2817 O O . MET A 1 352 ? 2.701 20.039 -4.607 1.00 96.38 352 MET A O 1
ATOM 2821 N N . ARG A 1 353 ? 2.359 19.258 -6.690 1.00 97.00 353 ARG A N 1
ATOM 2822 C CA . ARG A 1 353 ? 1.950 20.525 -7.292 1.00 97.00 353 ARG A CA 1
ATOM 2823 C C . ARG A 1 353 ? 0.512 20.426 -7.779 1.00 97.00 353 ARG A C 1
ATOM 2825 O O . ARG A 1 353 ? 0.208 19.553 -8.598 1.00 97.00 353 ARG A O 1
ATOM 2832 N N . THR A 1 354 ? -0.345 21.315 -7.299 1.00 94.19 354 THR A N 1
ATOM 2833 C CA . THR A 1 354 ? -1.764 21.405 -7.659 1.00 94.19 354 THR A CA 1
ATOM 2834 C C . THR A 1 354 ? -1.977 22.105 -9.010 1.00 94.19 354 THR A C 1
ATOM 2836 O O . THR A 1 354 ? -1.048 22.723 -9.541 1.00 94.19 354 THR A O 1
ATOM 2839 N N . PRO A 1 355 ? -3.178 21.992 -9.619 1.00 88.56 355 PRO A N 1
ATOM 2840 C CA . PRO A 1 355 ? -3.464 22.586 -10.931 1.00 88.56 355 PRO A CA 1
ATOM 2841 C C . PRO A 1 355 ? -3.281 24.109 -11.001 1.00 88.56 355 PRO A C 1
ATOM 2843 O O . PRO A 1 355 ? -2.944 24.640 -12.054 1.00 88.56 355 PRO A O 1
ATOM 2846 N N . ASP A 1 356 ? -3.494 24.803 -9.886 1.00 90.06 356 ASP A N 1
ATOM 2847 C CA . ASP A 1 356 ? -3.298 26.248 -9.708 1.00 90.06 356 ASP A CA 1
ATOM 2848 C C . ASP A 1 356 ? -1.825 26.645 -9.486 1.00 90.06 356 ASP A C 1
ATOM 2850 O O . ASP A 1 356 ? -1.506 27.828 -9.389 1.00 90.06 356 ASP A O 1
ATOM 2854 N N . GLY A 1 357 ? -0.911 25.671 -9.454 1.00 91.94 357 GLY A N 1
ATOM 2855 C CA . GLY A 1 357 ? 0.529 25.885 -9.335 1.00 91.94 357 GLY A CA 1
ATOM 2856 C C . GLY A 1 357 ? 1.052 25.924 -7.900 1.00 91.94 357 GLY A C 1
ATOM 2857 O O . GLY A 1 357 ? 2.269 26.020 -7.726 1.00 91.94 357 GLY A O 1
ATOM 2858 N N . GLN A 1 358 ? 0.188 25.805 -6.887 1.00 92.62 358 GLN A N 1
ATOM 2859 C CA . GLN A 1 358 ? 0.624 25.710 -5.496 1.00 92.62 358 GLN A CA 1
ATOM 2860 C C . GLN A 1 358 ? 1.391 24.401 -5.260 1.00 92.62 358 GLN A C 1
ATOM 2862 O O . GLN A 1 358 ? 1.080 23.353 -5.827 1.00 92.62 358 GLN A O 1
ATOM 2867 N N . VAL A 1 359 ? 2.443 24.473 -4.445 1.00 95.25 359 VAL A N 1
ATOM 2868 C CA . VAL A 1 359 ? 3.290 23.327 -4.105 1.00 95.25 359 VAL A CA 1
ATOM 2869 C C . VAL A 1 359 ? 3.144 23.037 -2.624 1.00 95.25 359 VAL A C 1
ATOM 2871 O O . VAL A 1 359 ? 3.196 23.953 -1.806 1.00 95.25 359 VAL A O 1
ATOM 2874 N N . TYR A 1 360 ? 2.986 21.759 -2.302 1.00 94.25 360 TYR A N 1
ATOM 2875 C CA . TYR A 1 360 ? 2.898 21.264 -0.940 1.00 94.25 360 TYR A CA 1
ATOM 2876 C C . TYR A 1 360 ? 3.997 20.241 -0.683 1.00 94.25 360 TYR A C 1
ATOM 2878 O O . TYR A 1 360 ? 4.283 19.418 -1.557 1.00 94.25 360 TYR A O 1
ATOM 2886 N N . HIS A 1 361 ? 4.546 20.241 0.529 1.00 95.56 361 HIS A N 1
ATOM 2887 C CA . HIS A 1 361 ? 5.149 19.032 1.081 1.00 95.56 361 HIS A CA 1
ATOM 2888 C C . HIS A 1 361 ? 4.031 18.024 1.379 1.00 95.56 361 HIS A C 1
ATOM 2890 O O . HIS A 1 361 ? 2.956 18.411 1.842 1.00 95.56 361 HIS A O 1
ATOM 2896 N N . THR A 1 362 ? 4.242 16.739 1.104 1.00 94.81 362 THR A N 1
ATOM 2897 C CA . THR A 1 362 ? 3.173 15.739 1.205 1.00 94.81 362 THR A CA 1
ATOM 2898 C C . THR A 1 362 ? 3.525 14.555 2.077 1.00 94.81 362 THR A C 1
ATOM 2900 O O . THR A 1 362 ? 4.597 13.977 1.943 1.00 94.81 362 THR A O 1
ATOM 2903 N N . LYS A 1 363 ? 2.558 14.123 2.886 1.00 95.44 363 LYS A N 1
ATOM 2904 C CA . LYS A 1 363 ? 2.639 12.920 3.717 1.00 95.44 363 LYS A CA 1
ATOM 2905 C C . LYS A 1 363 ? 1.558 11.924 3.303 1.00 95.44 363 LYS A C 1
ATOM 2907 O O . LYS A 1 363 ? 0.379 12.267 3.255 1.00 95.44 363 LYS A O 1
ATOM 2912 N N . SER A 1 364 ? 1.933 10.680 3.018 1.00 95.94 364 SER A N 1
ATOM 2913 C CA . SER A 1 364 ? 0.938 9.630 2.768 1.00 95.94 364 SER A CA 1
ATOM 2914 C C . SER A 1 364 ? 0.332 9.158 4.089 1.00 95.94 364 SER A C 1
ATOM 2916 O O . SER A 1 364 ? 1.070 8.816 5.012 1.00 95.94 364 SER A O 1
ATOM 2918 N N . ARG A 1 365 ? -1.001 9.074 4.160 1.00 96.56 365 ARG A N 1
ATOM 2919 C CA . ARG A 1 365 ? -1.721 8.414 5.265 1.00 96.56 365 ARG A CA 1
ATOM 2920 C C . ARG A 1 365 ? -1.676 6.887 5.172 1.00 96.56 365 ARG A C 1
ATOM 2922 O O . ARG A 1 365 ? -2.001 6.212 6.137 1.00 96.56 365 ARG A O 1
ATOM 2929 N N . LEU A 1 366 ? -1.253 6.341 4.029 1.00 96.50 366 LEU A N 1
ATOM 2930 C CA . LEU A 1 366 ? -1.058 4.905 3.803 1.00 96.50 366 LEU A CA 1
ATOM 2931 C C . LEU A 1 366 ? 0.387 4.644 3.335 1.00 96.50 366 LEU A C 1
ATOM 2933 O O . LEU A 1 366 ? 0.594 4.242 2.183 1.00 96.50 366 LEU A O 1
ATOM 2937 N N . PRO A 1 367 ? 1.402 4.934 4.172 1.00 92.38 367 PRO A N 1
ATOM 2938 C CA . PRO A 1 367 ? 2.802 4.830 3.779 1.00 92.38 367 PRO A CA 1
ATOM 2939 C C . PRO A 1 367 ? 3.190 3.365 3.548 1.00 92.38 367 PRO A C 1
ATOM 2941 O O . PRO A 1 367 ? 2.991 2.508 4.410 1.00 92.38 367 PRO A O 1
ATOM 2944 N N . GLY A 1 368 ? 3.732 3.078 2.363 1.00 84.88 368 GLY A N 1
ATOM 2945 C CA . GLY A 1 368 ? 4.271 1.762 2.020 1.00 84.88 368 GLY A CA 1
ATOM 2946 C C . GLY A 1 368 ? 5.638 1.491 2.649 1.00 84.88 368 GLY A C 1
ATOM 2947 O O . GLY A 1 368 ? 6.068 2.157 3.593 1.00 84.88 368 GLY A O 1
ATOM 2948 N N . HIS A 1 369 ? 6.347 0.502 2.104 1.00 77.75 369 HIS A N 1
ATOM 2949 C CA . HIS A 1 369 ? 7.737 0.253 2.487 1.00 77.75 369 HIS A CA 1
ATOM 2950 C C . HIS A 1 369 ? 8.601 1.494 2.181 1.00 77.75 369 HIS A C 1
ATOM 2952 O O . HIS A 1 369 ? 8.441 2.071 1.105 1.00 77.75 369 HIS A O 1
ATOM 2958 N N . PRO A 1 370 ? 9.551 1.887 3.054 1.00 75.19 370 PRO A N 1
ATOM 2959 C CA . PRO A 1 370 ? 10.465 2.990 2.766 1.00 75.19 370 PRO A CA 1
ATOM 2960 C C . PRO A 1 370 ? 11.159 2.828 1.404 1.00 75.19 370 PRO A C 1
ATOM 2962 O O . PRO A 1 370 ? 11.765 1.784 1.126 1.00 75.19 370 PRO A O 1
ATOM 2965 N N . ILE A 1 371 ? 11.060 3.861 0.563 1.00 74.12 371 ILE A N 1
ATOM 2966 C CA . ILE A 1 371 ? 11.686 3.935 -0.763 1.00 74.12 371 ILE A CA 1
ATOM 2967 C C . ILE A 1 371 ? 12.931 4.814 -0.657 1.00 74.12 371 ILE A C 1
ATOM 2969 O O . ILE A 1 371 ? 12.903 5.880 -0.048 1.00 74.12 371 ILE A O 1
ATOM 2973 N N . SER A 1 372 ? 14.031 4.372 -1.264 1.00 72.06 372 SER A N 1
ATOM 2974 C CA . SER A 1 372 ? 15.238 5.184 -1.417 1.00 72.06 372 SER A CA 1
ATOM 2975 C C . SER A 1 372 ? 15.384 5.583 -2.879 1.00 72.06 372 SER A C 1
ATOM 2977 O O . SER A 1 372 ? 15.535 4.724 -3.748 1.00 72.06 372 SER A O 1
ATOM 2979 N N . TRP A 1 373 ? 15.335 6.887 -3.145 1.00 73.62 373 TRP A N 1
ATOM 2980 C CA . TRP A 1 373 ? 15.619 7.439 -4.464 1.00 73.62 373 TRP A CA 1
ATOM 2981 C C . TRP A 1 373 ? 17.131 7.502 -4.666 1.00 73.62 373 TRP A C 1
ATOM 2983 O O . TRP A 1 373 ? 17.848 8.126 -3.884 1.00 73.62 373 TRP A O 1
ATOM 2993 N N . ARG A 1 374 ? 17.613 6.819 -5.704 1.00 73.25 374 ARG A N 1
ATOM 2994 C CA . ARG A 1 374 ? 19.031 6.764 -6.074 1.00 73.25 374 ARG A CA 1
ATOM 2995 C C . ARG A 1 374 ? 19.241 7.558 -7.363 1.00 73.25 374 ARG A C 1
ATOM 2997 O O . ARG A 1 374 ? 18.410 7.475 -8.268 1.00 73.25 374 ARG A O 1
ATOM 3004 N N . THR A 1 375 ? 20.327 8.322 -7.409 1.00 53.81 375 THR A N 1
ATOM 3005 C CA . THR A 1 375 ? 20.769 9.115 -8.568 1.00 53.81 375 THR A CA 1
ATOM 3006 C C . THR A 1 375 ? 21.792 8.372 -9.398 1.00 53.81 375 THR A C 1
ATOM 3008 O O . THR A 1 375 ? 22.687 7.757 -8.770 1.00 53.81 375 THR A O 1
#

Mean predicted aligned error: 5.43 Å

Foldseek 3Di:
DPVVVVLQCVQDLDQAEREAAAFFLAQLRLVLLVVPPVVDDWQAEEEQADPLCVVVLLVVLVLPPQKKKWKDWADDDPPDDDDDDDATAMEIATQHQRGNRNSVSNVCVVVVHHYHNQFHAARDDDDFAFAAAASLVCLVQPRSRSLVVGVVRADPDDDPVLLLRLQSSLVVVVVVVVVTRHYYYYDHSRSSNSNSVCNVVVRHNVVDDDGDGGDSPTDMAGADLQQVVQRRSAQLQLSQVSVVCVVVVHDPSQSLPVSVVVLLVVLQVVQCVVQPPPADDPDPVLVVVLVVQLCVVCVVVSHRHGDLVSNLVSCCVSGHNSSSVSSNVSSSDHPSHDDPPTWYWRGDNQWIAGSVGRIHRYDYSNDHNDDDDDD

Solvent-accessible surface area (backbone atoms only — not comparable to full-atom values): 20803 Å² total; per-residue (Å²): 131,63,71,64,66,60,38,48,50,75,29,50,76,46,100,39,33,36,47,44,61,42,56,32,22,25,53,56,41,29,52,52,48,51,53,49,60,73,75,44,85,61,63,30,39,35,38,69,38,33,59,80,49,46,64,55,48,60,55,51,58,73,53,56,73,31,44,31,37,37,34,32,55,42,58,86,76,90,84,68,95,83,70,79,88,75,63,53,46,27,40,30,39,72,42,44,74,28,22,31,70,49,44,50,52,53,48,28,61,76,71,68,37,51,75,40,46,33,26,56,68,51,34,72,83,80,79,68,68,48,88,70,78,52,58,70,52,35,80,80,53,35,64,45,51,43,49,64,71,42,55,86,68,51,70,93,75,72,55,73,64,54,50,45,36,20,8,29,28,36,48,46,51,60,56,44,58,76,79,46,73,28,33,40,30,46,38,44,59,56,49,42,54,49,37,52,50,24,51,75,71,63,45,44,44,86,81,49,80,89,63,62,59,38,72,89,62,62,44,73,35,36,51,36,67,93,22,40,67,58,65,47,58,42,51,31,31,47,38,40,47,57,50,49,27,64,73,72,71,48,90,60,91,52,42,87,56,53,33,54,54,49,49,52,53,53,22,50,52,52,47,45,69,75,43,53,97,75,46,78,85,87,43,74,68,54,53,52,52,40,52,55,48,37,53,52,52,19,52,74,73,73,33,86,62,71,52,72,66,50,54,33,54,43,31,33,75,70,75,28,64,70,54,16,50,40,40,55,53,46,41,50,40,58,89,55,73,67,70,89,88,57,63,42,28,44,46,38,88,58,28,37,32,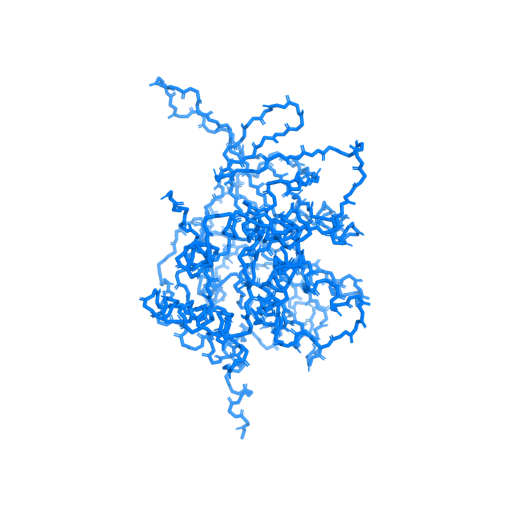44,75,89,66,53,58,28,36,45,44,53,67,61,54,35,69,88,79,81,90,81,131

Secondary structure (DSSP, 8-state):
--HHHHHHGGGEEETTEEEEEE-BT-HHHHHHHHHHHHHS--SEEEEEEEGGGHHHHHHHHHTTTS-EEEEEEPP-----SSSS-PPPEEEEEEE-TT-HHHHHHHHHHHTT--EEEEEPP-SSPPPP------TTHHHHHHHHHHHHHHGGGS-S---HHHHHHHHHHHHHHHHHTTT-SSEEEEEEHHHHHHHHHHHHHT--GGGSPPP-PPPS-EEEEEEPGGGGGGT-SS-HHHHHHHHHHHHHT---TTHHHHHHHHHHHHHHHHHHHHHGGG-----HHHHHHHHHHHHHHHHHTT-SS--HHHHHHHHHHHT-HHHHHHHHHHHT-------TTS-EEEEETTEEE-TTS-EEEEEESS-BSPP----

Sequence (375 aa):
MNTEAQLFSLFTLSPKITLFPVVHGSGDFTIELRRIMLNQKFDALAVPLPQSFQQPVEQALQNLPIAQIVYQQESYQSFSSGSEAELPTATYVPIEPCQPVITALRFALQEHLPRYFIDPEVESFEVHSAVLPDPYAVKQLASPRFAAATLPLLSSSFSPQLQYRAAGMVDRLRQMEKQHASILALCSYAEWMAIRAAYQQSLSLSQFGEETPPEADVRTALVTERSLIFMMGELPHLCAQYEIARRELEQDDNLSIDGMKQLLLETRDHYRSQQRSHSRPVTPKLLKIYLNYVRNLSLIERRLTPDLYTLVTAAQQIFSDQFAVHLAETARQYPFIGRTDEPRVTMGIDQMRTPDGQVYHTKSRLPGHPISWRT

Radius of gyration: 21.57 Å; Cα contacts (8 Å, |Δi|>4): 620; chains: 1; bounding box: 48×62×67 Å